Protein 6RGV (pdb70)

Secondary structure (DSSP, 8-state):
-HHHHHHHHHHHHHHHHHHHHHHHHHHHHHHHHHHHHHHHHHHHHHS-TT--HHHHHHHHHHHHHHHHHHHHHHHH--BTTB-TTTS-EEEEEE-SSSTT-EEEEEE---STTTTT-TT-----PPEEEEEE-EEEEEE--S-B---TTS-HHHHHHHH---SEEEEEGGG--EEETTTTEEEEEEEEE-GGGGGG-EEEEEEE-SSS-EE--TT---B---TT-EE-SB--EEEEEEPP--HHHHHHHHHTT--HHHHHT-EEEEEEEE-TTS-EEEEEEEEEETTEEEEEEEETTTTEEEE-EEEEE-TTS-EEEEE-EEETTTS-EEEEEETTEEEEHHHHTT-BTTT----PPPP-SPPSSHHHHHHHHHHHHHHHHHHHHHHHHHHHHHHHHHHHHHHHH-

Sequence (406 aa):
STANIKGLTQASRNANDGISIAQTTEGALNEINNNLQRVRELAVQSANSTNSQSDLDSIQAEITQRLNEIDRVSGQTQFNGVKVLAQDNTLTIQVGANDGETIDIDLKQINSQTLGLDSLNVQKAYDVKDTAVTTKVYANNGTTLDVSGLDDAAIKAATGGTNGTASVTGGAVKFDADNNKYFVTIGGFTGADAAKNGDYEVNVATDGTVTLAAGATKTTMPAGATTKTEVQELKDTPAVVSADAKNALIAGGVDATDANGAELVKMSYTDKNGKTIEGGYALKAGDKYYAADYDEATGAIKAKTTSYTAADGTTKTAANQLGGVDGKTEVVTIDGKTYNASKAAGHDFKAQPELAEAAAKTTENPLQKIDAALAQVDALRSDLGAVQNRFNSAITNLGNTVNNLS

Nearest PDB structures (foldseek):
  6rgv-assembly1_A  TM=1.002E+00  e=3.461E-75  Salmonella enterica subsp. enterica serovar Typhimurium str. SL1344
  6jy0-assembly1_A  TM=9.629E-01  e=4.160E-41  Salmonella enterica subsp. enterica serovar Typhimurium
  9iwq-assembly1_A  TM=9.343E-01  e=1.933E-37  Salmonella enterica subsp. enterica serovar Typhimurium str. LT2
  7sn4-assembly1_H  TM=4.228E-01  e=5.675E-21  Escherichia coli O157:H7
  7sn4-assembly1_X  TM=4.181E-01  e=1.142E-20  Escherichia coli O157:H7

Organism: Salmonella typhimurium (strain LT2 / SGSC1412 / ATCC 700720) (NCBI:txid99287)

Solvent-accessible surface area: 21174 Å² total; per-residue (Å²): 100,93,86,68,48,142,21,16,48,85,2,26,137,40,0,76,72,0,20,36,8,0,100,41,0,55,41,10,0,59,71,0,30,85,10,0,87,69,0,69,103,3,0,79,91,16,81,71,114,119,16,26,4,76,64,5,28,76,9,14,60,43,0,59,130,76,14,81,53,0,58,121,4,4,31,117,28,90,56,137,52,47,88,0,0,17,110,114,61,76,40,89,24,64,18,9,32,90,144,66,70,56,9,63,1,77,4,91,61,6,29,6,110,43,7,50,2,55,62,10,11,10,19,94,71,20,73,48,100,43,87,48,21,62,59,116,74,57,27,66,87,70,40,76,22,69,23,96,50,10,72,43,68,35,0,45,86,8,21,57,2,104,71,33,100,2,60,15,76,78,39,39,6,68,2,15,54,127,101,82,85,8,11,2,52,1,17,39,7,70,57,98,17,43,70,52,50,17,31,5,70,4,78,38,48,155,86,3,61,2,59,19,55,94,69,24,98,98,81,116,43,43,103,68,30,53,68,57,100,42,27,12,78,76,116,75,46,89,17,118,19,38,71,98,2,51,86,28,0,73,76,10,70,14,78,58,109,57,0,100,58,13,72,3,0,56,1,12,10,20,20,97,114,49,143,70,86,117,19,44,63,0,0,55,3,42,134,110,33,19,6,7,74,33,69,133,102,106,31,56,12,135,2,79,54,7,57,16,37,1,62,96,38,74,104,82,51,5,6,11,44,25,16,32,16,4,15,62,34,54,6,1,89,11,113,76,87,52,5,44,6,96,99,0,62,68,22,47,12,127,71,110,90,145,34,32,95,21,21,96,124,48,21,105,103,27,49,130,83,0,57,58,0,23,62,76,0,91,55,6,59,73,84,5,32,59,16,38,100,134,0,65,58,16,46,82,92,15,34,80,63,31,108,130,73,101

Structure (mmCIF, N/CA/C/O backbone):
data_6RGV
#
_entry.id   6RGV
#
_cell.length_a   97.468
_cell.length_b   38.280
_cell.length_c   124.690
_cell.angle_alpha   90.000
_cell.angle_beta   103.540
_cell.angle_gamma   90.000
#
_symmetry.space_group_name_H-M   'C 1 2 1'
#
loop_
_entity.id
_entity.type
_entity.pdbx_description
1 polymer Flagellin
2 water water
#
loop_
_atom_site.group_PDB
_atom_site.id
_atom_site.type_symbol
_atom_site.label_atom_id
_atom_site.label_alt_id
_atom_site.label_comp_id
_atom_site.label_asym_id
_atom_site.label_entity_id
_atom_site.label_seq_id
_atom_site.pdbx_PDB_ins_code
_atom_site.Cartn_x
_atom_site.Cartn_y
_atom_site.Cartn_z
_atom_site.occupancy
_atom_site.B_iso_or_equiv
_atom_site.auth_seq_id
_atom_site.auth_comp_id
_atom_site.auth_asym_id
_atom_site.auth_atom_id
_atom_site.pdbx_PDB_model_num
ATOM 1 N N . SER A 1 23 ? -86.456 38.380 4.513 1.00 47.53 54 SER A N 1
ATOM 2 C CA . SER A 1 23 ? -86.070 39.813 4.651 1.00 44.43 54 SER A CA 1
ATOM 3 C C . SER A 1 23 ? -85.536 40.120 6.053 1.00 46.55 54 SER A C 1
ATOM 4 O O . SER A 1 23 ? -84.623 40.937 6.218 1.00 44.35 54 SER A O 1
ATOM 7 N N . THR A 1 24 ? -86.118 39.473 7.057 1.00 43.36 55 THR A N 1
ATOM 8 C CA . THR A 1 24 ? -85.706 39.667 8.446 1.00 44.14 55 THR A CA 1
ATOM 9 C C . THR A 1 24 ? -84.331 39.043 8.642 1.00 43.30 55 THR A C 1
ATOM 10 O O . THR A 1 24 ? -83.460 39.635 9.274 1.00 42.52 55 THR A O 1
ATOM 14 N N . ALA A 1 25 ? -84.152 37.842 8.097 1.00 39.10 56 ALA A N 1
ATOM 15 C CA . ALA A 1 25 ? -82.882 37.127 8.191 1.00 36.42 56 ALA A CA 1
ATOM 16 C C . ALA A 1 25 ? -81.795 38.029 7.628 1.00 37.59 56 ALA A C 1
ATOM 17 O O . ALA A 1 25 ? -80.742 38.201 8.226 1.00 31.99 56 ALA A O 1
ATOM 19 N N . ASN A 1 26 ? -82.073 38.614 6.468 1.00 35.44 57 ASN A N 1
ATOM 20 C CA . ASN A 1 26 ? -81.126 39.500 5.820 1.00 35.51 57 ASN A CA 1
ATOM 21 C C . ASN A 1 26 ? -80.781 40.730 6.652 1.00 35.13 57 ASN A C 1
ATOM 22 O O . ASN A 1 26 ? -79.602 41.036 6.855 1.00 35.56 57 ASN A O 1
ATOM 27 N N . ILE A 1 27 ? -81.806 41.441 7.121 1.00 24.87 58 ILE A N 1
ATOM 28 C CA . ILE A 1 27 ? -81.585 42.652 7.890 1.00 26.71 58 ILE A CA 1
ATOM 29 C C . ILE A 1 27 ? -80.795 42.410 9.163 1.00 21.44 58 ILE A C 1
ATOM 30 O O . ILE A 1 27 ? -79.817 43.124 9.445 1.00 21.38 58 ILE A O 1
ATOM 35 N N . LYS A 1 28 ? -81.205 41.414 9.936 1.00 17.66 59 LYS A N 1
ATOM 36 C CA . LYS A 1 28 ? -80.492 41.117 11.177 1.00 20.72 59 LYS A CA 1
ATOM 37 C C . LYS A 1 28 ? -79.102 40.535 10.868 1.00 19.53 59 LYS A C 1
ATOM 38 O O . LYS A 1 28 ? -78.153 40.739 11.627 1.00 22.01 59 LYS A O 1
ATOM 44 N N . GLY A 1 29 ? -78.989 39.814 9.755 1.00 19.93 60 GLY A N 1
ATOM 45 C CA . GLY A 1 29 ? -77.727 39.189 9.392 1.00 20.23 60 GLY A CA 1
ATOM 46 C C . GLY A 1 29 ? -76.687 40.187 8.904 1.00 22.89 60 GLY A C 1
ATOM 47 O O . GLY A 1 29 ? -75.510 40.087 9.253 1.00 21.47 60 GLY A O 1
ATOM 48 N N . LEU A 1 30 ? -77.127 41.135 8.078 1.00 22.54 61 LEU A N 1
ATOM 49 C CA . LEU A 1 30 ? -76.262 42.173 7.526 1.00 25.40 61 LEU A CA 1
ATOM 50 C C . LEU A 1 30 ? -75.861 43.137 8.626 1.00 22.32 61 LEU A C 1
ATOM 51 O O . LEU A 1 30 ? -74.737 43.647 8.659 1.00 19.80 61 LEU A O 1
ATOM 56 N N . THR A 1 31 ? -76.790 43.403 9.527 1.00 18.57 62 THR A N 1
ATOM 57 C CA . THR A 1 31 ? -76.506 44.302 10.629 1.00 19.20 62 THR A CA 1
ATOM 58 C C . THR A 1 31 ? -75.434 43.687 11.535 1.00 23.03 62 THR A C 1
ATOM 59 O O . THR A 1 31 ? -74.510 44.378 11.974 1.00 23.48 62 THR A O 1
ATOM 63 N N . GLN A 1 32 ? -75.537 42.390 11.804 1.00 19.15 63 GLN A N 1
ATOM 64 C CA . GLN A 1 32 ? -74.537 41.740 12.650 1.00 17.00 63 GLN A CA 1
ATOM 65 C C . GLN A 1 32 ? -73.208 41.644 11.899 1.00 23.27 63 GLN A C 1
ATOM 66 O O . GLN A 1 32 ? -72.150 41.719 12.507 1.00 17.86 63 GLN A O 1
ATOM 72 N N . ALA A 1 33 ? -73.290 41.455 10.583 1.00 15.17 64 ALA A N 1
ATOM 73 C CA . ALA A 1 33 ? -72.122 41.341 9.726 1.00 16.43 64 ALA A CA 1
ATOM 74 C C . ALA A 1 33 ? -71.297 42.624 9.803 1.00 18.14 64 ALA A C 1
ATOM 75 O O . ALA A 1 33 ? -70.069 42.615 9.673 1.00 17.93 64 ALA A O 1
ATOM 77 N N . SER A 1 34 ? -71.996 43.729 10.003 1.00 20.08 65 SER A N 1
ATOM 78 C CA . SER A 1 34 ? -71.376 45.034 10.094 1.00 17.86 65 SER A CA 1
ATOM 79 C C . SER A 1 34 ? -70.657 45.185 11.441 1.00 18.79 65 SER A C 1
ATOM 80 O O . SER A 1 34 ? -69.576 45.801 11.507 1.00 15.56 65 SER A O 1
ATOM 83 N N . ARG A 1 35 ? -71.244 44.636 12.510 1.00 17.17 66 ARG A N 1
ATOM 84 C CA . ARG A 1 35 ? -70.590 44.676 13.823 1.00 19.87 66 ARG A CA 1
ATOM 85 C C . ARG A 1 35 ? -69.338 43.804 13.703 1.00 22.71 66 ARG A C 1
ATOM 86 O O . ARG A 1 35 ? -68.305 44.118 14.288 1.00 25.94 66 ARG A O 1
ATOM 94 N N . ASN A 1 36 ? -69.432 42.702 12.956 1.00 18.49 67 ASN A N 1
ATOM 95 C CA . ASN A 1 36 ? -68.270 41.825 12.764 1.00 16.02 67 ASN A CA 1
ATOM 96 C C . ASN A 1 36 ? -67.145 42.595 12.051 1.00 19.23 67 ASN A C 1
ATOM 97 O O . ASN A 1 36 ? -65.975 42.443 12.401 1.00 18.03 67 ASN A O 1
ATOM 102 N N . ALA A 1 37 ? -67.514 43.406 11.052 1.00 19.78 68 ALA A N 1
ATOM 103 C CA . ALA A 1 37 ? -66.531 44.164 10.273 1.00 22.11 68 ALA A CA 1
ATOM 104 C C . ALA A 1 37 ? -65.792 45.148 11.150 1.00 20.56 68 ALA A C 1
ATOM 105 O O . ALA A 1 37 ? -64.602 45.388 10.961 1.00 14.47 68 ALA A O 1
ATOM 107 N N . ASN A 1 38 ? -66.488 45.702 12.134 1.00 19.88 69 ASN A N 1
ATOM 108 C CA . ASN A 1 38 ? -65.844 46.634 13.038 1.00 27.24 69 ASN A CA 1
ATOM 109 C C . ASN A 1 38 ? -64.732 45.985 13.851 1.00 25.20 69 ASN A C 1
ATOM 110 O O . ASN A 1 38 ? -63.762 46.648 14.209 1.00 25.30 69 ASN A O 1
ATOM 115 N N . ASP A 1 39 ? -64.866 44.698 14.141 1.00 22.66 70 ASP A N 1
ATOM 116 C CA . ASP A 1 39 ? -63.832 44.011 14.883 1.00 24.36 70 ASP A CA 1
ATOM 117 C C . ASP A 1 39 ? -62.608 43.844 13.994 1.00 22.02 70 ASP A C 1
ATOM 118 O O . ASP A 1 39 ? -61.496 43.831 14.504 1.00 22.70 70 ASP A O 1
ATOM 123 N N . GLY A 1 40 ? -62.815 43.670 12.686 1.00 20.38 71 GLY A N 1
ATOM 124 C CA . GLY A 1 40 ? -61.689 43.535 11.774 1.00 15.28 71 GLY A CA 1
ATOM 125 C C . GLY A 1 40 ? -60.891 44.834 11.789 1.00 17.65 71 GLY A C 1
ATOM 126 O O . GLY A 1 40 ? -59.654 44.840 11.828 1.00 21.83 71 GLY A O 1
ATOM 127 N N . ILE A 1 41 ? -61.612 45.946 11.772 1.00 14.36 72 ILE A N 1
ATOM 128 C CA . ILE A 1 41 ? -60.985 47.253 11.826 1.00 14.94 72 ILE A CA 1
ATOM 129 C C . ILE A 1 41 ? -60.227 47.392 13.154 1.00 19.19 72 ILE A C 1
ATOM 130 O O . ILE A 1 41 ? -59.084 47.863 13.175 1.00 21.12 72 ILE A O 1
ATOM 135 N N . SER A 1 42 ? -60.843 46.989 14.264 1.00 19.12 73 SER A N 1
ATOM 136 C CA . SER A 1 42 ? -60.148 47.100 15.565 1.00 16.04 73 SER A CA 1
ATOM 137 C C . SER A 1 42 ? -58.842 46.287 15.566 1.00 23.11 73 SER A C 1
ATOM 138 O O . SER A 1 42 ? -57.791 46.769 16.002 1.00 22.36 73 SER A O 1
ATOM 141 N N . ILE A 1 43 ? -58.914 45.050 15.088 1.00 19.65 74 ILE A N 1
ATOM 142 C CA . ILE A 1 43 ? -57.739 44.185 14.993 1.00 23.91 74 ILE A CA 1
ATOM 143 C C . ILE A 1 43 ? -56.651 44.921 14.214 1.00 24.26 74 ILE A C 1
ATOM 144 O O . ILE A 1 43 ? -55.509 45.000 14.647 1.00 24.56 74 ILE A O 1
ATOM 149 N N . ALA A 1 44 ? -57.028 45.468 13.065 1.00 25.49 75 ALA A N 1
ATOM 150 C CA . ALA A 1 44 ? -56.090 46.181 12.217 1.00 24.53 75 ALA A CA 1
ATOM 151 C C . ALA A 1 44 ? -55.462 47.396 12.896 1.00 19.27 75 ALA A C 1
ATOM 152 O O . ALA A 1 44 ? -54.283 47.653 12.713 1.00 20.20 75 ALA A O 1
ATOM 154 N N . GLN A 1 45 ? -56.234 48.152 13.667 1.00 19.90 76 GLN A N 1
ATOM 155 C CA . GLN A 1 45 ? -55.685 49.336 14.324 1.00 22.38 76 GLN A CA 1
ATOM 156 C C . GLN A 1 45 ? -54.794 48.971 15.508 1.00 24.49 76 GLN A C 1
ATOM 157 O O . GLN A 1 45 ? -53.780 49.629 15.752 1.00 22.98 76 GLN A O 1
ATOM 163 N N . THR A 1 46 ? -55.172 47.933 16.248 1.00 21.91 77 THR A N 1
ATOM 164 C CA . THR A 1 46 ? -54.359 47.503 17.380 1.00 22.29 77 THR A CA 1
ATOM 165 C C . THR A 1 46 ? -52.984 47.041 16.883 1.00 23.71 77 THR A C 1
ATOM 166 O O . THR A 1 46 ? -51.959 47.359 17.492 1.00 21.56 77 THR A O 1
ATOM 170 N N . THR A 1 47 ? -52.972 46.305 15.775 1.00 14.61 78 THR A N 1
ATOM 171 C CA . THR A 1 47 ? -51.737 45.780 15.197 1.00 18.72 78 THR A CA 1
ATOM 172 C C . THR A 1 47 ? -50.885 46.923 14.623 1.00 20.93 78 THR A C 1
ATOM 173 O O . THR A 1 47 ? -49.673 46.956 14.825 1.00 20.73 78 THR A O 1
ATOM 177 N N . GLU A 1 48 ? -51.518 47.856 13.912 1.00 21.08 79 GLU A N 1
ATOM 178 C CA . GLU A 1 48 ? -50.801 49.005 13.358 1.00 23.53 79 GLU A CA 1
ATOM 179 C C . GLU A 1 48 ? -50.163 49.834 14.484 1.00 23.79 79 GLU A C 1
ATOM 180 O O . GLU A 1 48 ? -49.019 50.265 14.367 1.00 19.82 79 GLU A O 1
ATOM 186 N N . GLY A 1 49 ? -50.907 50.068 15.564 1.00 20.22 80 GLY A N 1
ATOM 187 C CA . GLY A 1 49 ? -50.370 50.839 16.673 1.00 21.18 80 GLY A CA 1
ATOM 188 C C . GLY A 1 49 ? -49.068 50.235 17.182 1.00 23.98 80 GLY A C 1
ATOM 189 O O . GLY A 1 49 ? -48.059 50.924 17.349 1.00 23.03 80 GLY A O 1
ATOM 190 N N . ALA A 1 50 ? -49.090 48.934 17.423 1.00 19.72 81 ALA A N 1
ATOM 191 C CA . ALA A 1 50 ? -47.924 48.215 17.903 1.00 19.12 81 ALA A CA 1
ATOM 192 C C . ALA A 1 50 ? -46.769 48.180 16.879 1.00 22.52 81 ALA A C 1
ATOM 193 O O . ALA A 1 50 ? -45.605 48.252 17.249 1.00 19.30 81 ALA A O 1
ATOM 195 N N . LEU A 1 51 ? -47.091 48.060 15.596 1.00 22.08 82 LEU A N 1
ATOM 196 C CA . LEU A 1 51 ? -46.067 48.016 14.562 1.00 17.97 82 LEU A CA 1
ATOM 197 C C . LEU A 1 51 ? -45.407 49.390 14.460 1.00 18.42 82 LEU A C 1
ATOM 198 O O . LEU A 1 51 ? -44.247 49.509 14.053 1.00 17.61 82 LEU A O 1
ATOM 203 N N . ASN A 1 52 ? -46.156 50.426 14.828 1.00 17.42 83 ASN A N 1
ATOM 204 C CA . ASN A 1 52 ? -45.628 51.777 14.801 1.00 21.60 83 ASN A CA 1
ATOM 205 C C . ASN A 1 52 ? -44.581 51.888 15.892 1.00 19.88 83 ASN A C 1
ATOM 206 O O . ASN A 1 52 ? -43.541 52.505 15.697 1.00 19.90 83 ASN A O 1
ATOM 211 N N . GLU A 1 53 ? -44.875 51.312 17.053 1.00 14.61 84 GLU A N 1
ATOM 212 C CA . GLU A 1 53 ? -43.924 51.355 18.157 1.00 17.14 84 GLU A CA 1
ATOM 213 C C . GLU A 1 53 ? -42.694 50.511 17.762 1.00 23.86 84 GLU A C 1
ATOM 214 O O . GLU A 1 53 ? -41.546 50.920 17.973 1.00 19.56 84 GLU A O 1
ATOM 220 N N . ILE A 1 54 ? -42.919 49.345 17.163 1.00 17.82 85 ILE A N 1
ATOM 221 C CA . ILE A 1 54 ? -41.769 48.540 16.751 1.00 18.17 85 ILE A CA 1
ATOM 222 C C . ILE A 1 54 ? -40.893 49.322 15.752 1.00 21.78 85 ILE A C 1
ATOM 223 O O . ILE A 1 54 ? -39.671 49.256 15.823 1.00 18.16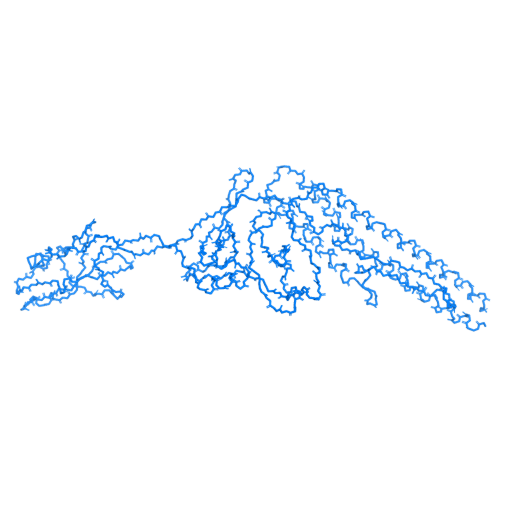 85 ILE A O 1
ATOM 228 N N . ASN A 1 55 ? -41.526 50.066 14.838 1.00 20.93 86 ASN A N 1
ATOM 229 C CA . ASN A 1 55 ? -40.807 50.845 13.836 1.00 26.44 86 ASN A CA 1
ATOM 230 C C . ASN A 1 55 ? -39.970 51.914 14.526 1.00 19.25 86 ASN A C 1
ATOM 231 O O . ASN A 1 55 ? -38.826 52.127 14.149 1.00 17.93 86 ASN A O 1
ATOM 236 N N . ASN A 1 56 ? -40.531 52.571 15.536 1.00 15.54 87 ASN A N 1
ATOM 237 C CA . ASN A 1 56 ? -39.772 53.587 16.265 1.00 26.37 87 ASN A 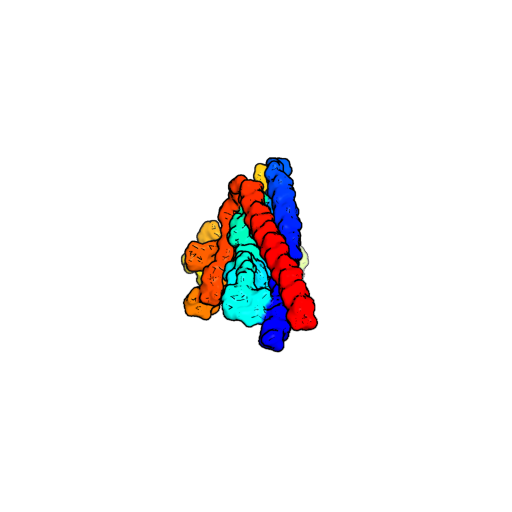CA 1
ATOM 238 C C . ASN A 1 56 ? -38.517 52.990 16.903 1.00 25.71 87 ASN A C 1
ATOM 239 O O . ASN A 1 56 ? -37.438 53.588 16.865 1.00 19.48 87 ASN A O 1
ATOM 244 N N . ASN A 1 57 ? -38.656 51.814 17.496 1.00 22.39 88 ASN A N 1
ATOM 245 C CA . ASN A 1 57 ? -37.511 51.140 18.101 1.00 16.40 88 ASN A CA 1
ATOM 246 C C . ASN A 1 57 ? -36.472 50.748 17.028 1.00 16.39 88 ASN A C 1
ATOM 247 O O . ASN A 1 57 ? -35.275 50.837 17.256 1.00 18.65 88 ASN A O 1
ATOM 252 N N . LEU A 1 58 ? -36.936 50.336 15.849 1.00 16.96 89 LEU A N 1
ATOM 253 C CA . LEU A 1 58 ? -36.032 49.955 14.749 1.00 15.61 89 LEU A CA 1
ATOM 254 C C . LEU A 1 58 ? -35.260 51.151 14.194 1.00 17.59 89 LEU A C 1
ATOM 255 O O . LEU A 1 58 ? -34.124 51.001 13.759 1.00 13.78 89 LEU A O 1
ATOM 260 N N . GLN A 1 59 ? -35.885 52.323 14.172 1.00 17.29 90 GLN A N 1
ATOM 261 C CA . GLN A 1 59 ? -35.215 53.532 13.673 1.00 21.71 90 GLN A CA 1
ATOM 262 C C . GLN A 1 59 ? -34.116 53.956 14.656 1.00 21.12 90 GLN A C 1
ATOM 263 O O . GLN A 1 59 ? -33.062 54.464 14.252 1.00 19.74 90 GLN A O 1
ATOM 269 N N . ARG A 1 60 ? -34.367 53.772 15.948 1.00 12.67 91 ARG A N 1
ATOM 270 C CA . ARG A 1 60 ? -33.349 54.103 16.937 1.00 9.27 91 ARG A CA 1
ATOM 271 C C . ARG A 1 60 ? -32.171 53.118 16.792 1.00 19.02 91 ARG A C 1
ATOM 272 O O . ARG A 1 60 ? -30.992 53.509 16.878 1.00 15.19 91 ARG A O 1
ATOM 280 N N . VAL A 1 61 ? -32.490 51.847 16.541 1.00 15.74 92 VAL A N 1
ATOM 281 C CA . VAL A 1 61 ? -31.455 50.834 16.365 1.00 17.54 92 VAL A CA 1
ATOM 282 C C . VAL A 1 61 ? -30.600 51.176 15.140 1.00 12.50 92 VAL A C 1
ATOM 283 O O . VAL A 1 61 ? -29.388 51.013 15.173 1.00 14.28 92 VAL A O 1
ATOM 287 N N . ARG A 1 62 ? -31.239 51.648 14.066 1.00 18.84 93 ARG A N 1
ATOM 288 C CA . ARG A 1 62 ? -30.517 51.992 12.833 1.00 17.41 93 ARG A CA 1
ATOM 289 C C . ARG A 1 62 ? -29.574 53.152 13.108 1.00 18.53 93 ARG A C 1
ATOM 290 O O . ARG A 1 62 ? -28.415 53.135 12.708 1.00 16.66 93 ARG A O 1
ATOM 298 N N . GLU A 1 63 ? -30.084 54.162 13.799 1.00 15.93 94 GLU A N 1
ATOM 299 C CA . GLU A 1 63 ? -29.286 55.323 14.139 1.00 18.15 94 GLU A CA 1
ATOM 300 C C . GLU A 1 63 ? -28.073 54.898 14.997 1.00 21.99 94 GLU A C 1
ATOM 301 O O . GLU A 1 63 ? -26.936 55.386 14.783 1.00 14.84 94 GLU A O 1
ATOM 307 N N . LEU A 1 64 ? -28.295 53.976 15.941 1.00 17.59 95 LEU A N 1
ATOM 308 C CA . LEU A 1 64 ? -27.213 53.470 16.793 1.00 17.22 95 LEU A CA 1
ATOM 309 C C . LEU A 1 64 ? -26.170 52.698 15.972 1.00 19.54 95 LEU A C 1
ATOM 310 O O . LEU A 1 64 ? -24.965 52.789 16.254 1.00 17.37 95 LEU A O 1
ATOM 315 N N . ALA A 1 65 ? -26.621 51.950 14.961 1.00 16.08 96 ALA A N 1
ATOM 316 C CA . ALA A 1 65 ? -25.676 51.218 14.096 1.00 18.77 96 ALA A CA 1
ATOM 317 C C . ALA A 1 65 ? -24.821 52.229 13.320 1.00 15.90 96 ALA A C 1
ATOM 318 O O . ALA A 1 65 ? -23.620 52.039 13.173 1.00 18.89 96 ALA A O 1
ATOM 320 N N . VAL A 1 66 ? -25.436 53.296 12.812 1.00 19.77 97 VAL A N 1
ATOM 321 C CA . VAL A 1 66 ? -24.670 54.313 12.069 1.00 19.34 97 VAL A CA 1
ATOM 322 C C . VAL A 1 66 ? -23.621 54.903 13.013 1.00 22.22 97 VAL A C 1
ATOM 323 O O . VAL A 1 66 ? -22.439 55.068 12.650 1.00 21.29 97 VAL A O 1
ATOM 327 N N . GLN A 1 67 ? -24.052 55.224 14.229 1.00 20.06 98 GLN A N 1
ATOM 328 C CA . GLN A 1 67 ? -23.138 55.769 15.234 1.00 16.46 98 GLN A CA 1
ATOM 329 C C . GLN A 1 67 ? -21.976 54.819 15.562 1.00 17.85 98 GLN A C 1
ATOM 330 O O . GLN A 1 67 ? -20.866 55.275 15.822 1.00 20.13 98 GLN A O 1
ATOM 336 N N . SER A 1 68 ? -22.218 53.504 15.556 1.00 17.03 99 SER A N 1
ATOM 337 C CA . SER A 1 68 ? -21.148 52.565 15.902 1.00 15.71 99 SER A CA 1
ATOM 338 C C . SER A 1 68 ? -20.110 52.401 14.805 1.00 18.62 99 SER A C 1
ATOM 339 O O . SER A 1 68 ? -19.005 51.971 15.082 1.00 18.60 99 SER A O 1
ATOM 342 N N . ALA A 1 69 ? -20.487 52.696 13.559 1.00 20.01 100 ALA A N 1
ATOM 343 C CA . ALA A 1 69 ? -19.591 52.545 12.415 1.00 27.52 100 ALA A CA 1
ATOM 344 C C . ALA A 1 69 ? -18.621 53.721 12.364 1.00 29.35 100 ALA A C 1
ATOM 345 O O . ALA A 1 69 ? -18.552 54.436 11.372 1.00 33.18 100 ALA A O 1
ATOM 347 N N . ASN A 1 70 ? -17.879 53.908 13.451 1.00 30.43 101 ASN A N 1
ATOM 348 C CA . ASN A 1 70 ? -16.931 55.011 13.597 1.00 23.51 101 ASN A CA 1
ATOM 349 C C . ASN A 1 70 ? -15.708 54.481 14.346 1.00 26.22 101 ASN A C 1
ATOM 350 O O . ASN A 1 70 ? -15.779 54.205 15.543 1.00 19.54 101 ASN A O 1
ATOM 355 N N . SER A 1 71 ? -14.578 54.344 13.661 1.00 25.01 102 SER A N 1
ATOM 356 C CA . SER A 1 71 ? -13.403 53.820 14.332 1.00 23.03 102 SER A CA 1
ATOM 357 C C . SER A 1 71 ? -12.889 54.671 15.492 1.00 22.21 102 SER A C 1
ATOM 358 O O . SER A 1 71 ? -11.990 54.246 16.216 1.00 22.62 102 SER A O 1
ATOM 361 N N . THR A 1 72 ? -13.442 55.863 15.697 1.00 22.32 103 THR A N 1
ATOM 362 C CA . THR A 1 72 ? -12.959 56.631 16.844 1.00 24.42 103 THR A CA 1
ATOM 363 C C . THR A 1 72 ? -13.604 56.108 18.125 1.00 25.38 103 THR A C 1
ATOM 364 O O . THR A 1 72 ? -13.191 56.482 19.225 1.00 22.73 103 THR A O 1
ATOM 368 N N . ASN A 1 73 ? -14.609 55.237 17.991 1.00 25.78 104 ASN A N 1
ATOM 369 C CA . ASN A 1 73 ? -15.275 54.672 19.172 1.00 25.92 104 ASN A CA 1
ATOM 370 C C . ASN A 1 73 ? -14.364 53.674 19.878 1.00 22.23 104 ASN A C 1
ATOM 371 O O . ASN A 1 73 ? -13.754 52.835 19.232 1.00 26.54 104 ASN A O 1
ATOM 376 N N . SER A 1 74 ? -14.304 53.733 21.204 1.00 26.37 105 SER A N 1
ATOM 377 C CA . SER A 1 74 ? -13.510 52.767 21.962 1.00 25.13 105 SER A CA 1
ATOM 378 C C . SER A 1 74 ? -14.449 51.584 22.255 1.00 24.23 105 SER A C 1
ATOM 379 O O . SER A 1 74 ? -15.670 51.705 22.051 1.00 25.30 105 SER A O 1
ATOM 382 N N . GLN A 1 75 ? -13.909 50.460 22.736 1.00 22.51 106 GLN A N 1
ATOM 383 C CA . GLN A 1 75 ? -14.780 49.325 23.082 1.00 18.19 106 GLN A CA 1
ATOM 384 C C . GLN A 1 75 ? -15.778 49.733 24.178 1.00 21.61 106 GLN A C 1
ATOM 385 O O . GLN A 1 75 ? -16.882 49.197 24.237 1.00 18.76 106 GLN A O 1
ATOM 391 N N . SER A 1 76 ? -15.387 50.652 25.061 1.00 16.74 107 SER A N 1
ATOM 392 C CA . SER A 1 76 ? -16.295 51.122 26.117 1.00 28.21 107 SER A CA 1
ATOM 393 C C . SER A 1 76 ? -17.508 51.820 25.476 1.00 29.92 107 SER A C 1
ATOM 394 O O . SER A 1 76 ? -18.654 51.667 25.931 1.00 22.74 107 SER A O 1
ATOM 397 N N . ASP A 1 77 ? -17.241 52.618 24.443 1.00 26.86 108 ASP A N 1
ATOM 398 C CA . ASP A 1 77 ? -18.295 53.296 23.692 1.00 26.45 108 ASP A CA 1
ATOM 399 C C . ASP A 1 77 ? -19.223 52.251 23.035 1.00 21.05 108 ASP A C 1
ATOM 400 O O . ASP A 1 77 ? -20.447 52.312 23.158 1.00 20.22 108 ASP A O 1
ATOM 405 N N . LEU A 1 78 ? -18.631 51.299 22.326 1.00 17.70 109 LEU A N 1
ATOM 406 C CA . LEU A 1 78 ? -19.411 50.271 21.649 1.00 18.08 109 LEU A CA 1
ATOM 407 C C . LEU A 1 78 ? -20.209 49.421 22.631 1.00 21.79 109 LEU A C 1
ATOM 408 O O . LEU A 1 78 ? -21.303 48.974 22.304 1.00 19.67 109 LEU A O 1
ATOM 413 N N . ASP A 1 79 ? -19.650 49.198 23.822 1.00 20.49 110 ASP A N 1
ATOM 414 C CA . ASP A 1 79 ? -20.316 48.415 24.843 1.00 18.30 110 ASP A CA 1
ATOM 415 C C . ASP A 1 79 ? -21.600 49.153 25.249 1.00 18.48 110 ASP A C 1
ATOM 416 O O . ASP A 1 79 ? -22.652 48.543 25.498 1.00 16.98 110 ASP A O 1
ATOM 421 N N . SER A 1 80 ? -21.510 50.477 25.303 1.00 11.65 111 SER A N 1
ATOM 422 C CA . SER A 1 80 ? -22.655 51.316 25.691 1.00 17.69 111 SER A CA 1
ATOM 423 C C . SER A 1 80 ? -23.723 51.335 24.581 1.00 13.41 111 SER A C 1
ATOM 424 O O . SER A 1 80 ? -24.929 51.264 24.852 1.00 17.19 111 SER A O 1
ATOM 427 N N . ILE A 1 81 ? -23.283 51.419 23.330 1.00 13.35 112 ILE A N 1
ATOM 428 C CA . ILE A 1 81 ? -24.209 51.394 22.185 1.00 9.09 112 ILE A CA 1
ATOM 429 C C . ILE A 1 81 ? -24.908 50.018 22.144 1.00 13.27 112 ILE A C 1
ATOM 430 O O . ILE A 1 81 ? -26.116 49.930 21.985 1.00 18.16 112 ILE A O 1
ATOM 435 N N . GLN A 1 82 ? -24.150 48.949 22.339 1.00 19.32 113 GLN A N 1
ATOM 436 C CA . GLN A 1 82 ? -24.745 47.611 22.313 1.00 15.07 113 GLN A CA 1
ATOM 437 C C . GLN A 1 82 ? -25.806 47.419 23.389 1.00 20.75 113 GLN A C 1
ATOM 438 O O . GLN A 1 82 ? -26.843 46.819 23.138 1.00 17.92 113 GLN A O 1
ATOM 444 N N . ALA A 1 83 ? -25.535 47.915 24.591 1.00 17.41 114 ALA A N 1
ATOM 445 C CA . ALA A 1 83 ? -26.482 47.803 25.683 1.00 22.85 114 ALA A CA 1
ATOM 446 C C . ALA A 1 83 ? -27.811 48.427 25.261 1.00 21.63 114 ALA A C 1
ATOM 447 O O . ALA A 1 83 ? -28.870 47.854 25.504 1.00 19.24 114 ALA A O 1
ATOM 449 N N . GLU A 1 84 ? -27.760 49.604 24.640 1.00 17.59 115 GLU A N 1
ATOM 450 C CA . GLU A 1 84 ? -28.980 50.254 24.195 1.00 19.34 115 GLU A CA 1
ATOM 451 C C . GLU A 1 84 ? -29.664 49.497 23.041 1.00 24.27 115 GLU A C 1
ATOM 452 O O . GLU A 1 84 ? -30.904 49.448 22.963 1.00 19.36 115 GLU A O 1
ATOM 458 N N . ILE A 1 85 ? -28.874 48.903 22.148 1.00 21.02 116 ILE A N 1
ATOM 459 C CA . ILE A 1 85 ? -29.461 48.146 21.044 1.00 17.75 116 ILE A CA 1
ATOM 460 C C . ILE A 1 85 ? -30.220 46.982 21.669 1.00 20.38 116 ILE A C 1
ATOM 461 O O . ILE A 1 85 ? -31.361 46.707 21.299 1.00 20.53 116 ILE A O 1
ATOM 466 N N . THR A 1 86 ? -29.611 46.331 22.655 1.00 17.45 117 THR A N 1
ATOM 467 C CA . THR A 1 86 ? -30.267 45.200 23.301 1.00 22.27 117 THR A CA 1
ATOM 468 C C . THR A 1 86 ? -31.580 45.593 24.004 1.00 20.40 117 THR A C 1
ATOM 469 O O . THR A 1 86 ? -32.540 44.808 24.028 1.00 20.40 117 THR A O 1
ATOM 473 N N . GLN A 1 87 ? -31.627 46.801 24.564 1.00 16.96 118 GLN A N 1
ATOM 474 C CA . GLN A 1 87 ? -32.846 47.284 25.245 1.00 18.29 118 GLN A CA 1
ATOM 475 C C . GLN A 1 87 ? -33.957 47.483 24.213 1.00 24.43 118 GLN A C 1
ATOM 476 O O . GLN A 1 87 ? -35.131 47.128 24.463 1.00 22.75 118 GLN A O 1
ATOM 482 N N . ARG A 1 88 ? -33.607 48.063 23.061 1.00 16.40 119 ARG A N 1
ATOM 483 C CA . ARG A 1 88 ? -34.614 48.282 22.017 1.00 14.29 119 ARG A CA 1
ATOM 484 C C . ARG A 1 88 ? -35.161 46.955 21.483 1.00 19.62 119 ARG A C 1
ATOM 485 O O . ARG A 1 88 ? -36.371 46.805 21.329 1.00 19.09 119 ARG A O 1
ATOM 493 N N . LEU A 1 89 ? -34.273 46.000 21.215 1.00 13.68 120 LEU A N 1
ATOM 494 C CA . LEU A 1 89 ? -34.666 44.694 20.710 1.00 16.33 120 LEU A CA 1
ATOM 495 C C . LEU A 1 89 ? -35.581 43.963 21.700 1.00 20.67 120 LEU A C 1
ATOM 496 O O . LEU A 1 89 ? -36.528 43.280 21.291 1.00 22.25 120 LEU A O 1
ATOM 501 N N . ASN A 1 90 ? -35.287 44.099 22.994 1.00 18.19 121 ASN A N 1
ATOM 502 C CA . ASN A 1 90 ? -36.079 43.473 24.048 1.00 19.11 121 ASN A CA 1
ATOM 503 C C . ASN A 1 90 ? -37.465 44.125 24.155 1.00 19.45 121 ASN A C 1
ATOM 504 O O . ASN A 1 90 ? -38.470 43.465 24.454 1.00 22.13 121 ASN A O 1
ATOM 509 N N . GLU A 1 91 ? -37.509 45.428 23.919 1.00 18.60 122 GLU A N 1
ATOM 510 C CA . GLU A 1 91 ? -38.746 46.173 23.946 1.00 16.28 122 GLU A CA 1
ATOM 511 C C . GLU A 1 91 ? -39.590 45.674 22.759 1.00 18.41 122 GLU A C 1
ATOM 512 O O . GLU A 1 91 ? -40.803 45.507 22.867 1.00 20.00 122 GLU A O 1
ATOM 518 N N . ILE A 1 92 ? -38.943 45.404 21.633 1.00 16.52 123 ILE A N 1
ATOM 519 C CA . ILE A 1 92 ? -39.670 44.905 20.469 1.00 18.66 123 ILE A CA 1
ATOM 520 C C . ILE A 1 92 ? -40.261 43.541 20.792 1.00 20.24 123 ILE A C 1
ATOM 521 O O . ILE A 1 92 ? -41.414 43.262 20.468 1.00 22.42 123 ILE A O 1
ATOM 526 N N . ASP A 1 93 ? -39.486 42.698 21.460 1.00 23.84 124 ASP A N 1
ATOM 527 C CA . ASP A 1 93 ? -39.993 41.391 21.825 1.00 24.73 124 ASP A CA 1
ATOM 528 C C . ASP A 1 93 ? -41.125 41.487 22.862 1.00 23.66 124 ASP A C 1
ATOM 529 O O . ASP A 1 93 ? -42.003 40.632 22.911 1.00 27.20 124 ASP A O 1
ATOM 534 N N . ARG A 1 94 ? -41.126 42.544 23.662 1.00 25.08 125 ARG A N 1
ATOM 535 C CA . ARG A 1 94 ? -42.184 42.726 24.661 1.00 27.94 125 ARG A CA 1
ATOM 536 C C . ARG A 1 94 ? -43.481 43.056 23.943 1.00 27.11 125 ARG A C 1
ATOM 537 O O . ARG A 1 94 ? -44.500 42.401 24.158 1.00 28.06 125 ARG A O 1
ATOM 545 N N . VAL A 1 95 ? -43.434 44.067 23.079 1.00 26.97 126 VAL A N 1
ATOM 546 C CA . VAL A 1 95 ? -44.608 44.487 22.317 1.00 28.08 126 VAL A CA 1
ATOM 547 C C . VAL A 1 95 ? -45.159 43.322 21.498 1.00 25.17 126 VAL A C 1
ATOM 548 O O . VAL A 1 95 ? -46.360 43.080 21.453 1.00 20.94 126 VAL A O 1
ATOM 552 N N . SER A 1 96 ? -44.265 42.592 20.856 1.00 23.58 127 SER A N 1
ATOM 553 C CA . SER A 1 96 ? -44.669 41.473 20.025 1.00 20.78 127 SER A CA 1
ATOM 554 C C . SER A 1 96 ? -45.363 40.383 20.817 1.00 24.15 127 SER A C 1
ATOM 555 O O . SER A 1 96 ? -46.345 39.799 20.362 1.00 21.17 127 SER A O 1
ATOM 558 N N . GLY A 1 97 ? -44.870 40.126 22.017 1.00 26.64 128 GLY A N 1
ATOM 559 C CA . GLY A 1 97 ? -45.453 39.062 22.810 1.00 32.35 128 GLY A CA 1
ATOM 560 C C . GLY A 1 97 ? -46.723 39.375 23.571 1.00 31.59 128 GLY A C 1
ATOM 561 O O . GLY A 1 97 ? -47.549 38.489 23.785 1.00 34.34 128 GLY A O 1
ATOM 562 N N . GLN A 1 98 ? -46.911 40.632 23.941 1.00 25.41 129 GLN A N 1
ATOM 563 C CA . GLN A 1 98 ? -48.061 41.001 24.749 1.00 26.33 129 GLN A CA 1
ATOM 564 C C . GLN A 1 98 ? -49.181 41.844 24.123 1.00 27.38 129 GLN A C 1
ATOM 565 O O . GLN A 1 98 ? -50.264 41.931 24.690 1.00 22.56 129 GLN A O 1
ATOM 571 N N . THR A 1 99 ? -48.951 42.464 22.971 1.00 23.94 130 THR A N 1
ATOM 572 C CA . THR A 1 99 ? -50.026 43.243 22.344 1.00 18.76 130 THR A CA 1
ATOM 573 C C . THR A 1 99 ? -51.225 42.332 22.047 1.00 21.58 130 THR A C 1
ATOM 574 O O . THR A 1 99 ? -51.071 41.253 21.469 1.00 21.26 130 THR A O 1
ATOM 578 N N . GLN A 1 100 ? -52.419 42.779 22.421 1.00 19.87 131 GLN A N 1
ATOM 579 C CA . GLN A 1 100 ? -53.614 41.967 22.208 1.00 23.01 131 GLN A CA 1
ATOM 580 C C . GLN A 1 100 ? -54.905 42.732 21.936 1.00 24.49 131 GLN A C 1
ATOM 581 O O . GLN A 1 100 ? -55.047 43.905 22.300 1.00 22.22 131 GLN A O 1
ATOM 587 N N . PHE A 1 101 ? -55.834 42.050 21.275 1.00 23.73 132 PHE A N 1
ATOM 588 C CA . PHE A 1 101 ? -57.169 42.576 21.022 1.00 20.98 132 PHE A CA 1
ATOM 589 C C . PHE A 1 101 ? -58.061 41.360 21.304 1.00 22.98 132 PHE A C 1
ATOM 590 O O . PHE A 1 101 ? -57.939 40.335 20.636 1.00 17.07 132 PHE A O 1
ATOM 598 N N . ASN A 1 102 ? -58.941 41.496 22.296 1.00 20.15 133 ASN A N 1
ATOM 599 C CA . ASN A 1 102 ? -59.829 40.427 22.750 1.00 20.27 133 ASN A CA 1
ATOM 600 C C . ASN A 1 102 ? -59.054 39.110 22.956 1.00 25.43 133 ASN A C 1
ATOM 601 O O . ASN A 1 102 ? -59.561 38.016 22.687 1.00 21.72 133 ASN A O 1
ATOM 606 N N . GLY A 1 103 ? -57.812 39.234 23.431 1.00 21.76 134 GLY A N 1
ATOM 607 C CA . GLY A 1 103 ? -56.991 38.060 23.694 1.00 18.90 134 GLY A CA 1
ATOM 608 C C . GLY A 1 103 ? -56.110 37.581 22.561 1.00 21.31 134 GLY A C 1
ATOM 609 O O . GLY A 1 103 ? -55.192 36.780 22.780 1.00 18.45 134 GLY A O 1
ATOM 610 N N . VAL A 1 104 ? -56.355 38.058 21.347 1.00 15.09 135 VAL A N 1
ATOM 611 C CA . VAL A 1 104 ? -55.514 37.611 20.242 1.00 19.30 135 VAL A CA 1
ATOM 612 C C . VAL A 1 104 ? -54.164 38.362 20.254 1.00 19.11 135 VAL A C 1
ATOM 613 O O . VAL A 1 104 ? -54.139 39.589 20.233 1.00 20.27 135 VAL A O 1
ATOM 617 N N . LYS A 1 105 ? -53.059 37.614 20.303 1.00 19.94 136 LYS A N 1
ATOM 618 C CA . LYS A 1 105 ? -51.695 38.180 20.322 1.00 19.73 136 LYS A CA 1
ATOM 619 C C . LYS A 1 105 ? -51.383 38.422 18.861 1.00 19.52 136 LYS A C 1
ATOM 620 O O . LYS A 1 105 ? -50.792 37.567 18.199 1.00 19.93 136 LYS A O 1
ATOM 626 N N . VAL A 1 106 ? -51.791 39.589 18.368 1.00 17.35 137 VAL A N 1
ATOM 627 C CA . VAL A 1 106 ? -51.667 39.937 16.954 1.00 16.80 137 VAL A CA 1
ATOM 628 C C . VAL A 1 106 ? -50.281 39.889 16.317 1.00 16.27 137 VAL A C 1
ATOM 629 O O . VAL A 1 106 ? -50.159 39.693 15.116 1.00 18.51 137 VAL A O 1
ATOM 633 N N . LEU A 1 107 ? -49.235 40.070 17.100 1.00 14.59 138 LEU A N 1
ATOM 634 C CA . LEU A 1 107 ? -47.903 40.047 16.490 1.00 21.41 138 LEU A CA 1
ATOM 635 C C . LEU A 1 107 ? -47.102 38.844 16.918 1.00 26.31 138 LEU A C 1
ATOM 636 O O . LEU A 1 107 ? -45.942 38.699 16.536 1.00 27.56 138 LEU A O 1
ATOM 641 N N . ALA A 1 108 ? -47.742 37.960 17.679 1.00 29.07 139 ALA A N 1
ATOM 642 C CA . ALA A 1 108 ? -47.073 36.776 18.205 1.00 27.79 139 ALA A CA 1
ATOM 643 C C . ALA A 1 108 ? -47.057 35.539 17.315 1.00 27.40 139 ALA A C 1
ATOM 644 O O . ALA A 1 108 ? -46.257 34.642 17.546 1.00 30.69 139 ALA A O 1
ATOM 646 N N . GLN A 1 109 ? -47.909 35.468 16.296 1.00 21.65 140 GLN A N 1
ATOM 647 C CA . GLN A 1 109 ? -47.894 34.278 15.445 1.00 24.64 140 GLN A CA 1
ATOM 648 C C . GLN A 1 109 ? -48.389 34.567 14.036 1.00 18.84 140 GLN A C 1
ATOM 649 O O . GLN A 1 109 ? -48.993 35.607 13.783 1.00 21.78 140 GLN A O 1
ATOM 655 N N . ASP A 1 110 ? -48.110 33.650 13.113 1.00 24.79 141 ASP A N 1
ATOM 656 C CA . ASP A 1 110 ? -48.633 33.779 11.756 1.00 26.61 141 ASP A CA 1
ATOM 657 C C . ASP A 1 110 ? -50.044 33.241 12.010 1.00 32.03 141 ASP A C 1
ATOM 658 O O . ASP A 1 110 ? -50.203 32.156 12.553 1.00 29.06 141 ASP A O 1
ATOM 663 N N . ASN A 1 111 ? -51.062 34.000 11.651 1.00 33.12 142 ASN A N 1
ATOM 664 C CA . ASN A 1 111 ? -52.421 33.555 11.908 1.00 30.99 142 ASN A CA 1
ATOM 665 C C . ASN A 1 111 ? -53.347 34.257 10.942 1.00 28.44 142 ASN A C 1
ATOM 666 O O . ASN A 1 111 ? -53.366 35.498 10.876 1.00 26.48 142 ASN A O 1
ATOM 671 N N . THR A 1 112 ? -54.087 33.461 10.168 1.00 25.43 143 THR A N 1
ATOM 672 C CA . THR A 1 112 ? -55.041 34.006 9.210 1.00 23.05 143 THR A CA 1
ATOM 673 C C . THR A 1 112 ? -56.404 34.054 9.882 1.00 26.35 143 THR A C 1
ATOM 674 O O . THR A 1 112 ? -57.039 33.024 10.060 1.00 32.70 143 THR A O 1
ATOM 678 N N . LEU A 1 113 ? -56.835 35.251 10.269 1.00 27.69 144 LEU A N 1
ATOM 679 C CA . LEU A 1 113 ? -58.125 35.450 10.923 1.00 25.73 144 LEU A CA 1
ATOM 680 C C . LEU A 1 113 ? -59.196 35.662 9.866 1.00 28.57 144 LEU A C 1
ATOM 681 O O . LEU A 1 113 ? -59.048 36.509 8.993 1.00 29.47 144 LEU A O 1
ATOM 686 N N . THR A 1 114 ? -60.279 34.898 9.939 1.00 28.60 145 THR A N 1
ATOM 687 C CA . THR A 1 114 ? -61.346 35.062 8.977 1.00 25.55 145 THR A CA 1
ATOM 688 C C . THR A 1 114 ? -62.526 35.711 9.691 1.00 27.75 145 THR A C 1
ATOM 689 O O . THR A 1 114 ? -62.891 35.305 10.789 1.00 26.39 145 THR A O 1
ATOM 693 N N . ILE A 1 115 ? -63.111 36.725 9.065 1.00 25.84 146 ILE A N 1
ATOM 694 C CA . ILE A 1 115 ? -64.251 37.425 9.655 1.00 25.48 146 ILE A CA 1
ATOM 695 C C . ILE A 1 115 ? -65.407 37.482 8.668 1.00 25.65 146 ILE A C 1
ATOM 696 O O . ILE A 1 115 ? -65.233 37.950 7.535 1.00 19.15 146 ILE A O 1
ATOM 701 N N . GLN A 1 116 ? -66.577 36.987 9.083 1.00 23.27 147 GLN A N 1
ATOM 702 C CA . GLN A 1 116 ? -67.735 37.012 8.212 1.00 20.85 147 GLN A CA 1
ATOM 703 C C . GLN A 1 116 ? -68.265 38.431 8.141 1.00 19.14 147 GLN A C 1
ATOM 704 O O . GLN A 1 116 ? -68.594 39.039 9.160 1.00 20.26 147 GLN A O 1
ATOM 710 N N . VAL A 1 117 ? -68.350 38.955 6.920 1.00 15.08 148 VAL A N 1
ATOM 711 C CA . VAL A 1 117 ? -68.824 40.306 6.691 1.00 15.48 148 VAL A CA 1
ATOM 712 C C . VAL A 1 117 ? -70.067 40.315 5.802 1.00 16.72 148 VAL A C 1
ATOM 713 O O . VAL A 1 117 ? -70.467 41.357 5.303 1.00 12.33 148 VAL A O 1
ATOM 717 N N . GLY A 1 118 ? -70.646 39.128 5.595 1.00 18.26 149 GLY A N 1
ATOM 718 C CA . GLY A 1 118 ? -71.869 38.982 4.821 1.00 19.78 149 GLY A CA 1
ATOM 719 C C . GLY A 1 118 ? -72.898 38.226 5.679 1.00 18.76 149 GLY A C 1
ATOM 720 O O . GLY A 1 118 ? -72.574 37.749 6.778 1.00 16.99 149 GLY A O 1
ATOM 721 N N . ALA A 1 119 ? -74.134 38.109 5.214 1.00 15.86 150 ALA A N 1
ATOM 722 C CA . ALA A 1 119 ? -75.145 37.382 5.997 1.00 17.87 150 ALA A CA 1
ATOM 723 C C . ALA A 1 119 ? -75.066 35.868 5.807 1.00 17.85 150 ALA A C 1
ATOM 724 O O . ALA A 1 119 ? -75.715 35.119 6.545 1.00 19.50 150 ALA A O 1
ATOM 726 N N . ASN A 1 120 ? -74.268 35.417 4.834 1.00 20.90 151 ASN A N 1
ATOM 727 C CA . ASN A 1 120 ? -74.145 33.988 4.518 1.00 18.52 151 ASN A CA 1
ATOM 728 C C . ASN A 1 120 ? -72.762 33.344 4.774 1.00 24.68 151 ASN A C 1
ATOM 729 O O . ASN A 1 120 ? -71.739 34.048 4.878 1.00 16.27 151 ASN A O 1
ATOM 734 N N . ASP A 1 121 ? -72.737 32.008 4.870 1.00 19.79 152 ASP A N 1
ATOM 735 C CA . ASP A 1 121 ? -71.497 31.278 5.131 1.00 21.75 152 ASP A CA 1
ATOM 736 C C . ASP A 1 121 ? -70.473 31.641 4.040 1.00 21.88 152 ASP A C 1
ATOM 737 O O . ASP A 1 121 ? -70.831 31.777 2.869 1.00 22.77 152 ASP A O 1
ATOM 742 N N . GLY A 1 122 ? -69.212 31.801 4.417 1.00 24.57 153 GLY A N 1
ATOM 743 C CA . GLY A 1 122 ? -68.192 32.084 3.415 1.00 23.78 153 GLY A CA 1
ATOM 744 C C . GLY A 1 122 ? -68.026 33.505 2.909 1.00 23.11 153 GLY A C 1
ATOM 745 O O . GLY A 1 122 ? -67.090 33.776 2.149 1.00 25.92 153 GLY A O 1
ATOM 746 N N . GLU A 1 123 ? -68.924 34.412 3.285 1.00 20.57 154 GLU A N 1
ATOM 747 C CA . GLU A 1 123 ? -68.799 35.815 2.864 1.00 19.63 154 GLU A CA 1
ATOM 748 C C . GLU A 1 123 ? -67.860 36.481 3.891 1.00 24.63 154 GLU A C 1
ATOM 749 O O . GLU A 1 123 ? -68.286 37.151 4.847 1.00 19.92 154 GLU A O 1
ATOM 755 N N . THR A 1 124 ? -66.560 36.287 3.662 1.00 20.18 155 THR A N 1
ATOM 756 C CA . THR A 1 124 ? -65.539 36.741 4.587 1.00 23.04 155 THR A CA 1
ATOM 757 C C . THR A 1 124 ? -64.360 37.524 3.978 1.00 21.64 155 THR A C 1
ATOM 758 O O . THR A 1 124 ? -64.192 37.597 2.754 1.00 18.71 155 THR A O 1
ATOM 762 N N . ILE A 1 125 ? -63.574 38.117 4.868 1.00 20.23 156 ILE A N 1
ATOM 763 C CA . ILE A 1 125 ? -62.337 38.851 4.532 1.00 18.94 156 ILE A CA 1
ATOM 764 C C . ILE A 1 125 ? -61.318 38.291 5.523 1.00 24.11 156 ILE A C 1
ATOM 765 O O . ILE A 1 125 ? -61.608 38.199 6.720 1.00 24.55 156 ILE A O 1
ATOM 770 N N . ASP A 1 126 ? -60.153 37.874 5.036 1.00 23.16 157 ASP A N 1
ATOM 771 C CA . ASP A 1 126 ? -59.116 37.354 5.916 1.00 20.88 157 ASP A CA 1
ATOM 772 C C . ASP A 1 126 ? -58.118 38.420 6.318 1.00 20.24 157 ASP A C 1
ATOM 773 O O . ASP A 1 126 ? -57.799 39.303 5.533 1.00 22.21 157 ASP A O 1
ATOM 778 N N . ILE A 1 127 ? -57.620 38.322 7.544 1.00 20.23 158 ILE A N 1
ATOM 779 C CA . ILE A 1 127 ? -56.579 39.227 8.008 1.00 21.48 158 ILE A CA 1
ATOM 780 C C . ILE A 1 127 ? -55.359 38.314 8.220 1.00 25.68 158 ILE A C 1
ATOM 781 O O . ILE A 1 127 ? -55.394 37.393 9.033 1.00 22.05 158 ILE A O 1
ATOM 786 N N . ASP A 1 128 ? -54.287 38.554 7.481 1.00 22.73 159 ASP A N 1
ATOM 787 C CA . ASP A 1 128 ? -53.109 37.705 7.628 1.00 24.67 159 ASP A CA 1
ATOM 788 C C . ASP A 1 128 ? -52.120 38.270 8.622 1.00 24.59 159 ASP A C 1
ATOM 789 O O . ASP A 1 128 ? -51.310 39.129 8.273 1.00 26.88 159 ASP A O 1
ATOM 794 N N . LEU A 1 129 ? -52.207 37.812 9.866 1.00 22.21 160 LEU A N 1
ATOM 795 C CA . LEU A 1 129 ? -51.293 38.274 10.897 1.00 21.13 160 LEU A CA 1
ATOM 796 C C . LEU A 1 129 ? -49.977 37.508 10.778 1.00 28.37 160 LEU A C 1
ATOM 797 O O . LEU A 1 129 ? -49.959 36.327 10.396 1.00 24.72 160 LEU A O 1
ATOM 802 N N . LYS A 1 130 ? -48.885 38.181 11.127 1.00 23.46 161 LYS A N 1
ATOM 803 C CA . LYS A 1 130 ? -47.559 37.586 11.056 1.00 20.57 161 LYS A CA 1
ATOM 804 C C . LYS A 1 130 ? -46.763 37.761 12.343 1.00 21.30 161 LYS A C 1
ATOM 805 O O . LYS A 1 130 ? -46.863 38.789 13.011 1.00 23.27 161 LYS A O 1
ATOM 811 N N . GLN A 1 131 ? -45.985 36.743 12.692 1.00 25.68 162 GLN A N 1
ATOM 812 C CA . GLN A 1 131 ? -45.131 36.805 13.875 1.00 25.82 162 GLN A CA 1
ATOM 813 C C . GLN A 1 131 ? -43.996 37.782 13.587 1.00 22.53 162 GLN A C 1
ATOM 814 O O . GLN A 1 131 ? -43.150 37.536 12.728 1.00 21.62 162 GLN A O 1
ATOM 820 N N . ILE A 1 132 ? -44.000 38.895 14.301 1.00 20.17 163 ILE A N 1
ATOM 821 C CA . ILE A 1 132 ? -42.993 39.928 14.134 1.00 26.55 163 ILE A CA 1
ATOM 822 C C . ILE A 1 132 ? -42.258 40.097 15.451 1.00 23.74 163 ILE A C 1
ATOM 823 O O . ILE A 1 132 ? -42.838 40.581 16.415 1.00 22.88 163 ILE A O 1
ATOM 828 N N . ASN A 1 133 ? -40.996 39.676 15.505 1.00 17.69 164 ASN A N 1
ATOM 829 C CA . ASN A 1 133 ? -40.207 39.842 16.725 1.00 18.60 164 ASN A CA 1
ATOM 830 C C . ASN A 1 133 ? -38.737 39.952 16.302 1.00 14.34 164 ASN A C 1
ATOM 831 O O . ASN A 1 133 ? -38.442 39.884 15.112 1.00 13.55 164 ASN A O 1
ATOM 836 N N . SER A 1 134 ? -37.820 40.114 17.244 1.00 17.35 165 SER A N 1
ATOM 837 C CA . SER A 1 134 ? -36.412 40.280 16.829 1.00 17.20 165 SER A CA 1
ATOM 838 C C . SER A 1 134 ? -35.841 39.097 16.053 1.00 21.57 165 SER A C 1
ATOM 839 O O . SER A 1 134 ? -34.948 39.271 15.197 1.00 20.97 165 SER A O 1
ATOM 842 N N . GLN A 1 135 ? -36.370 37.898 16.310 1.00 20.48 166 GLN A N 1
ATOM 843 C CA . GLN A 1 135 ? -35.913 36.704 15.603 1.00 20.00 166 GLN A CA 1
ATOM 844 C C . GLN A 1 135 ? -36.416 36.656 14.161 1.00 19.02 166 GLN A C 1
ATOM 845 O O . GLN A 1 135 ? -35.633 36.440 13.238 1.00 19.09 166 GLN A O 1
ATOM 851 N N . THR A 1 136 ? -37.713 36.864 13.950 1.00 22.19 167 THR A N 1
ATOM 852 C CA . THR A 1 136 ? -38.246 36.823 12.582 1.00 19.98 167 THR A CA 1
ATOM 853 C C . THR A 1 136 ? -37.785 38.037 11.776 1.00 19.90 167 THR A C 1
ATOM 854 O O . THR A 1 136 ? -37.850 38.044 10.544 1.00 18.32 167 THR A O 1
ATOM 858 N N . LEU A 1 137 ? -37.319 39.072 12.468 1.00 18.49 168 LEU A N 1
ATOM 859 C CA . LEU A 1 137 ? -36.824 40.260 11.774 1.00 12.18 168 LEU A CA 1
ATOM 860 C C . LEU A 1 137 ? -35.353 40.096 11.429 1.00 15.70 168 LEU A C 1
ATOM 861 O O . LEU A 1 137 ? -34.766 40.963 10.748 1.00 12.86 168 LEU A O 1
ATOM 866 N N . GLY A 1 138 ? -34.779 38.984 11.900 1.00 17.31 169 GLY A N 1
ATOM 867 C CA . GLY A 1 138 ? -33.379 38.657 11.647 1.00 24.37 169 GLY A CA 1
ATOM 868 C C . GLY A 1 138 ? -32.372 39.497 12.423 1.00 20.47 169 GLY A C 1
ATOM 869 O O . GLY A 1 138 ? -31.273 39.726 11.958 1.00 19.30 169 GLY A O 1
ATOM 870 N N . LEU A 1 139 ? -32.722 39.929 13.624 1.00 21.59 170 LEU A N 1
ATOM 871 C CA . LEU A 1 139 ? -31.818 40.779 14.368 1.00 15.23 170 LEU A CA 1
ATOM 872 C C . LEU A 1 139 ? -31.462 40.299 15.763 1.00 22.47 170 LEU A C 1
ATOM 873 O O . LEU A 1 139 ? -30.802 41.040 16.495 1.00 20.93 170 LEU A O 1
ATOM 878 N N . ASP A 1 140 ? -31.857 39.094 16.161 1.00 15.22 171 ASP A N 1
ATOM 879 C CA . ASP A 1 140 ? -31.509 38.722 17.526 1.00 25.21 171 ASP A CA 1
ATOM 880 C C . ASP A 1 140 ? -30.008 38.526 17.757 1.00 22.78 171 ASP A C 1
ATOM 881 O O . ASP A 1 140 ? -29.557 38.468 18.901 1.00 24.41 171 ASP A O 1
ATOM 886 N N . SER A 1 141 ? -29.227 38.431 16.690 1.00 23.98 172 SER A N 1
ATOM 887 C CA . SER A 1 141 ? -27.780 38.316 16.877 1.00 26.00 172 SER A CA 1
ATOM 888 C C . SER A 1 141 ? -27.097 39.645 16.520 1.00 25.71 172 SER A C 1
ATOM 889 O O . SER A 1 141 ? -25.869 39.723 16.461 1.00 24.57 172 SER A O 1
ATOM 892 N N . LEU A 1 142 ? -27.880 40.696 16.289 1.00 22.82 173 LEU A N 1
ATOM 893 C CA . LEU A 1 142 ? -27.283 41.998 15.953 1.00 21.82 173 LEU A CA 1
ATOM 894 C C . LEU A 1 142 ? -26.276 42.450 17.042 1.00 18.91 173 LEU A C 1
ATOM 895 O O . LEU A 1 142 ? -26.659 42.636 18.185 1.00 14.56 173 LEU A O 1
ATOM 900 N N . ASN A 1 143 ? -24.996 42.639 16.693 1.00 16.92 174 ASN A N 1
ATOM 901 C CA . ASN A 1 143 ? -24.006 43.052 17.697 1.00 20.03 174 ASN A CA 1
ATOM 902 C C . ASN A 1 143 ? -22.891 43.954 17.141 1.00 20.07 174 ASN A C 1
ATOM 903 O O . ASN A 1 143 ? -22.279 43.617 16.137 1.00 22.15 174 ASN A O 1
ATOM 908 N N . VAL A 1 144 ? -22.629 45.087 17.798 1.00 19.55 175 VAL A N 1
ATOM 909 C CA . VAL A 1 144 ? -21.603 46.024 17.328 1.00 19.87 175 VAL A CA 1
ATOM 910 C C . VAL A 1 144 ? -20.339 46.090 18.183 1.00 21.04 175 VAL A C 1
ATOM 911 O O . VAL A 1 144 ? -19.487 46.972 17.988 1.00 17.89 175 VAL A O 1
ATOM 915 N N . GLN A 1 145 ? -20.214 45.168 19.130 1.00 17.25 176 GLN A N 1
ATOM 916 C CA . GLN A 1 145 ? -19.061 45.155 20.014 1.00 19.33 176 GLN A CA 1
ATOM 917 C C . GLN A 1 145 ? -17.853 44.537 19.333 1.00 19.79 176 GLN A C 1
ATOM 918 O O . GLN A 1 145 ? -17.961 43.961 18.252 1.00 18.65 176 GLN A O 1
ATOM 924 N N . LYS A 1 146 ? -16.703 44.671 19.980 1.00 22.01 177 LYS A N 1
ATOM 925 C CA . LYS A 1 146 ? -15.455 44.085 19.493 1.00 21.20 177 LYS A CA 1
ATOM 926 C C . LYS A 1 146 ? -14.809 43.366 20.680 1.00 23.39 177 LYS A C 1
ATOM 927 O O . LYS A 1 146 ? -15.050 43.730 21.835 1.00 19.68 177 LYS A O 1
ATOM 933 N N . ALA A 1 147 ? -13.992 42.358 20.390 1.00 23.46 178 ALA A N 1
ATOM 934 C CA . ALA A 1 147 ? -13.315 41.573 21.419 1.00 21.61 178 ALA A CA 1
ATOM 935 C C . ALA A 1 147 ? -12.263 42.318 22.242 1.00 19.36 178 ALA A C 1
ATOM 936 O O . ALA A 1 147 ? -11.490 43.144 21.736 1.00 19.70 178 ALA A O 1
ATOM 938 N N . TYR A 1 148 ? -12.253 42.043 23.533 1.00 18.91 179 TYR A N 1
ATOM 939 C CA . TYR A 1 148 ? -11.251 42.636 24.404 1.00 21.71 179 TYR A CA 1
ATOM 940 C C . TYR A 1 148 ? -10.107 41.629 24.454 1.00 22.75 179 TYR A C 1
ATOM 941 O O . TYR A 1 148 ? -10.313 40.462 24.134 1.00 20.04 179 TYR A O 1
ATOM 950 N N . ASP A 1 149 ? -8.900 42.077 24.799 1.00 24.85 180 ASP A N 1
ATOM 951 C CA . ASP A 1 149 ? -7.777 41.159 24.936 1.00 25.14 180 ASP A CA 1
ATOM 952 C C . ASP A 1 149 ? -7.916 40.738 26.401 1.00 24.53 180 ASP A C 1
ATOM 953 O O . ASP A 1 149 ? -7.821 41.564 27.308 1.00 19.89 180 ASP A O 1
ATOM 958 N N . VAL A 1 150 ? -8.160 39.456 26.620 1.00 22.91 181 VAL A N 1
ATOM 959 C CA . VAL A 1 150 ? -8.390 38.935 27.961 1.00 25.71 181 VAL A CA 1
ATOM 960 C C . VAL A 1 150 ? -7.155 38.364 28.677 1.00 28.13 181 VAL A C 1
ATOM 961 O O . VAL A 1 150 ? -6.429 37.525 28.133 1.00 20.40 181 VAL A O 1
ATOM 965 N N . LYS A 1 151 ? -6.921 38.842 29.897 1.00 23.76 182 LYS A N 1
ATOM 966 C CA . LYS A 1 151 ? -5.798 38.376 30.697 1.00 24.26 182 LYS A CA 1
ATOM 967 C C . LYS A 1 151 ? -6.261 38.147 32.120 1.00 25.37 182 LYS A C 1
ATOM 968 O O . LYS A 1 151 ? -7.361 38.564 32.513 1.00 27.57 182 LYS A O 1
ATOM 974 N N . ASP A 1 152 ? -5.423 37.492 32.908 1.00 21.67 183 ASP A N 1
ATOM 975 C CA . ASP A 1 152 ? -5.817 37.200 34.272 1.00 21.33 183 ASP A CA 1
ATOM 976 C C . ASP A 1 152 ? -4.623 37.259 35.221 1.00 23.24 183 ASP A C 1
ATOM 977 O O . ASP A 1 152 ? -3.469 37.126 34.801 1.00 28.86 183 ASP A O 1
ATOM 982 N N . THR A 1 153 ? -4.914 37.480 36.499 1.00 28.56 184 THR A N 1
ATOM 983 C CA . THR A 1 153 ? -3.878 37.533 37.528 1.00 32.78 184 THR A CA 1
ATOM 984 C C . THR A 1 153 ? -4.293 36.583 38.641 1.00 29.81 184 THR A C 1
ATOM 985 O O . THR A 1 153 ? -5.406 36.664 39.148 1.00 35.43 184 THR A O 1
ATOM 989 N N . ALA A 1 154 ? -3.397 35.678 39.015 1.00 32.34 185 ALA A N 1
ATOM 990 C CA . ALA A 1 154 ? -3.678 34.709 40.070 1.00 33.30 185 ALA A CA 1
ATOM 991 C C . ALA A 1 154 ? -3.878 35.403 41.416 1.00 34.28 185 ALA A C 1
ATOM 992 O O . ALA A 1 154 ? -3.077 36.248 41.809 1.00 30.80 185 ALA A O 1
ATOM 994 N N . VAL A 1 155 ? -4.955 35.053 42.108 1.00 28.91 186 VAL A N 1
ATOM 995 C CA . VAL A 1 155 ? -5.253 35.625 43.413 1.00 34.60 186 VAL A CA 1
ATOM 996 C C . VAL A 1 155 ? -4.468 34.844 44.475 1.00 41.49 186 VAL A C 1
ATOM 997 O O . VAL A 1 155 ? -4.514 33.613 44.510 1.00 40.41 186 VAL A O 1
ATOM 1001 N N . THR A 1 156 ? -3.724 35.564 45.312 1.00 46.77 187 THR A N 1
ATOM 1002 C CA . THR A 1 156 ? -2.943 34.949 46.382 1.00 47.53 187 THR A CA 1
ATOM 1003 C C . THR A 1 156 ? -3.291 35.570 47.722 1.00 53.10 187 THR A C 1
ATOM 1004 O O . THR A 1 156 ? -4.121 36.483 47.819 1.00 49.29 187 THR A O 1
ATOM 1008 N N . THR A 1 157 ? -2.633 35.054 48.753 1.00 59.09 188 THR A N 1
ATOM 1009 C CA . THR A 1 157 ? -2.805 35.523 50.119 1.00 61.79 188 THR A CA 1
ATOM 1010 C C . THR A 1 157 ? -1.447 35.439 50.794 1.00 63.35 188 THR A C 1
ATOM 1011 O O . THR A 1 157 ? -0.548 34.736 50.317 1.00 58.49 188 THR A O 1
ATOM 1015 N N . LYS A 1 158 ? -1.296 36.164 51.897 1.00 66.90 189 LYS A N 1
ATOM 1016 C CA . LYS A 1 158 ? -0.046 36.156 52.641 1.00 68.57 189 LYS A CA 1
ATOM 1017 C C . LYS A 1 158 ? -0.162 35.286 53.884 1.00 69.13 189 LYS A C 1
ATOM 1018 O O . LYS A 1 158 ? -0.948 35.574 54.790 1.00 67.94 189 LYS A O 1
ATOM 1024 N N . VAL A 1 159 ? 0.629 34.216 53.909 1.00 71.78 190 VAL A N 1
ATOM 1025 C CA . VAL A 1 159 ? 0.639 33.268 55.020 1.00 72.84 190 VAL A CA 1
ATOM 1026 C C . VAL A 1 159 ? 2.060 32.978 55.502 1.00 73.26 190 VAL A C 1
ATOM 1027 O O . VAL A 1 159 ? 2.969 32.764 54.695 1.00 72.17 190 VAL A O 1
ATOM 1031 N N . TYR A 1 160 ? 2.247 32.965 56.820 1.00 73.31 191 TYR A N 1
ATOM 1032 C CA . TYR A 1 160 ? 3.556 32.677 57.392 1.00 71.64 191 TYR A CA 1
ATOM 1033 C C . TYR A 1 160 ? 3.937 31.216 57.166 1.00 70.82 191 TYR A C 1
ATOM 1034 O O . TYR A 1 160 ? 3.132 30.307 57.387 1.00 68.37 191 TYR A O 1
ATOM 1043 N N . ALA A 1 161 ? 5.167 31.002 56.711 1.00 71.45 192 ALA A N 1
ATOM 1044 C CA . ALA A 1 161 ? 5.688 29.661 56.462 1.00 74.45 192 ALA A CA 1
ATOM 1045 C C . ALA A 1 161 ? 7.098 29.616 57.029 1.00 74.14 192 ALA A C 1
ATOM 1046 O O . ALA A 1 161 ? 7.499 30.517 57.760 1.00 76.89 192 ALA A O 1
ATOM 1048 N N . ASN A 1 162 ? 7.861 28.587 56.688 1.00 73.99 193 ASN A N 1
ATOM 1049 C CA . ASN A 1 162 ? 9.211 28.487 57.213 1.00 75.38 193 ASN A CA 1
ATOM 1050 C C . ASN A 1 162 ? 10.337 28.813 56.241 1.00 76.12 193 ASN A C 1
ATOM 1051 O O . ASN A 1 162 ? 10.357 29.853 55.575 1.00 73.13 193 ASN A O 1
ATOM 1056 N N . ASN A 1 163 ? 11.272 27.873 56.201 1.00 77.35 194 ASN A N 1
ATOM 1057 C CA . ASN A 1 163 ? 12.481 27.899 55.401 1.00 78.51 194 ASN A CA 1
ATOM 1058 C C . ASN A 1 163 ? 13.324 26.895 56.183 1.00 80.77 194 ASN A C 1
ATOM 1059 O O . ASN A 1 163 ? 13.077 26.676 57.371 1.00 80.70 194 ASN A O 1
ATOM 1064 N N . GLY A 1 164 ? 14.294 26.266 55.531 1.00 82.81 195 GLY A N 1
ATOM 1065 C CA . GLY A 1 164 ? 15.114 25.294 56.230 1.00 83.40 195 GLY A CA 1
ATOM 1066 C C . GLY A 1 164 ? 15.920 25.894 57.368 1.00 84.26 195 GLY A C 1
ATOM 1067 O O . GLY A 1 164 ? 16.661 25.176 58.045 1.00 86.10 195 GLY A O 1
ATOM 1068 N N . THR A 1 165 ? 15.782 27.206 57.571 1.00 82.81 196 THR A N 1
ATOM 1069 C CA . THR A 1 165 ? 16.497 27.921 58.630 1.00 78.92 196 THR A CA 1
ATOM 1070 C C . THR A 1 165 ? 15.863 27.644 59.988 1.00 75.75 196 THR A C 1
ATOM 1071 O O . THR A 1 165 ? 14.920 28.325 60.404 1.00 75.37 196 THR A O 1
ATOM 1075 N N . THR A 1 166 ? 16.390 26.635 60.670 1.00 70.59 197 THR A N 1
ATOM 1076 C CA . THR A 1 166 ? 15.889 26.247 61.977 1.00 68.92 197 THR A CA 1
ATOM 1077 C C . THR A 1 166 ? 16.209 27.308 63.024 1.00 66.83 197 THR A C 1
ATOM 1078 O O . THR A 1 166 ? 17.077 28.162 62.821 1.00 62.73 197 THR A O 1
ATOM 1082 N N . LEU A 1 167 ? 15.494 27.254 64.142 1.00 65.02 198 LEU A N 1
ATOM 1083 C CA . LEU A 1 167 ? 15.717 28.196 65.227 1.00 63.36 198 LEU A CA 1
ATOM 1084 C C . LEU A 1 167 ? 16.830 27.656 66.128 1.00 62.95 198 LEU A C 1
ATOM 1085 O O . LEU A 1 167 ? 16.668 26.631 66.796 1.00 60.32 198 LEU A O 1
ATOM 1090 N N . ASP A 1 168 ? 17.963 28.355 66.116 1.00 63.56 199 ASP A N 1
ATOM 1091 C CA . ASP A 1 168 ? 19.139 27.989 66.897 1.00 61.54 199 ASP A CA 1
ATOM 1092 C C . ASP A 1 168 ? 19.147 28.724 68.234 1.00 61.08 199 ASP A C 1
ATOM 1093 O O . ASP A 1 168 ? 19.547 29.890 68.316 1.00 58.72 199 ASP A O 1
ATOM 1098 N N . VAL A 1 169 ? 18.710 28.036 69.282 1.00 55.61 200 VAL A N 1
ATOM 1099 C CA . VAL A 1 169 ? 18.658 28.636 70.603 1.00 56.74 200 VAL A CA 1
ATOM 1100 C C . VAL A 1 169 ? 19.733 28.034 71.510 1.00 56.05 200 VAL A C 1
ATOM 1101 O O . VAL A 1 169 ? 19.709 28.221 72.727 1.00 56.14 200 VAL A O 1
ATOM 1105 N N . SER A 1 170 ? 20.688 27.325 70.910 1.00 55.19 201 SER A N 1
ATOM 1106 C CA . SER A 1 170 ? 21.759 26.694 71.678 1.00 53.44 201 SER A CA 1
ATOM 1107 C C . SER A 1 170 ? 22.680 27.715 72.356 1.00 51.53 201 SER A C 1
ATOM 1108 O O . SER A 1 170 ? 23.371 27.385 73.319 1.00 55.48 201 SER A O 1
ATOM 1111 N N . GLY A 1 171 ? 22.695 28.944 71.848 1.00 46.98 202 GLY A N 1
ATOM 1112 C CA . GLY A 1 171 ? 23.538 29.977 72.427 1.00 43.77 202 GLY A CA 1
ATOM 1113 C C . GLY A 1 171 ? 22.942 30.596 73.678 1.00 41.13 202 GLY A C 1
ATOM 1114 O O . GLY A 1 171 ? 23.669 31.109 74.533 1.00 40.48 202 GLY A O 1
ATOM 1115 N N . LEU A 1 172 ? 21.618 30.547 73.796 1.00 36.34 203 LEU A N 1
ATOM 1116 C CA . LEU A 1 172 ? 20.940 31.105 74.951 1.00 36.57 203 LEU A CA 1
ATOM 1117 C C . LEU A 1 172 ? 21.075 30.137 76.132 1.00 37.70 203 LEU A C 1
ATOM 1118 O O . LEU A 1 172 ? 20.098 29.529 76.586 1.00 36.70 203 LEU A O 1
ATOM 1123 N N . ASP A 1 173 ? 22.304 30.003 76.618 1.00 37.09 204 ASP A N 1
ATOM 1124 C CA . ASP A 1 173 ? 22.620 29.111 77.733 1.00 37.72 204 ASP A CA 1
ATOM 1125 C C . ASP A 1 173 ? 22.551 29.806 79.099 1.00 34.20 204 ASP A C 1
ATOM 1126 O O . ASP A 1 173 ? 22.077 30.939 79.229 1.00 24.50 204 ASP A O 1
ATOM 1131 N N . ASP A 1 174 ? 23.035 29.107 80.117 1.00 33.85 205 ASP A N 1
ATOM 1132 C CA . ASP A 1 174 ? 23.020 29.638 81.468 1.00 37.64 205 ASP A CA 1
ATOM 1133 C C . ASP A 1 174 ? 23.720 31.003 81.542 1.00 35.86 205 ASP A C 1
ATOM 1134 O O . ASP A 1 174 ? 23.170 31.961 82.095 1.00 34.86 205 ASP A O 1
ATOM 1139 N N . ALA A 1 175 ? 24.915 31.106 80.963 1.00 26.44 206 ALA A N 1
ATOM 1140 C CA . ALA A 1 175 ? 25.650 32.370 81.013 1.00 32.02 206 ALA A CA 1
ATOM 1141 C C . ALA A 1 175 ? 24.942 33.478 80.254 1.00 31.66 206 ALA A C 1
ATOM 1142 O O . ALA A 1 175 ? 24.904 34.628 80.699 1.00 29.49 206 ALA A O 1
ATOM 1144 N N . ALA A 1 176 ? 24.376 33.136 79.101 1.00 32.11 207 ALA A N 1
ATOM 1145 C CA . ALA A 1 176 ? 23.689 34.121 78.292 1.00 27.00 207 ALA A CA 1
ATOM 1146 C C . ALA A 1 176 ? 22.420 34.614 78.979 1.00 31.30 207 ALA A C 1
ATOM 1147 O O . ALA A 1 176 ? 22.129 35.809 78.960 1.00 30.73 207 ALA A O 1
ATOM 1149 N N . ILE A 1 177 ? 21.664 33.698 79.583 1.00 27.15 208 ILE A N 1
ATOM 1150 C CA . ILE A 1 177 ? 20.436 34.076 80.277 1.00 29.92 208 ILE A CA 1
ATOM 1151 C C . ILE A 1 177 ? 20.783 34.912 81.513 1.00 34.57 208 ILE A C 1
ATOM 1152 O O . ILE A 1 177 ? 20.086 35.880 81.842 1.00 32.02 208 ILE A O 1
ATOM 1157 N N . LYS A 1 178 ? 21.867 34.544 82.192 1.00 36.92 209 LYS A N 1
ATOM 1158 C CA . LYS A 1 178 ? 22.288 35.291 83.375 1.00 36.05 209 LYS A CA 1
ATOM 1159 C C . LYS A 1 178 ? 22.712 36.694 82.934 1.00 35.56 209 LYS A C 1
ATOM 1160 O O . LYS A 1 178 ? 22.293 37.687 83.525 1.00 37.39 209 LYS A O 1
ATOM 1166 N N . ALA A 1 179 ? 23.514 36.769 81.873 1.00 34.73 210 ALA A N 1
ATOM 1167 C CA . ALA A 1 179 ? 23.995 38.050 81.364 1.00 34.47 210 ALA A CA 1
ATOM 1168 C C . ALA A 1 179 ? 22.875 39.018 81.022 1.00 38.38 210 ALA A C 1
ATOM 1169 O O . ALA A 1 179 ? 22.987 40.215 81.286 1.00 38.63 210 ALA A O 1
ATOM 1171 N N . ALA A 1 180 ? 21.794 38.496 80.445 1.00 35.83 211 ALA A N 1
ATOM 1172 C CA . ALA A 1 180 ? 20.658 39.308 80.039 1.00 30.07 211 ALA A CA 1
ATOM 1173 C C . ALA A 1 180 ? 19.681 39.667 81.138 1.00 31.71 211 ALA A C 1
ATOM 1174 O O . ALA A 1 180 ? 19.059 40.730 81.097 1.00 32.60 211 ALA A O 1
ATOM 1176 N N . THR A 1 181 ? 19.538 38.780 82.118 1.00 35.56 212 THR A N 1
ATOM 1177 C CA . THR A 1 181 ? 18.603 38.989 83.215 1.00 33.45 212 THR A CA 1
ATOM 1178 C C . THR A 1 181 ? 19.224 39.448 84.519 1.00 31.56 212 THR A C 1
ATOM 1179 O O . THR A 1 181 ? 18.529 39.999 85.368 1.00 30.17 212 THR A O 1
ATOM 1183 N N . GLY A 1 182 ? 20.511 39.178 84.702 1.00 32.50 213 GLY A N 1
ATOM 1184 C CA . GLY A 1 182 ? 21.169 39.562 85.945 1.00 31.02 213 GLY A CA 1
ATOM 1185 C C . GLY A 1 182 ? 21.039 38.573 87.106 1.00 34.55 213 GLY A C 1
ATOM 1186 O O . GLY A 1 182 ? 21.411 38.887 88.243 1.00 29.27 213 GLY A O 1
ATOM 1187 N N . GLY A 1 183 ? 20.504 37.382 86.849 1.00 36.21 214 GLY A N 1
ATOM 1188 C CA . GLY A 1 183 ? 20.378 36.406 87.925 1.00 36.42 214 GLY A CA 1
ATOM 1189 C C . GLY A 1 183 ? 21.682 35.640 88.109 1.00 31.29 214 GLY A C 1
ATOM 1190 O O . GLY A 1 183 ? 22.481 35.580 87.186 1.00 26.41 214 GLY A O 1
ATOM 1191 N N . THR A 1 184 ? 21.902 35.054 89.286 1.00 31.45 215 THR A N 1
ATOM 1192 C CA . THR A 1 184 ? 23.132 34.302 89.529 1.00 26.12 215 THR A CA 1
ATOM 1193 C C . THR A 1 184 ? 22.895 32.908 90.150 1.00 29.36 215 THR A C 1
ATOM 1194 O O . THR A 1 184 ? 23.716 31.997 89.977 1.00 24.14 215 THR A O 1
ATOM 1198 N N . ASN A 1 185 ? 21.783 32.763 90.878 1.00 28.91 216 ASN A N 1
ATOM 1199 C CA . ASN A 1 185 ? 21.430 31.522 91.568 1.00 27.19 216 ASN A CA 1
ATOM 1200 C C . ASN A 1 185 ? 20.761 30.468 90.689 1.00 35.32 216 ASN A C 1
ATOM 1201 O O . ASN A 1 185 ? 19.757 30.738 90.022 1.00 32.89 216 ASN A O 1
ATOM 1206 N N . GLY A 1 186 ? 21.320 29.260 90.722 1.00 33.68 217 GLY A N 1
ATOM 1207 C CA . GLY A 1 186 ? 20.777 28.164 89.952 1.00 33.16 217 GLY A CA 1
ATOM 1208 C C . GLY A 1 186 ? 21.317 28.121 88.550 1.00 33.61 217 GLY A C 1
ATOM 1209 O O . GLY A 1 186 ? 22.148 28.953 88.160 1.00 34.11 217 GLY A O 1
ATOM 1210 N N . THR A 1 187 ? 20.860 27.122 87.798 1.00 37.04 218 THR A N 1
ATOM 1211 C CA . THR A 1 187 ? 21.266 26.951 86.409 1.00 38.88 218 THR A CA 1
ATOM 1212 C C . THR A 1 187 ? 20.003 27.194 85.588 1.00 37.29 218 THR A C 1
ATOM 1213 O O . THR A 1 187 ? 19.056 26.389 85.620 1.00 31.91 218 THR A O 1
ATOM 1217 N N . ALA A 1 188 ? 19.978 28.312 84.870 1.00 33.45 219 ALA A N 1
ATOM 1218 C CA . ALA A 1 188 ? 18.814 28.644 84.061 1.00 33.62 219 ALA A CA 1
ATOM 1219 C C . ALA A 1 188 ? 18.928 28.056 82.667 1.00 35.86 219 ALA A C 1
ATOM 1220 O O . ALA A 1 188 ? 20.035 27.879 82.149 1.00 28.58 219 ALA A O 1
ATOM 1222 N N . SER A 1 189 ? 17.770 27.773 82.070 1.00 32.78 220 SER A N 1
ATOM 1223 C CA . SER A 1 189 ? 17.703 27.218 80.717 1.00 36.55 220 SER A CA 1
ATOM 1224 C C . SER A 1 189 ? 16.375 27.506 80.024 1.00 32.39 220 SER A C 1
ATOM 1225 O O . SER A 1 189 ? 15.371 27.862 80.661 1.00 27.38 220 SER A O 1
ATOM 1228 N N . VAL A 1 190 ? 16.391 27.347 78.704 1.00 32.40 221 VAL A N 1
ATOM 1229 C CA . VAL A 1 190 ? 15.197 27.527 77.878 1.00 28.21 221 VAL A CA 1
ATOM 1230 C C . VAL A 1 190 ? 14.385 26.232 78.042 1.00 29.07 221 VAL A C 1
ATOM 1231 O O . VAL A 1 190 ? 14.790 25.176 77.551 1.00 23.25 221 VAL A O 1
ATOM 1235 N N . THR A 1 191 ? 13.249 26.310 78.725 1.00 26.02 222 THR A N 1
ATOM 1236 C CA . THR A 1 191 ? 12.428 25.125 78.956 1.00 33.00 222 THR A CA 1
ATOM 1237 C C . THR A 1 191 ? 12.098 24.379 77.667 1.00 34.46 222 THR A C 1
ATOM 1238 O O . THR A 1 191 ? 11.429 24.907 76.767 1.00 38.07 222 THR A O 1
ATOM 1242 N N . GLY A 1 192 ? 12.585 23.144 77.588 1.00 34.42 223 GLY A N 1
ATOM 1243 C CA . GLY A 1 192 ? 12.357 22.323 76.419 1.00 36.04 223 GLY A CA 1
ATOM 1244 C C . GLY A 1 192 ? 13.098 22.822 75.194 1.00 40.29 223 GLY A C 1
ATOM 1245 O O . GLY A 1 192 ? 12.961 22.247 74.116 1.00 41.17 223 GLY A O 1
ATOM 1246 N N . GLY A 1 193 ? 13.893 23.880 75.350 1.00 33.95 224 GLY A N 1
ATOM 1247 C CA . GLY A 1 193 ? 14.602 24.433 74.206 1.00 36.82 224 GLY A CA 1
ATOM 1248 C C . GLY A 1 193 ? 13.589 24.882 73.162 1.00 36.30 224 GLY A C 1
ATOM 1249 O O . GLY A 1 193 ? 13.903 25.052 71.979 1.00 35.18 224 GLY A O 1
ATOM 1250 N N . ALA A 1 194 ? 12.360 25.091 73.617 1.00 38.11 225 ALA A N 1
ATOM 1251 C CA . ALA A 1 194 ? 11.265 25.486 72.743 1.00 39.61 225 ALA A CA 1
ATOM 1252 C C . ALA A 1 194 ? 11.111 26.994 72.561 1.00 44.66 225 ALA A C 1
ATOM 1253 O O . ALA A 1 194 ? 11.481 27.792 73.439 1.00 44.68 225 ALA A O 1
ATOM 1255 N N . VAL A 1 195 ? 10.562 27.364 71.403 1.00 41.29 226 VAL A N 1
ATOM 1256 C CA . VA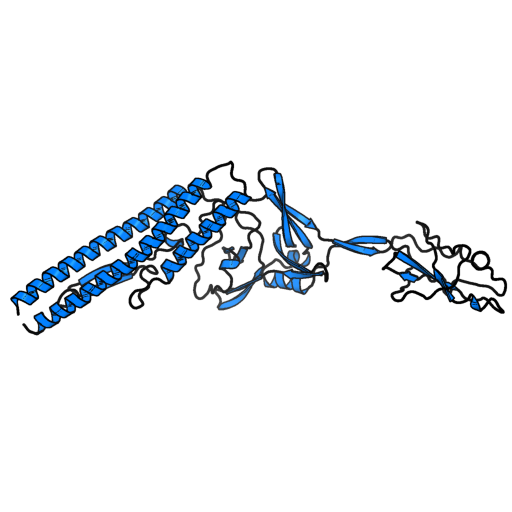L A 1 195 ? 10.306 28.756 71.039 1.00 42.72 226 VAL A CA 1
ATOM 1257 C C . VAL A 1 195 ? 8.844 28.898 70.565 1.00 44.78 226 VAL A C 1
ATOM 1258 O O . VAL A 1 195 ? 8.296 28.008 69.915 1.00 41.31 226 VAL A O 1
ATOM 1262 N N . LYS A 1 196 ? 8.202 30.003 70.915 1.00 45.55 227 LYS A N 1
ATOM 1263 C CA . LYS A 1 196 ? 6.831 30.222 70.486 1.00 49.86 227 LYS A CA 1
ATOM 1264 C C . LYS A 1 196 ? 6.759 31.428 69.566 1.00 52.23 227 LYS A C 1
ATOM 1265 O O . LYS A 1 196 ? 7.563 32.354 69.683 1.00 51.26 227 LYS A O 1
ATOM 1271 N N . PHE A 1 197 ? 5.803 31.401 68.639 1.00 55.09 228 PHE A N 1
ATOM 1272 C CA . PHE A 1 197 ? 5.645 32.469 67.655 1.00 56.49 228 PHE A CA 1
ATOM 1273 C C . PHE A 1 197 ? 4.265 33.128 67.639 1.00 57.11 228 PHE A C 1
ATOM 1274 O O . PHE A 1 197 ? 3.234 32.466 67.777 1.00 52.42 228 PHE A O 1
ATOM 1282 N N . ASP A 1 198 ? 4.269 34.447 67.469 1.00 62.62 229 ASP A N 1
ATOM 1283 C CA . ASP A 1 198 ? 3.048 35.240 67.392 1.00 68.59 229 ASP A CA 1
ATOM 1284 C C . ASP A 1 198 ? 2.968 35.786 65.968 1.00 71.19 229 ASP A C 1
ATOM 1285 O O . ASP A 1 198 ? 3.827 36.565 65.548 1.00 71.48 229 ASP A O 1
ATOM 1290 N N . ALA A 1 199 ? 1.948 35.363 65.225 1.00 73.99 230 ALA A N 1
ATOM 1291 C CA . ALA A 1 199 ? 1.758 35.800 63.840 1.00 73.57 230 ALA A CA 1
ATOM 1292 C C . ALA A 1 199 ? 1.385 37.277 63.743 1.00 73.11 230 ALA A C 1
ATOM 1293 O O . ALA A 1 199 ? 1.817 37.981 62.829 1.00 73.05 230 ALA A O 1
ATOM 1295 N N . ASP A 1 200 ? 0.578 37.736 64.692 1.00 70.79 231 ASP A N 1
ATOM 1296 C CA . ASP A 1 200 ? 0.129 39.122 64.729 1.00 73.20 231 ASP A CA 1
ATOM 1297 C C . ASP A 1 200 ? 1.240 40.156 64.554 1.00 72.98 231 ASP A C 1
ATOM 1298 O O . ASP A 1 200 ? 1.074 41.135 63.821 1.00 71.94 231 ASP A O 1
ATOM 1303 N N . ASN A 1 201 ? 2.371 39.938 65.223 1.00 71.04 232 ASN A N 1
ATOM 1304 C CA . ASN A 1 201 ? 3.468 40.892 65.155 1.00 66.31 232 ASN A CA 1
ATOM 1305 C C . ASN A 1 201 ? 4.847 40.327 64.836 1.00 62.99 232 ASN A C 1
ATOM 1306 O O . ASN A 1 201 ? 5.861 40.968 65.108 1.00 64.10 232 ASN A O 1
ATOM 1311 N N . ASN A 1 202 ? 4.888 39.135 64.256 1.00 58.21 233 ASN A N 1
ATOM 1312 C CA . ASN A 1 202 ? 6.159 38.528 63.889 1.00 58.75 233 ASN A CA 1
ATOM 1313 C C . ASN A 1 202 ? 7.159 38.597 65.066 1.00 61.10 233 ASN A C 1
ATOM 1314 O O . ASN A 1 202 ? 8.290 39.079 64.912 1.00 56.85 233 ASN A O 1
ATOM 1319 N N . LYS A 1 203 ? 6.715 38.113 66.232 1.00 61.33 234 LYS A N 1
ATOM 1320 C CA . LYS A 1 203 ? 7.515 38.076 67.470 1.00 61.23 234 LYS A CA 1
ATOM 1321 C C . LYS A 1 203 ? 7.844 36.629 67.884 1.00 59.57 234 LYS A C 1
ATOM 1322 O O . LYS A 1 203 ? 7.246 35.677 67.375 1.00 60.18 234 LYS A O 1
ATOM 1328 N N . TYR A 1 204 ? 8.777 36.479 68.828 1.00 52.66 235 TYR A N 1
ATOM 1329 C CA . TYR A 1 204 ? 9.192 35.168 69.338 1.00 48.05 235 TYR A CA 1
ATOM 1330 C C . TYR A 1 204 ? 9.255 35.170 70.869 1.00 48.53 235 TYR A C 1
ATOM 1331 O O . TYR A 1 204 ? 9.540 36.201 71.483 1.00 48.76 235 TYR A O 1
ATOM 1340 N N . PHE A 1 205 ? 9.006 34.012 71.481 1.00 47.57 236 PHE A N 1
ATOM 1341 C CA . PHE A 1 205 ? 8.984 33.897 72.940 1.00 45.24 236 PHE A CA 1
ATOM 1342 C C . PHE A 1 205 ? 9.501 32.561 73.470 1.00 45.80 236 PHE A C 1
ATOM 1343 O O . PHE A 1 205 ? 9.353 31.525 72.820 1.00 41.48 236 PHE A O 1
ATOM 1351 N N . VAL A 1 206 ? 10.088 32.592 74.666 1.00 38.35 237 VAL A N 1
ATOM 1352 C CA . VAL A 1 206 ? 10.596 31.382 75.312 1.00 36.34 237 VAL A CA 1
ATOM 1353 C C . VAL A 1 206 ? 10.225 31.424 76.794 1.00 38.76 237 VAL A C 1
ATOM 1354 O O . VAL A 1 206 ? 9.870 32.487 77.331 1.00 37.98 237 VAL A O 1
ATOM 1358 N N . THR A 1 207 ? 10.290 30.258 77.432 1.00 34.45 238 THR A N 1
ATOM 1359 C CA . THR A 1 207 ? 10.015 30.126 78.856 1.00 40.97 238 THR A CA 1
ATOM 1360 C C . THR A 1 207 ? 11.365 29.778 79.467 1.00 36.57 238 THR A C 1
ATOM 1361 O O . THR A 1 207 ? 12.078 28.899 78.967 1.00 36.02 238 THR A O 1
ATOM 1365 N N . ILE A 1 208 ? 11.726 30.499 80.520 1.00 35.47 239 ILE A N 1
ATOM 1366 C CA . ILE A 1 208 ? 12.996 30.277 81.199 1.00 33.80 239 ILE A CA 1
ATOM 1367 C C . ILE A 1 208 ? 12.748 29.660 82.564 1.00 37.46 239 ILE A C 1
ATOM 1368 O O . ILE A 1 208 ? 11.876 30.117 83.307 1.00 37.20 239 ILE A O 1
ATOM 1373 N N . GLY A 1 209 ? 13.522 28.628 82.889 1.00 36.25 240 GLY A N 1
ATOM 1374 C CA . GLY A 1 209 ? 13.396 27.974 84.182 1.00 37.64 240 GLY A CA 1
ATOM 1375 C C . GLY A 1 209 ? 14.749 27.593 84.773 1.00 39.47 240 GLY A C 1
ATOM 1376 O O . GLY A 1 209 ? 15.771 27.617 84.084 1.00 34.07 240 GLY A O 1
ATOM 1377 N N . GLY A 1 210 ? 14.768 27.240 86.053 1.00 40.55 241 GLY A N 1
ATOM 1378 C CA . GLY A 1 210 ? 16.025 26.851 86.675 1.00 35.27 241 GLY A CA 1
ATOM 1379 C C . GLY A 1 210 ? 16.523 27.778 87.767 1.00 34.44 241 GLY A C 1
ATOM 1380 O O . GLY A 1 210 ? 17.215 27.331 88.688 1.00 34.49 241 GLY A O 1
ATOM 1381 N N . PHE A 1 211 ? 16.187 29.065 87.685 1.00 30.92 242 PHE A N 1
ATOM 1382 C CA . PHE A 1 211 ? 16.648 29.996 88.705 1.00 27.17 242 PHE A CA 1
ATOM 1383 C C . PHE A 1 211 ? 16.107 29.582 90.063 1.00 31.32 242 PHE A C 1
ATOM 1384 O O . PHE A 1 211 ? 14.959 29.120 90.186 1.00 30.28 242 PHE A O 1
ATOM 1392 N N . THR A 1 212 ? 16.941 29.767 91.082 1.00 29.54 243 THR A N 1
ATOM 1393 C CA . THR A 1 212 ? 16.591 29.418 92.442 1.00 30.54 243 THR A CA 1
ATOM 1394 C C . THR A 1 212 ? 16.741 30.635 93.343 1.00 30.57 243 THR A C 1
ATOM 1395 O O . THR A 1 212 ? 17.117 31.709 92.885 1.00 33.18 243 THR A O 1
ATOM 1399 N N . GLY A 1 213 ? 16.440 30.451 94.623 1.00 34.35 244 GLY A N 1
ATOM 1400 C CA . GLY A 1 213 ? 16.556 31.523 95.588 1.00 35.69 244 GLY A CA 1
ATOM 1401 C C . GLY A 1 213 ? 15.751 32.743 95.209 1.00 39.67 244 GLY A C 1
ATOM 1402 O O . GLY A 1 213 ? 14.602 32.637 94.773 1.00 37.25 244 GLY A O 1
ATOM 1403 N N . ALA A 1 214 ? 16.367 33.908 95.367 1.00 37.73 245 ALA A N 1
ATOM 1404 C CA . ALA A 1 214 ? 15.710 35.161 95.047 1.00 32.73 245 ALA A CA 1
ATOM 1405 C C . ALA A 1 214 ? 15.603 35.371 93.541 1.00 33.25 245 ALA A C 1
ATOM 1406 O O . ALA A 1 214 ? 14.908 36.277 93.083 1.00 34.37 245 ALA A O 1
ATOM 1408 N N . ASP A 1 215 ? 16.292 34.538 92.771 1.00 32.81 246 ASP A N 1
ATOM 1409 C CA . ASP A 1 215 ? 16.245 34.658 91.320 1.00 34.17 246 ASP A CA 1
ATOM 1410 C C . ASP A 1 215 ? 15.118 33.814 90.700 1.00 36.11 246 ASP A C 1
ATOM 1411 O O . ASP A 1 215 ? 14.852 33.906 89.493 1.00 34.85 246 ASP A O 1
ATOM 1416 N N . ALA A 1 216 ? 14.455 33.001 91.525 1.00 36.22 247 ALA A N 1
ATOM 1417 C CA . ALA A 1 216 ? 13.359 32.163 91.055 1.00 40.71 247 ALA A CA 1
ATOM 1418 C C . ALA A 1 216 ? 12.326 33.026 90.330 1.00 44.88 247 ALA A C 1
ATOM 1419 O O . ALA A 1 216 ? 11.715 32.594 89.352 1.00 44.75 247 ALA A O 1
ATOM 1421 N N . ALA A 1 217 ? 12.148 34.254 90.807 1.00 41.58 248 ALA A N 1
ATOM 1422 C CA . ALA A 1 217 ? 11.179 35.170 90.211 1.00 46.66 248 ALA A CA 1
ATOM 1423 C C . ALA A 1 217 ? 11.473 35.500 88.745 1.00 45.15 248 ALA A C 1
ATOM 1424 O O . ALA A 1 217 ? 10.648 36.118 88.068 1.00 45.26 248 ALA A O 1
ATOM 1426 N N . LYS A 1 218 ? 12.641 35.099 88.255 1.00 42.54 249 LYS A N 1
ATOM 1427 C CA . LYS A 1 218 ? 12.994 35.366 86.866 1.00 36.43 249 LYS A CA 1
ATOM 1428 C C . LYS A 1 218 ? 12.562 34.186 86.010 1.00 40.90 249 LYS A C 1
ATOM 1429 O O . LYS A 1 218 ? 12.807 34.162 84.803 1.00 41.59 249 LYS A O 1
ATOM 1435 N N . ASN A 1 219 ? 11.936 33.194 86.642 1.00 41.77 250 ASN A N 1
ATOM 1436 C CA . ASN A 1 219 ? 11.439 32.037 85.900 1.00 43.80 250 ASN A CA 1
ATOM 1437 C C . ASN A 1 219 ? 10.105 32.447 85.280 1.00 43.04 250 ASN A C 1
ATOM 1438 O O . ASN A 1 219 ? 9.171 32.820 85.995 1.00 42.80 250 ASN A O 1
ATOM 1443 N N . GLY A 1 220 ? 10.028 32.384 83.955 1.00 37.01 251 GLY A N 1
ATOM 1444 C CA . GLY A 1 220 ? 8.813 32.773 83.259 1.00 43.55 251 GLY A CA 1
ATOM 1445 C C . GLY A 1 220 ? 9.034 32.931 81.764 1.00 45.40 251 GLY A C 1
ATOM 1446 O O . GLY A 1 220 ? 9.949 32.322 81.204 1.00 42.23 251 GLY A O 1
ATOM 1447 N N . ASP A 1 221 ? 8.216 33.758 81.113 1.00 46.20 252 ASP A N 1
ATOM 1448 C CA . ASP A 1 221 ? 8.330 33.952 79.663 1.00 46.67 252 ASP A CA 1
ATOM 1449 C C . ASP A 1 221 ? 8.948 35.290 79.244 1.00 42.68 252 ASP A C 1
ATOM 1450 O O . ASP A 1 221 ? 8.606 36.338 79.798 1.00 43.13 252 ASP A O 1
ATOM 1455 N N . TYR A 1 222 ? 9.849 35.233 78.259 1.00 37.71 253 TYR A N 1
ATOM 1456 C CA . TYR A 1 222 ? 10.556 36.407 77.732 1.00 37.37 253 TYR A CA 1
ATOM 1457 C C . TYR A 1 222 ? 10.525 36.461 76.200 1.00 42.53 253 TYR A C 1
ATOM 1458 O O . TYR A 1 222 ? 10.515 35.419 75.531 1.00 37.27 253 TYR A O 1
ATOM 1467 N N . GLU A 1 223 ? 10.552 37.674 75.650 1.00 41.81 254 GLU A N 1
ATOM 1468 C CA . GLU A 1 223 ? 10.581 37.844 74.200 1.00 42.61 254 GLU A CA 1
ATOM 1469 C C . GLU A 1 223 ? 12.030 37.699 73.772 1.00 41.82 254 GLU A C 1
ATOM 1470 O O . GLU A 1 223 ? 12.934 38.143 74.482 1.00 49.31 254 GLU A O 1
ATOM 1476 N N . VAL A 1 224 ? 12.254 37.089 72.615 1.00 38.76 255 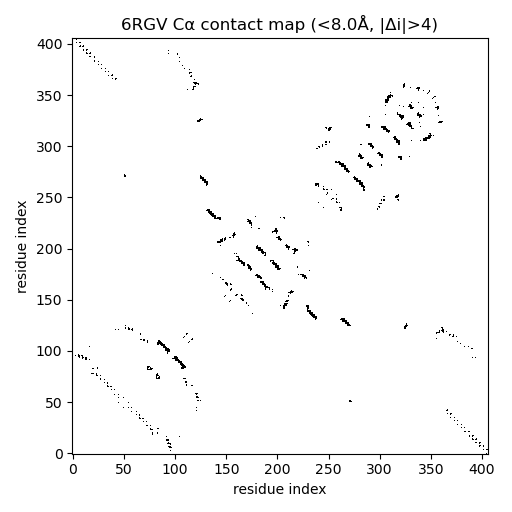VAL A N 1
ATOM 1477 C CA . VAL A 1 224 ? 13.602 36.894 72.104 1.00 40.19 255 VAL A CA 1
ATOM 1478 C C . VAL A 1 224 ? 13.733 37.431 70.684 1.00 45.13 255 VAL A C 1
ATOM 1479 O O . VAL A 1 224 ? 12.738 37.563 69.968 1.00 44.88 255 VAL A O 1
ATOM 1483 N N . ASN A 1 225 ? 14.963 37.747 70.291 1.00 49.46 256 ASN A N 1
ATOM 1484 C CA . ASN A 1 225 ? 15.243 38.269 68.956 1.00 53.36 256 ASN A CA 1
ATOM 1485 C C . ASN A 1 225 ? 15.863 37.180 68.096 1.00 57.42 256 ASN A C 1
ATOM 1486 O O . ASN A 1 225 ? 16.811 36.515 68.517 1.00 56.84 256 ASN A O 1
ATOM 1491 N N . VAL A 1 226 ? 15.329 37.007 66.890 1.00 59.86 257 VAL A N 1
ATOM 1492 C CA . VAL A 1 226 ? 15.842 36.001 65.968 1.00 63.14 257 VAL A CA 1
ATOM 1493 C C . VAL A 1 226 ? 16.535 36.698 64.805 1.00 65.46 257 VAL A C 1
ATOM 1494 O O . VAL A 1 226 ? 15.922 37.497 64.099 1.00 66.02 257 VAL A O 1
ATOM 1498 N N . ALA A 1 227 ? 17.820 36.411 64.625 1.00 66.25 258 ALA A N 1
ATOM 1499 C CA . ALA A 1 227 ? 18.589 37.010 63.541 1.00 69.50 258 ALA A CA 1
ATOM 1500 C C . ALA A 1 227 ? 18.016 36.484 62.234 1.00 74.70 258 ALA A C 1
ATOM 1501 O O . ALA A 1 227 ? 17.165 35.587 62.251 1.00 75.54 258 ALA A O 1
ATOM 1503 N N . THR A 1 228 ? 18.464 37.038 61.105 1.00 76.56 259 THR A N 1
ATOM 1504 C CA . THR A 1 228 ? 17.991 36.562 59.807 1.00 76.38 259 THR A CA 1
ATOM 1505 C C . THR A 1 228 ? 18.695 35.236 59.570 1.00 76.71 259 THR A C 1
ATOM 1506 O O . THR A 1 228 ? 19.071 34.881 58.449 1.00 77.81 259 THR A O 1
ATOM 1510 N N . ASP A 1 229 ? 18.880 34.529 60.679 1.00 75.88 260 ASP A N 1
ATOM 1511 C CA . ASP A 1 229 ? 19.486 33.215 60.726 1.00 74.30 260 ASP A CA 1
ATOM 1512 C C . ASP A 1 229 ? 18.888 32.579 61.985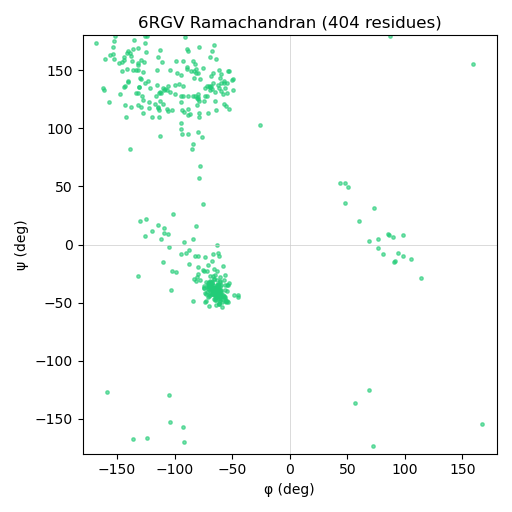 1.00 74.46 260 ASP A C 1
ATOM 1513 O O . ASP A 1 229 ? 18.217 33.260 62.764 1.00 76.85 260 ASP A O 1
ATOM 1518 N N . GLY A 1 230 ? 19.105 31.284 62.178 1.00 74.31 261 GLY A N 1
ATOM 1519 C CA . GLY A 1 230 ? 18.543 30.608 63.340 1.00 73.93 261 GLY A CA 1
ATOM 1520 C C . GLY A 1 230 ? 18.686 31.336 64.669 1.00 70.69 261 GLY A C 1
ATOM 1521 O O . GLY A 1 230 ? 17.741 31.404 65.460 1.00 69.11 261 GLY A O 1
ATOM 1522 N N . THR A 1 231 ? 19.879 31.880 64.895 1.00 67.67 262 THR A N 1
ATOM 1523 C CA . THR A 1 231 ? 20.254 32.610 66.109 1.00 61.04 262 THR A CA 1
ATOM 1524 C C . THR A 1 231 ? 19.169 33.311 66.946 1.00 55.00 262 THR A C 1
ATOM 1525 O O . THR A 1 231 ? 18.697 34.393 66.590 1.00 51.82 262 THR A O 1
ATOM 1529 N N . VAL A 1 232 ? 18.794 32.688 68.064 1.00 48.20 263 VAL A N 1
ATOM 1530 C CA . VAL A 1 232 ? 17.809 33.261 68.987 1.00 48.82 263 VAL A CA 1
ATOM 1531 C C . VAL A 1 232 ? 18.595 33.888 70.141 1.00 48.72 263 VAL A C 1
ATOM 1532 O O . VAL A 1 232 ? 19.556 33.292 70.634 1.00 48.72 263 VAL A O 1
ATOM 1536 N N . THR A 1 233 ? 18.193 35.079 70.577 1.00 46.79 264 THR A N 1
ATOM 1537 C CA . THR A 1 233 ? 18.901 35.756 71.666 1.00 48.11 264 THR A CA 1
ATOM 1538 C C . THR A 1 233 ? 17.991 36.551 72.608 1.00 49.18 264 THR A C 1
ATOM 1539 O O . THR A 1 233 ? 16.868 36.918 72.250 1.00 48.91 264 THR A O 1
ATOM 1543 N N . LEU A 1 234 ? 18.484 36.803 73.820 1.00 46.89 265 LEU A N 1
ATOM 1544 C CA . LEU A 1 234 ? 17.747 37.589 74.806 1.00 43.11 265 LEU A CA 1
ATOM 1545 C C . LEU A 1 234 ? 18.499 38.911 74.915 1.00 44.93 265 LEU A C 1
ATOM 1546 O O . LEU A 1 234 ? 19.725 38.916 75.028 1.00 43.84 265 LEU A O 1
ATOM 1551 N N . ALA A 1 235 ? 17.776 40.025 74.877 1.00 43.49 266 ALA A N 1
ATOM 1552 C CA . ALA A 1 235 ? 18.419 41.334 74.975 1.00 44.82 266 ALA A CA 1
ATOM 1553 C C . ALA A 1 235 ? 18.680 41.739 76.426 1.00 42.77 266 ALA A C 1
ATOM 1554 O O . ALA A 1 235 ? 17.925 41.371 77.337 1.00 47.12 266 ALA A O 1
ATOM 1556 N N . ALA A 1 236 ? 19.751 42.503 76.631 1.00 43.32 267 ALA A N 1
ATOM 1557 C CA . ALA A 1 236 ? 20.126 42.975 77.961 1.00 37.57 267 ALA A CA 1
ATOM 1558 C C . ALA A 1 236 ? 18.931 43.670 78.589 1.00 38.89 267 ALA A C 1
ATOM 1559 O O . ALA A 1 236 ? 18.109 44.251 77.882 1.00 35.91 267 ALA A O 1
ATOM 1561 N N . GLY A 1 237 ? 18.831 43.603 79.913 1.00 35.60 268 GLY A N 1
ATOM 1562 C CA . GLY A 1 237 ? 17.723 44.240 80.605 1.00 40.60 268 GLY A CA 1
ATOM 1563 C C . GLY A 1 237 ? 16.412 43.472 80.508 1.00 43.46 268 GLY A C 1
ATOM 1564 O O . GLY A 1 237 ? 15.372 43.938 80.981 1.00 42.19 268 GLY A O 1
ATOM 1565 N N . ALA A 1 238 ? 16.468 42.289 79.898 1.00 46.22 269 ALA A N 1
ATOM 1566 C CA . ALA A 1 238 ? 15.296 41.432 79.715 1.00 42.29 269 ALA A CA 1
ATOM 1567 C C . ALA A 1 238 ? 14.477 41.226 80.993 1.00 44.62 269 ALA A C 1
ATOM 1568 O O . ALA A 1 238 ? 15.033 41.094 82.085 1.00 47.77 269 ALA A O 1
ATOM 1570 N N . THR A 1 239 ? 13.157 41.187 80.847 1.00 43.63 270 THR A N 1
ATOM 1571 C CA . THR A 1 239 ? 12.253 40.986 81.979 1.00 44.22 270 THR A CA 1
ATOM 1572 C C . THR A 1 239 ? 11.049 40.143 81.552 1.00 48.04 270 THR A C 1
ATOM 1573 O O . THR A 1 239 ? 10.466 40.376 80.493 1.00 46.37 270 THR A O 1
ATOM 1577 N N . LYS A 1 240 ? 10.670 39.172 82.377 1.00 48.98 271 LYS A N 1
ATOM 1578 C CA . LYS A 1 240 ? 9.548 38.307 82.034 1.00 51.00 271 LYS A CA 1
ATOM 1579 C C . LYS A 1 240 ? 8.240 39.058 81.772 1.00 54.83 271 LYS A C 1
ATOM 1580 O O . LYS A 1 240 ? 7.891 40.015 82.468 1.00 51.26 271 LYS A O 1
ATOM 1586 N N . THR A 1 241 ? 7.528 38.615 80.742 1.00 58.08 272 THR A N 1
ATOM 1587 C CA . THR A 1 241 ? 6.251 39.205 80.369 1.00 63.21 272 THR A CA 1
ATOM 1588 C C . THR A 1 241 ? 5.204 38.100 80.352 1.00 66.01 272 THR A C 1
ATOM 1589 O O . THR A 1 241 ? 5.435 36.998 80.862 1.00 62.82 272 THR A O 1
ATOM 1593 N N . THR A 1 242 ? 4.050 38.405 79.770 1.00 66.54 273 THR A N 1
ATOM 1594 C CA . THR A 1 242 ? 2.971 37.437 79.674 1.00 69.66 273 THR A CA 1
ATOM 1595 C C . THR A 1 242 ? 3.027 36.854 78.274 1.00 70.13 273 THR A C 1
ATOM 1596 O O . THR A 1 242 ? 3.111 37.596 77.297 1.00 72.60 273 THR A O 1
ATOM 1600 N N . MET A 1 243 ? 3.011 35.529 78.175 1.00 70.64 274 MET A N 1
ATOM 1601 C CA . MET A 1 243 ? 3.052 34.887 76.869 1.00 71.71 274 MET A CA 1
ATOM 1602 C C . MET A 1 243 ? 1.786 35.273 76.110 1.00 71.74 274 MET A C 1
ATOM 1603 O O . MET A 1 243 ? 0.675 34.937 76.524 1.00 70.56 274 MET A O 1
ATOM 1608 N N . PRO A 1 244 ? 1.938 36.003 74.996 1.00 71.71 275 PRO A N 1
ATOM 1609 C CA . PRO A 1 244 ? 0.794 36.432 74.186 1.00 72.86 275 PRO A CA 1
ATOM 1610 C C . PRO A 1 244 ? -0.101 35.274 73.759 1.00 73.52 275 PRO A C 1
ATOM 1611 O O . PRO A 1 244 ? 0.384 34.257 73.256 1.00 74.35 275 PRO A O 1
ATOM 1615 N N . ALA A 1 245 ? -1.405 35.428 73.974 1.00 72.06 276 ALA A N 1
ATOM 1616 C CA . ALA A 1 245 ? -2.361 34.402 73.584 1.00 68.79 276 ALA A CA 1
ATOM 1617 C C . ALA A 1 245 ? -2.235 34.261 72.072 1.00 66.41 276 ALA A C 1
ATOM 1618 O O . ALA A 1 245 ? -1.899 35.225 71.379 1.00 65.57 276 ALA A O 1
ATOM 1620 N N . GLY A 1 246 ? -2.503 33.065 71.561 1.00 63.63 277 GLY A N 1
ATOM 1621 C CA . GLY A 1 246 ? -2.370 32.833 70.134 1.00 60.97 277 GLY A CA 1
ATOM 1622 C C . GLY A 1 246 ? -0.980 32.273 69.891 1.00 59.70 277 GLY A C 1
ATOM 1623 O O . GLY A 1 246 ? -0.640 31.857 68.784 1.00 54.00 277 GLY A O 1
ATOM 1624 N N . ALA A 1 247 ? -0.174 32.272 70.952 1.00 60.58 278 ALA A N 1
ATOM 1625 C CA . ALA A 1 247 ? 1.188 31.760 70.901 1.00 60.61 278 ALA A CA 1
ATOM 1626 C C . ALA A 1 247 ? 1.184 30.350 70.321 1.00 59.01 278 ALA A C 1
ATOM 1627 O O . ALA A 1 247 ? 0.220 29.607 70.488 1.00 61.43 278 ALA A O 1
ATOM 1629 N N . THR A 1 248 ? 2.260 29.985 69.639 1.00 56.34 279 THR A N 1
ATOM 1630 C CA . THR A 1 248 ? 2.353 28.660 69.047 1.00 54.81 279 THR A CA 1
ATOM 1631 C C . THR A 1 248 ? 3.798 28.311 68.729 1.00 53.23 279 THR A C 1
ATOM 1632 O O . THR A 1 248 ? 4.526 29.114 68.143 1.00 52.13 279 THR A O 1
ATOM 1636 N N . THR A 1 249 ? 4.202 27.106 69.120 1.00 52.95 280 THR A N 1
ATOM 1637 C CA . THR A 1 249 ? 5.567 26.626 68.907 1.00 55.70 280 THR A CA 1
ATOM 1638 C C . THR A 1 249 ? 5.964 26.455 67.443 1.00 56.32 280 THR A C 1
ATOM 1639 O O . THR A 1 249 ? 5.318 25.727 66.691 1.00 58.87 280 THR A O 1
ATOM 1643 N N . LYS A 1 250 ? 7.041 27.127 67.058 1.00 53.07 281 LYS A N 1
ATOM 1644 C CA . LYS A 1 250 ? 7.578 27.047 65.705 1.00 54.71 281 LYS A CA 1
ATOM 1645 C C . LYS A 1 250 ? 9.044 26.645 65.842 1.00 55.38 281 LYS A C 1
ATOM 1646 O O . LYS A 1 250 ? 9.743 27.137 66.732 1.00 56.62 281 LYS A O 1
ATOM 1652 N N . THR A 1 251 ? 9.513 25.751 64.977 1.00 51.25 282 THR A N 1
ATOM 1653 C CA . THR A 1 251 ? 10.891 25.284 65.075 1.00 51.10 282 THR A CA 1
ATOM 1654 C C . THR A 1 251 ? 11.847 25.844 64.037 1.00 49.40 282 THR A C 1
ATOM 1655 O O . THR A 1 251 ? 13.039 25.539 64.055 1.00 50.62 282 THR A O 1
ATOM 1659 N N . GLU A 1 252 ? 11.329 26.656 63.128 1.00 47.21 283 GLU A N 1
ATOM 1660 C CA . GLU A 1 252 ? 12.171 27.251 62.104 1.00 50.67 283 GLU A CA 1
ATOM 1661 C C . GLU A 1 252 ? 11.706 28.691 61.960 1.00 51.12 283 GLU A C 1
ATOM 1662 O O . GLU A 1 252 ? 10.624 29.042 62.436 1.00 46.46 283 GLU A O 1
ATOM 1668 N N . VAL A 1 253 ? 12.515 29.526 61.317 1.00 54.34 284 VAL A N 1
ATOM 1669 C CA . VAL A 1 253 ? 12.152 30.929 61.142 1.00 59.04 284 VAL A CA 1
ATOM 1670 C C . VAL A 1 253 ? 10.865 31.076 60.342 1.00 63.16 284 VAL A C 1
ATOM 1671 O O . VAL A 1 253 ? 10.683 30.415 59.317 1.00 62.44 284 VAL A O 1
ATOM 1675 N N . GLN A 1 254 ? 9.975 31.944 60.821 1.00 66.80 285 GLN A N 1
ATOM 1676 C CA . GLN A 1 254 ? 8.708 32.198 60.147 1.00 68.07 285 GLN A CA 1
ATOM 1677 C C . GLN A 1 254 ? 8.927 33.270 59.095 1.00 72.14 285 GLN A C 1
ATOM 1678 O O . GLN A 1 254 ? 9.783 34.137 59.257 1.00 71.38 285 GLN A O 1
ATOM 1684 N N . GLU A 1 255 ? 8.154 33.200 58.017 1.00 77.62 286 GLU A N 1
ATOM 1685 C CA . GLU A 1 255 ? 8.270 34.152 56.920 1.00 81.99 286 GLU A CA 1
ATOM 1686 C C . GLU A 1 255 ? 7.020 34.117 56.043 1.00 83.48 286 GLU A C 1
ATOM 1687 O O . GLU A 1 255 ? 6.529 33.044 55.692 1.00 85.45 286 GLU A O 1
ATOM 1693 N N . LEU A 1 256 ? 6.513 35.298 55.696 1.00 83.08 287 LEU A N 1
ATOM 1694 C CA . LEU A 1 256 ? 5.315 35.422 54.868 1.00 81.38 287 LEU A CA 1
ATOM 1695 C C . LEU A 1 256 ? 5.563 35.227 53.380 1.00 81.42 287 LEU A C 1
ATOM 1696 O O . LEU A 1 256 ? 6.426 35.882 52.794 1.00 80.78 287 LEU A O 1
ATOM 1701 N N . LYS A 1 257 ? 4.794 34.324 52.776 1.00 82.02 288 LYS A N 1
ATOM 1702 C CA . LYS A 1 257 ? 4.892 34.059 51.344 1.00 80.98 288 LYS A CA 1
ATOM 1703 C C . LYS A 1 257 ? 3.499 33.856 50.750 1.00 78.54 288 LYS A C 1
ATOM 1704 O O . LYS A 1 257 ? 2.624 33.246 51.370 1.00 78.31 288 LYS A O 1
ATOM 1710 N N . ASP A 1 258 ? 3.307 34.383 49.545 1.00 75.84 289 ASP A N 1
ATOM 1711 C CA . ASP A 1 258 ? 2.033 34.299 48.838 1.00 69.52 289 ASP A CA 1
ATOM 1712 C C . ASP A 1 258 ? 1.548 32.879 48.608 1.00 63.66 289 ASP A C 1
ATOM 1713 O O . ASP A 1 258 ? 2.277 32.034 48.096 1.00 60.36 289 ASP A O 1
ATOM 1718 N N . THR A 1 259 ? 0.301 32.629 48.981 1.00 60.89 290 THR A N 1
ATOM 1719 C CA . THR A 1 259 ? -0.293 31.315 48.810 1.00 61.55 290 THR A CA 1
ATOM 1720 C C . THR A 1 259 ? -1.555 31.401 47.952 1.00 61.97 290 THR A C 1
ATOM 1721 O O . THR A 1 259 ? -2.494 32.131 48.276 1.00 64.08 290 THR A O 1
ATOM 1725 N N . PRO A 1 260 ? -1.588 30.656 46.838 1.00 60.78 291 PRO A N 1
ATOM 1726 C CA . PRO A 1 260 ? -2.760 30.676 45.960 1.00 58.23 291 PRO A CA 1
ATOM 1727 C C . PRO A 1 260 ? -4.033 30.470 46.770 1.00 54.56 291 PRO A C 1
ATOM 1728 O O . PRO A 1 260 ? -4.094 29.579 47.615 1.00 51.92 291 PRO A O 1
ATOM 1732 N N . ALA A 1 261 ? -5.037 31.303 46.521 1.00 49.41 292 ALA A N 1
ATOM 1733 C CA . ALA A 1 261 ? -6.299 31.180 47.230 1.00 45.99 292 ALA A CA 1
ATOM 1734 C C . ALA A 1 261 ? -6.788 29.758 47.034 1.00 48.04 292 ALA A C 1
ATOM 1735 O O . ALA A 1 261 ? -6.681 29.193 45.938 1.00 43.41 292 ALA A O 1
ATOM 1737 N N . VAL A 1 262 ? -7.319 29.185 48.105 1.00 44.94 293 VAL A N 1
ATOM 1738 C CA . VAL A 1 262 ? -7.817 27.820 48.095 1.00 44.14 293 VAL A CA 1
ATOM 1739 C C . VAL A 1 262 ? -9.204 27.705 47.481 1.00 42.58 293 VAL A C 1
ATOM 1740 O O . VAL A 1 262 ? -10.142 28.380 47.905 1.00 42.30 293 VAL A O 1
ATOM 1744 N N . VAL A 1 263 ? -9.326 26.841 46.480 1.00 40.16 294 VAL A N 1
ATOM 1745 C CA . VAL A 1 263 ? -10.606 26.626 45.819 1.00 39.58 294 VAL A CA 1
ATOM 1746 C C . VAL A 1 263 ? -11.317 25.449 46.480 1.00 36.23 294 VAL A C 1
ATOM 1747 O O . VAL A 1 263 ? -10.843 24.316 46.439 1.00 32.90 294 VAL A O 1
ATOM 1751 N N . SER A 1 264 ? -12.457 25.736 47.094 1.00 34.93 295 SER A N 1
ATOM 1752 C CA . SER A 1 264 ? -13.242 24.734 47.802 1.00 39.83 295 SER A CA 1
ATOM 1753 C C . SER A 1 264 ? -13.822 23.612 46.955 1.00 42.11 295 SER A C 1
ATOM 1754 O O . SER A 1 264 ? -13.983 23.737 45.737 1.00 40.51 295 SER A O 1
ATOM 1757 N N . ALA A 1 265 ? -14.154 22.518 47.631 1.00 40.11 296 ALA A N 1
ATOM 1758 C CA . ALA A 1 265 ? -14.742 21.352 46.990 1.00 42.29 296 ALA A CA 1
ATOM 1759 C C . ALA A 1 265 ? -16.077 21.715 46.359 1.00 41.21 296 ALA A C 1
ATOM 1760 O O . ALA A 1 265 ? -16.366 21.321 45.229 1.00 39.71 296 ALA A O 1
ATOM 1762 N N . ASP A 1 266 ? -16.901 22.461 47.089 1.00 42.06 297 ASP A N 1
ATOM 1763 C CA . ASP A 1 266 ? -18.203 22.835 46.551 1.00 47.41 297 ASP A CA 1
ATOM 1764 C C . ASP A 1 266 ? -18.116 23.750 45.321 1.00 43.43 297 ASP A C 1
ATOM 1765 O O . ASP A 1 266 ? -19.028 23.766 44.503 1.00 45.53 297 ASP A O 1
ATOM 1770 N N . ALA A 1 267 ? -17.034 24.515 45.193 1.00 39.79 298 ALA A N 1
ATOM 1771 C CA . ALA A 1 267 ? -16.872 25.375 44.025 1.00 38.70 298 ALA A CA 1
ATOM 1772 C C . ALA A 1 267 ? -16.542 24.445 42.862 1.00 36.31 298 ALA A C 1
ATOM 1773 O O . ALA A 1 267 ? -17.141 24.541 41.788 1.00 30.13 298 ALA A O 1
ATOM 1775 N N . LYS A 1 268 ? -15.588 23.541 43.085 1.00 35.45 299 LYS A N 1
ATOM 1776 C CA . LYS A 1 268 ? -15.198 22.582 42.053 1.00 36.92 299 LYS A CA 1
ATOM 1777 C C . LYS A 1 268 ? -16.415 21.735 41.657 1.00 38.63 299 LYS A C 1
ATOM 1778 O O . LYS A 1 268 ? -16.677 21.527 40.475 1.00 39.76 299 LYS A O 1
ATOM 1784 N N . ASN A 1 269 ? -17.166 21.261 42.649 1.00 36.13 300 ASN A N 1
ATOM 1785 C CA . ASN A 1 269 ? -18.348 20.451 42.372 1.00 34.92 300 ASN A CA 1
ATOM 1786 C C . ASN A 1 269 ? -19.439 21.247 41.647 1.00 36.51 300 ASN A C 1
ATOM 1787 O O . ASN A 1 269 ? -20.217 20.676 40.881 1.00 31.41 300 ASN A O 1
ATOM 1792 N N . ALA A 1 270 ? -19.508 22.554 41.890 1.00 33.75 301 ALA A N 1
ATOM 1793 C CA . ALA A 1 270 ? -20.518 23.372 41.218 1.00 33.18 301 ALA A CA 1
ATOM 1794 C C . ALA A 1 270 ? -20.184 23.467 39.729 1.00 27.75 301 ALA A C 1
ATOM 1795 O O . ALA A 1 270 ? -21.076 23.436 38.880 1.00 30.43 301 ALA A O 1
ATOM 1797 N N . LEU A 1 271 ? -18.896 23.586 39.427 1.00 28.92 302 LEU A N 1
ATOM 1798 C CA . LEU A 1 271 ? -18.438 23.665 38.043 1.00 28.22 302 LEU A CA 1
ATOM 1799 C C . LEU A 1 271 ? -18.757 22.356 37.324 1.00 27.74 302 LEU A C 1
ATOM 1800 O O . LEU A 1 271 ? -19.273 22.358 36.205 1.00 28.73 302 LEU A O 1
ATOM 1805 N N . ILE A 1 272 ? -18.430 21.235 37.958 1.00 25.72 303 ILE A N 1
ATOM 1806 C CA . ILE A 1 272 ? -18.684 19.923 37.359 1.00 24.06 303 ILE A CA 1
ATOM 1807 C C . ILE A 1 272 ? -20.172 19.724 37.127 1.00 27.49 303 ILE A C 1
ATOM 1808 O O . ILE A 1 272 ? -20.589 19.346 36.028 1.00 32.26 303 ILE A O 1
ATOM 1813 N N . ALA A 1 273 ? -20.982 19.975 38.151 1.00 24.89 304 ALA A N 1
ATOM 1814 C CA . ALA A 1 273 ? -22.424 19.837 37.984 1.00 27.64 304 ALA A CA 1
ATOM 1815 C C . ALA A 1 273 ? -22.837 20.693 36.789 1.00 24.65 304 ALA A C 1
ATOM 1816 O O . ALA A 1 273 ? -23.733 20.314 36.035 1.00 27.20 304 ALA A O 1
ATOM 1818 N N . GLY A 1 274 ? -22.152 21.832 36.629 1.00 26.79 305 GLY A N 1
ATOM 1819 C CA . GLY A 1 274 ? -22.443 22.775 35.556 1.00 29.64 305 GLY A CA 1
ATOM 1820 C C . GLY A 1 274 ? -21.851 22.454 34.193 1.00 31.75 305 GLY A C 1
ATOM 1821 O O . GLY A 1 274 ? -21.774 23.328 33.321 1.00 29.25 305 GLY A O 1
ATOM 1822 N N . GLY A 1 275 ? -21.416 21.205 34.016 1.00 30.15 306 GLY A N 1
ATOM 1823 C CA . GLY A 1 275 ? -20.872 20.766 32.741 1.00 24.85 306 GLY A CA 1
ATOM 1824 C C . GLY A 1 275 ? -19.392 21.007 32.474 1.00 23.03 306 GLY A C 1
ATOM 1825 O O . GLY A 1 275 ? -18.935 20.772 31.362 1.00 19.09 306 GLY A O 1
ATOM 1826 N N . VAL A 1 276 ? -18.628 21.459 33.464 1.00 19.42 307 VAL A N 1
ATOM 1827 C CA . VAL A 1 276 ? -17.206 21.696 33.216 1.00 17.15 307 VAL A CA 1
ATOM 1828 C C . VAL A 1 276 ? -16.500 20.344 33.291 1.00 19.07 307 VAL A C 1
ATOM 1829 O O . VAL A 1 276 ? -16.931 19.459 34.026 1.00 22.42 307 VAL A O 1
ATOM 1833 N N . ASP A 1 277 ? -15.439 20.164 32.510 1.00 18.38 308 ASP A N 1
ATOM 1834 C CA . ASP A 1 277 ? -14.709 18.891 32.527 1.00 21.22 308 ASP A CA 1
ATOM 1835 C C . ASP A 1 277 ? -14.180 18.619 33.949 1.00 20.18 308 ASP A C 1
ATOM 1836 O O . ASP A 1 277 ? -13.688 19.522 34.602 1.00 21.39 308 ASP A O 1
ATOM 1841 N N . ALA A 1 278 ? -14.273 17.369 34.403 1.00 25.59 309 ALA A N 1
ATOM 1842 C CA . ALA A 1 278 ? -13.815 16.979 35.745 1.00 25.16 309 ALA A CA 1
ATOM 1843 C C . ALA A 1 278 ? -12.332 17.254 36.003 1.00 22.98 309 ALA A C 1
ATOM 1844 O O . ALA A 1 278 ? -11.967 17.840 37.012 1.00 27.48 309 ALA A O 1
ATOM 1846 N N . THR A 1 279 ? -11.470 16.826 35.095 1.00 25.72 310 THR A N 1
ATOM 1847 C CA . THR A 1 279 ? -10.042 17.066 35.278 1.00 24.88 310 THR A CA 1
ATOM 1848 C C . THR A 1 279 ? -9.769 18.570 35.387 1.00 29.99 310 THR A C 1
ATOM 1849 O O . THR A 1 279 ? -9.159 19.028 36.363 1.00 28.70 310 THR A O 1
ATOM 1853 N N . ASP A 1 280 ? -10.239 19.343 34.405 1.00 25.26 311 ASP A N 1
ATOM 1854 C CA . ASP A 1 280 ? -10.031 20.798 34.423 1.00 21.12 311 ASP A CA 1
ATOM 1855 C C . ASP A 1 280 ? -10.573 21.469 35.695 1.00 15.50 311 ASP A C 1
ATOM 1856 O O . ASP A 1 280 ? -9.876 22.266 36.339 1.00 23.71 311 ASP A O 1
ATOM 1861 N N . ALA A 1 281 ? -11.805 21.144 36.064 1.00 15.64 312 ALA A N 1
ATOM 1862 C CA . ALA A 1 281 ? -12.421 21.718 37.264 1.00 18.10 312 ALA A CA 1
ATOM 1863 C C . ALA A 1 281 ? -11.645 21.380 38.536 1.00 22.48 312 ALA A C 1
ATOM 1864 O O . ALA A 1 281 ? -11.557 22.192 39.462 1.00 23.21 312 ALA A O 1
ATOM 1866 N N . ASN A 1 282 ? -11.081 20.176 38.582 1.00 28.70 313 ASN A N 1
ATOM 1867 C CA . ASN A 1 282 ? -10.335 19.742 39.755 1.00 27.36 313 ASN A CA 1
ATOM 1868 C C . ASN A 1 282 ? -9.081 20.595 39.930 1.00 30.49 313 ASN A C 1
ATOM 1869 O O . ASN A 1 282 ? -8.622 20.814 41.058 1.00 28.98 313 ASN A O 1
ATOM 1874 N N . GLY A 1 283 ? -8.544 21.098 38.819 1.00 29.76 314 GLY A N 1
ATOM 1875 C CA . GLY A 1 283 ? -7.350 21.924 38.874 1.00 25.40 314 GLY A CA 1
ATOM 1876 C C . GLY A 1 283 ? -7.663 23.409 38.743 1.00 29.38 314 GLY A C 1
ATOM 1877 O O . GLY A 1 283 ? -6.824 24.188 38.306 1.00 23.59 314 GLY A O 1
ATOM 1878 N N . ALA A 1 284 ? -8.872 23.797 39.139 1.00 28.07 315 ALA A N 1
ATOM 1879 C CA . ALA A 1 284 ? -9.321 25.186 39.057 1.00 28.60 315 ALA A CA 1
ATOM 1880 C C . ALA A 1 284 ? -8.456 26.159 39.857 1.00 36.38 315 ALA A C 1
ATOM 1881 O O . ALA A 1 284 ? -7.921 25.819 40.911 1.00 34.38 315 ALA A O 1
ATOM 1883 N N . GLU A 1 285 ? -8.330 27.379 39.349 1.00 31.08 316 GLU A N 1
ATOM 1884 C CA . GLU A 1 285 ? -7.522 28.406 39.996 1.00 34.03 316 GLU A CA 1
ATOM 1885 C C . GLU A 1 285 ? -8.275 29.743 40.060 1.00 36.82 316 GLU A C 1
ATOM 1886 O O . GLU A 1 285 ? -8.827 30.206 39.045 1.00 27.28 316 GLU A O 1
ATOM 1892 N N . LEU A 1 286 ? -8.313 30.359 41.243 1.00 30.12 317 LEU A N 1
ATOM 1893 C CA . LEU A 1 286 ? -8.990 31.650 41.369 1.00 33.56 317 LEU A CA 1
ATOM 1894 C C . LEU A 1 286 ? -8.116 32.728 40.716 1.00 32.12 317 LEU A C 1
ATOM 1895 O O . LEU A 1 286 ? -6.902 32.772 40.914 1.00 30.94 317 LEU A O 1
ATOM 1900 N N . VAL A 1 287 ? -8.738 33.587 39.918 1.00 32.18 318 VAL A N 1
ATOM 1901 C CA . VAL A 1 287 ? -8.005 34.645 39.244 1.00 32.23 318 VAL A CA 1
ATOM 1902 C C . VAL A 1 287 ? -8.812 35.934 39.204 1.00 29.68 318 VAL A C 1
ATOM 1903 O O . VAL A 1 287 ? -10.016 35.945 39.452 1.00 29.02 318 VAL A O 1
ATOM 1907 N N . LYS A 1 288 ? -8.119 37.021 38.898 1.00 29.38 319 LYS A N 1
ATOM 1908 C CA . LYS A 1 288 ? -8.747 38.328 38.767 1.00 30.89 319 LYS A CA 1
ATOM 1909 C C . LYS A 1 288 ? -8.621 38.683 37.282 1.00 25.47 319 LYS A C 1
ATOM 1910 O O . LYS A 1 288 ? -7.513 38.733 36.739 1.00 31.41 319 LYS A O 1
ATOM 1916 N N . MET A 1 289 ? -9.755 38.945 36.639 1.00 28.41 320 MET A N 1
ATOM 1917 C CA . MET A 1 289 ? -9.772 39.265 35.217 1.00 28.43 320 MET A CA 1
ATOM 1918 C C . MET A 1 289 ? -9.297 40.682 34.895 1.00 28.31 320 MET A C 1
ATOM 1919 O O . MET A 1 289 ? -9.423 41.604 35.701 1.00 28.27 320 MET A O 1
ATOM 1924 N N . SER A 1 290 ? -8.753 40.829 33.700 1.00 24.65 321 SER A N 1
ATOM 1925 C CA . SER A 1 290 ? -8.249 42.097 33.189 1.00 26.45 321 SER A CA 1
ATOM 1926 C C . SER A 1 290 ? -8.650 42.128 31.698 1.00 29.56 321 SER A C 1
ATOM 1927 O O . SER A 1 290 ? -8.581 41.092 31.013 1.00 25.69 321 SER A O 1
ATOM 1930 N N . TYR A 1 291 ? -9.073 43.296 31.205 1.00 24.25 322 TYR A N 1
ATOM 1931 C CA . TYR A 1 291 ? -9.509 43.444 29.804 1.00 23.34 322 TYR A CA 1
ATOM 1932 C C . TYR A 1 291 ? -8.841 44.652 29.172 1.00 25.31 322 TYR A C 1
ATOM 1933 O O . TYR A 1 291 ? -9.025 45.783 29.645 1.00 24.42 322 TYR A O 1
ATOM 1942 N N . THR A 1 292 ? -8.077 44.415 28.106 1.00 17.17 323 THR A N 1
ATOM 1943 C CA . THR A 1 292 ? -7.350 45.484 27.427 1.00 18.92 323 THR A CA 1
ATOM 1944 C C . THR A 1 292 ? -8.020 45.819 26.084 1.00 23.47 323 THR A C 1
ATOM 1945 O O . THR A 1 292 ? -8.342 44.911 25.312 1.00 19.23 323 THR A O 1
ATOM 1949 N N . ASP A 1 293 ? -8.226 47.107 25.792 1.00 21.74 324 ASP A N 1
ATOM 1950 C CA . ASP A 1 293 ? -8.862 47.462 24.519 1.00 18.02 324 ASP A CA 1
ATOM 1951 C C . ASP A 1 293 ? -7.906 47.695 23.355 1.00 21.35 324 ASP A C 1
ATOM 1952 O O . ASP A 1 293 ? -6.685 47.640 23.517 1.00 24.02 324 ASP A O 1
ATOM 1957 N N . LYS A 1 294 ? -8.464 47.985 22.181 1.00 24.60 325 LYS A N 1
ATOM 1958 C CA . LYS A 1 294 ? -7.661 48.160 20.977 1.00 27.17 325 LYS A CA 1
ATOM 1959 C C . LYS A 1 294 ? -6.595 49.251 21.050 1.00 29.91 325 LYS A C 1
ATOM 1960 O O . LYS A 1 294 ? -5.647 49.247 20.258 1.00 27.18 325 LYS A O 1
ATOM 1966 N N . ASN A 1 295 ? -6.740 50.172 22.001 1.00 30.60 326 ASN A N 1
ATOM 1967 C CA . ASN A 1 295 ? -5.766 51.250 22.164 1.00 29.14 326 ASN A CA 1
ATOM 1968 C C . ASN A 1 295 ? -4.694 50.909 23.204 1.00 31.35 326 ASN A C 1
ATOM 1969 O O . ASN A 1 295 ? -3.712 51.643 23.356 1.00 30.78 326 ASN A O 1
ATOM 1974 N N . GLY A 1 296 ? -4.872 49.797 23.915 1.00 22.89 327 GLY A N 1
ATOM 1975 C CA . GLY A 1 296 ? -3.884 49.429 24.920 1.00 24.08 327 GLY A CA 1
ATOM 1976 C C . GLY A 1 296 ? -4.324 49.676 26.358 1.00 20.43 327 GLY A C 1
ATOM 1977 O O . GLY A 1 296 ? -3.687 49.217 27.306 1.00 23.04 327 GLY A O 1
ATOM 1978 N N . LYS A 1 297 ? -5.420 50.411 26.525 1.00 24.90 328 LYS A N 1
ATOM 1979 C CA . LYS A 1 297 ? -5.963 50.694 27.850 1.00 20.54 328 LYS A CA 1
ATOM 1980 C C . LYS A 1 297 ? -6.537 49.412 28.467 1.00 25.38 328 LYS A C 1
ATOM 1981 O O . LYS A 1 297 ? -7.264 48.661 27.809 1.00 22.03 328 LYS A O 1
ATOM 1987 N N . THR A 1 298 ? -6.217 49.198 29.745 1.00 27.00 329 THR A N 1
ATOM 1988 C CA . THR A 1 298 ? -6.591 48.006 30.509 1.00 24.28 329 THR A CA 1
ATOM 1989 C C . THR A 1 298 ? -7.416 48.320 31.749 1.00 27.98 329 THR A C 1
ATOM 1990 O O . THR A 1 298 ? -7.063 49.221 32.507 1.00 23.08 329 THR A O 1
ATOM 1994 N N . ILE A 1 299 ? -8.495 47.569 31.970 1.00 26.61 330 ILE A N 1
ATOM 1995 C CA . ILE A 1 299 ? -9.315 47.755 33.172 1.00 30.61 330 ILE A CA 1
ATOM 1996 C C . ILE A 1 299 ? -9.470 46.397 33.849 1.00 33.80 330 ILE A C 1
ATOM 1997 O O . ILE A 1 299 ? -9.474 45.366 33.176 1.00 28.57 330 ILE A O 1
ATOM 2002 N N . GLU A 1 300 ? -9.576 46.399 35.177 1.00 34.33 331 GLU A N 1
ATOM 2003 C CA . GLU A 1 300 ? -9.751 45.158 35.933 1.00 36.74 331 GLU A CA 1
ATOM 2004 C C . GLU A 1 300 ? -11.198 44.688 35.835 1.00 34.67 331 GLU A C 1
ATOM 2005 O O . GLU A 1 300 ? -12.126 45.501 35.828 1.00 37.70 331 GLU A O 1
ATOM 2011 N N . GLY A 1 301 ? -11.384 43.374 35.752 1.00 33.80 332 GLY A N 1
ATOM 2012 C CA . GLY A 1 301 ? -12.721 42.813 35.671 1.00 28.67 332 GLY A CA 1
ATOM 2013 C C . GLY A 1 301 ? -13.090 42.218 37.018 1.00 32.62 332 GLY A C 1
ATOM 2014 O O . GLY A 1 301 ? -12.584 42.667 38.045 1.00 33.25 332 GLY A O 1
ATOM 2015 N N . GLY A 1 302 ? -13.960 41.212 37.027 1.00 32.39 333 GLY A N 1
ATOM 2016 C CA . GLY A 1 302 ? -14.349 40.583 38.281 1.00 30.11 333 GLY A CA 1
ATOM 2017 C C . GLY A 1 302 ? -13.476 39.374 38.596 1.00 30.63 333 GLY A C 1
ATOM 2018 O O . GLY A 1 302 ? -12.353 39.271 38.114 1.00 30.08 333 GLY A O 1
ATOM 2019 N N . TYR A 1 303 ? -13.991 38.463 39.414 1.00 32.11 334 TYR A N 1
ATOM 2020 C CA . TYR A 1 303 ? -13.258 37.251 39.768 1.00 35.18 334 TYR A CA 1
ATOM 2021 C C . TYR A 1 303 ? -13.739 36.080 38.922 1.00 32.02 334 TYR A C 1
ATOM 2022 O O . TYR A 1 303 ? -14.853 36.088 38.410 1.00 27.91 334 TYR A O 1
ATOM 2031 N N . ALA A 1 304 ? -12.904 35.057 38.801 1.00 30.96 335 ALA A N 1
ATOM 2032 C CA . ALA A 1 304 ? -13.277 33.893 38.028 1.00 29.35 335 ALA A CA 1
ATOM 2033 C C . ALA A 1 304 ? -12.440 32.677 38.387 1.00 31.25 335 ALA A C 1
ATOM 2034 O O . ALA A 1 304 ? -11.346 32.792 38.949 1.00 31.64 335 ALA A O 1
ATOM 2036 N N . LEU A 1 305 ? -12.977 31.510 38.052 1.00 28.03 336 LEU A N 1
ATOM 2037 C CA . LEU A 1 305 ? -12.295 30.247 38.273 1.00 24.22 336 LEU A CA 1
ATOM 2038 C C . LEU A 1 305 ? -11.806 29.783 36.909 1.00 26.21 336 LEU A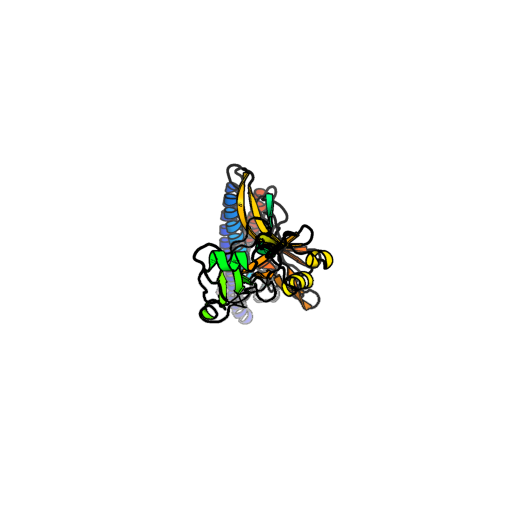 C 1
ATOM 2039 O O . LEU A 1 305 ? -12.598 29.512 35.998 1.00 27.00 336 LEU A O 1
ATOM 2044 N N . LYS A 1 306 ? -10.493 29.732 36.770 1.00 22.54 337 LYS A N 1
ATOM 2045 C CA . LYS A 1 306 ? -9.847 29.323 35.536 1.00 23.48 337 LYS A CA 1
ATOM 2046 C C . LYS A 1 306 ? -9.658 27.812 35.528 1.00 27.33 337 LYS A C 1
ATOM 2047 O O . LYS A 1 306 ? -8.872 27.267 36.302 1.00 29.63 337 LYS A O 1
ATOM 2053 N N . ALA A 1 307 ? -10.400 27.138 34.653 1.00 27.94 338 ALA A N 1
ATOM 2054 C CA . ALA A 1 307 ? -10.353 25.684 34.537 1.00 22.73 338 ALA A CA 1
ATOM 2055 C C . ALA A 1 307 ? -9.969 25.350 33.105 1.00 27.11 338 ALA A C 1
ATOM 2056 O O . ALA A 1 307 ? -10.700 25.685 32.175 1.00 27.90 338 ALA A O 1
ATOM 2058 N N . GLY A 1 308 ? -8.827 24.694 32.930 1.00 30.17 339 GLY A N 1
ATOM 2059 C CA . GLY A 1 308 ? -8.374 24.382 31.591 1.00 34.94 339 GLY A CA 1
ATOM 2060 C C . GLY A 1 308 ? -8.004 25.730 31.009 1.00 39.66 339 GLY A C 1
ATOM 2061 O O . GLY A 1 308 ? -7.206 26.457 31.598 1.00 43.95 339 GLY A O 1
ATOM 2062 N N . ASP A 1 309 ? -8.576 26.083 29.867 1.00 37.71 340 ASP A N 1
ATOM 2063 C CA . ASP A 1 309 ? -8.279 27.383 29.293 1.00 38.78 340 ASP A CA 1
ATOM 2064 C C . ASP A 1 309 ? -9.520 28.265 29.292 1.00 31.55 340 ASP A C 1
ATOM 2065 O O . ASP A 1 309 ? -9.579 29.271 28.597 1.00 35.78 340 ASP A O 1
ATOM 2070 N N . LYS A 1 310 ? -10.512 27.891 30.087 1.00 28.63 341 LYS A N 1
ATOM 2071 C CA . LYS A 1 310 ? -11.733 28.671 30.149 1.00 20.11 341 LYS A CA 1
ATOM 2072 C C . LYS A 1 310 ? -11.883 29.375 31.508 1.00 24.24 341 LYS A C 1
ATOM 2073 O O . LYS A 1 310 ? -11.305 28.954 32.516 1.00 22.24 341 LYS A O 1
ATOM 2079 N N . TYR A 1 311 ? -12.656 30.447 31.517 1.00 22.46 342 TYR A N 1
ATOM 2080 C CA . TYR A 1 311 ? -12.880 31.248 32.708 1.00 25.99 342 TYR A CA 1
ATOM 2081 C C . TYR A 1 311 ? -14.350 31.179 33.090 1.00 22.52 342 TYR A C 1
ATOM 2082 O O . TYR A 1 311 ? -15.204 31.436 32.254 1.00 24.04 342 TYR A O 1
ATOM 2091 N N . TYR A 1 312 ? -14.654 30.834 34.337 1.00 22.93 343 TYR A N 1
ATOM 2092 C CA . TYR A 1 312 ? -16.052 30.772 34.769 1.00 24.42 343 TYR A CA 1
ATOM 2093 C C . TYR A 1 312 ? -16.283 31.804 35.877 1.00 28.58 343 TYR A C 1
ATOM 2094 O O . TYR A 1 312 ? -15.618 31.777 36.920 1.00 32.35 343 TYR A O 1
ATOM 2103 N N . ALA A 1 313 ? -17.212 32.732 35.638 1.00 29.48 344 ALA A N 1
ATOM 2104 C CA . ALA A 1 313 ? -17.499 33.788 36.604 1.00 27.93 344 ALA A CA 1
ATOM 2105 C C . ALA A 1 313 ? -17.735 33.239 38.011 1.00 28.07 344 ALA A C 1
ATOM 2106 O O . ALA A 1 313 ? -18.373 32.193 38.196 1.00 28.56 344 ALA A O 1
ATOM 2108 N N . ALA A 1 314 ? -17.229 33.970 38.999 1.00 30.66 345 ALA A N 1
ATOM 2109 C CA . ALA A 1 314 ? -17.366 33.575 40.387 1.00 31.53 345 ALA A CA 1
ATOM 2110 C C . ALA A 1 314 ? -17.337 34.780 41.321 1.00 35.94 345 ALA A C 1
ATOM 2111 O O . ALA A 1 314 ? -16.856 35.854 40.956 1.00 39.94 345 ALA A O 1
ATOM 2113 N N . ASP A 1 315 ? -17.861 34.585 42.527 1.00 35.14 346 ASP A N 1
ATOM 2114 C CA . ASP A 1 315 ? -17.871 35.608 43.562 1.00 36.76 346 ASP A CA 1
ATOM 2115 C C . ASP A 1 315 ? -16.769 35.212 44.545 1.00 34.10 346 ASP A C 1
ATOM 2116 O O . ASP A 1 315 ? -16.479 34.028 44.706 1.00 39.41 346 ASP A O 1
ATOM 2121 N N . TYR A 1 316 ? -16.149 36.188 45.201 1.00 37.15 347 TYR A N 1
ATOM 2122 C CA . TYR A 1 316 ? -15.083 35.892 46.152 1.00 40.07 347 TYR A CA 1
ATOM 2123 C C . TYR A 1 316 ? -15.086 36.812 47.369 1.00 47.89 347 TYR A C 1
ATOM 2124 O O . TYR A 1 316 ? -14.951 38.028 47.233 1.00 45.50 347 TYR A O 1
ATOM 2133 N N . ASP A 1 317 ? -15.235 36.225 48.555 1.00 53.16 348 ASP A N 1
ATOM 2134 C CA . ASP A 1 317 ? -15.234 36.998 49.795 1.00 55.05 348 ASP A CA 1
ATOM 2135 C C . ASP A 1 317 ? -13.801 37.127 50.292 1.00 56.15 348 ASP A C 1
ATOM 2136 O O . ASP A 1 317 ? -13.290 36.238 50.969 1.00 54.75 348 ASP A O 1
ATOM 2141 N N . GLU A 1 318 ? -13.152 38.232 49.936 1.00 59.72 349 GLU A N 1
ATOM 2142 C CA . GLU A 1 318 ? -11.773 38.486 50.343 1.00 64.03 349 GLU A CA 1
ATOM 2143 C C . GLU A 1 318 ? -11.559 38.169 51.822 1.00 66.87 349 GLU A C 1
ATOM 2144 O O . GLU A 1 318 ? -10.582 37.517 52.193 1.00 68.27 349 GLU A O 1
ATOM 2150 N N . ALA A 1 319 ? -12.489 38.606 52.661 1.00 66.72 350 ALA A N 1
ATOM 2151 C CA . ALA A 1 319 ? -12.382 38.379 54.097 1.00 67.43 350 ALA A CA 1
ATOM 2152 C C . ALA A 1 319 ? -12.382 36.906 54.519 1.00 68.40 350 ALA A C 1
ATOM 2153 O O . ALA A 1 319 ? -11.671 36.527 55.452 1.00 70.07 350 ALA A O 1
ATOM 2155 N N . THR A 1 320 ? -13.166 36.077 53.834 1.00 66.36 351 THR A N 1
ATOM 2156 C CA . THR A 1 320 ? -13.275 34.659 54.179 1.00 62.17 351 THR A CA 1
ATOM 2157 C C . THR A 1 320 ? -12.521 33.688 53.280 1.00 63.61 351 THR A C 1
ATOM 2158 O O . THR A 1 320 ? -11.951 32.707 53.756 1.00 64.46 351 THR A O 1
ATOM 2162 N N . GLY A 1 321 ? -12.529 33.953 51.980 1.00 63.68 352 GLY A N 1
ATOM 2163 C CA . GLY A 1 321 ? -11.867 33.059 51.052 1.00 60.81 352 GLY A CA 1
ATOM 2164 C C . GLY A 1 321 ? -12.934 32.157 50.466 1.00 59.49 352 GLY A C 1
ATOM 2165 O O . GLY A 1 321 ? -12.642 31.181 49.765 1.00 57.65 352 GLY A O 1
ATOM 2166 N N . ALA A 1 322 ? -14.186 32.485 50.776 1.00 57.04 353 ALA A N 1
ATOM 2167 C CA . ALA A 1 322 ? -15.322 31.727 50.274 1.00 54.21 353 ALA A CA 1
ATOM 2168 C C . ALA A 1 322 ? -15.479 32.076 48.800 1.00 51.60 353 ALA A C 1
ATOM 2169 O O . ALA A 1 322 ? -15.528 33.249 48.433 1.00 51.59 353 ALA A O 1
ATOM 2171 N N . ILE A 1 323 ? -15.533 31.054 47.957 1.00 50.17 354 ILE A N 1
ATOM 2172 C CA . ILE A 1 323 ? -15.684 31.256 46.529 1.00 42.22 354 ILE A CA 1
ATOM 2173 C C . ILE A 1 323 ? -17.016 30.667 46.097 1.00 46.05 354 ILE A C 1
ATOM 2174 O O . ILE A 1 323 ? -17.400 29.582 46.538 1.00 50.44 354 ILE A O 1
ATOM 2179 N N . LYS A 1 324 ? -17.732 31.391 45.246 1.00 43.56 355 LYS A N 1
ATOM 2180 C CA . LYS A 1 324 ? -19.018 30.922 44.764 1.00 41.91 355 LYS A CA 1
ATOM 2181 C C . LYS A 1 324 ? -19.064 30.953 43.240 1.00 43.24 355 LYS A C 1
ATOM 2182 O O . LYS A 1 324 ? -19.036 32.024 42.636 1.00 40.49 355 LYS A O 1
ATOM 2188 N N . ALA A 1 325 ? -19.129 29.775 42.623 1.00 41.52 356 ALA A N 1
ATOM 2189 C CA . ALA A 1 325 ? -19.193 29.681 41.170 1.00 36.73 356 ALA A CA 1
ATOM 2190 C C . ALA A 1 325 ? -20.561 30.146 40.690 1.00 38.85 356 ALA A C 1
ATOM 2191 O O . ALA A 1 325 ? -21.595 29.679 41.184 1.00 34.88 356 ALA A O 1
ATOM 2193 N N . LYS A 1 326 ? -20.584 31.073 39.738 1.00 36.69 357 LYS A N 1
ATOM 2194 C CA . LYS A 1 326 ? -21.868 31.531 39.223 1.00 36.37 357 LYS A CA 1
ATOM 2195 C C . LYS A 1 326 ? -22.385 30.502 38.221 1.00 31.56 357 LYS A C 1
ATOM 2196 O O . LYS A 1 326 ? -21.646 30.087 37.322 1.00 25.98 357 LYS A O 1
ATOM 2202 N N . THR A 1 327 ? -23.642 30.081 38.392 1.00 28.06 358 THR A N 1
ATOM 2203 C CA . THR A 1 327 ? -24.254 29.102 37.499 1.00 33.16 358 THR A CA 1
ATOM 2204 C C . THR A 1 327 ? -25.687 29.464 37.128 1.00 33.86 358 THR A C 1
ATOM 2205 O O . THR A 1 327 ? -26.372 30.204 37.835 1.00 33.47 358 THR A O 1
ATOM 2209 N N . THR A 1 328 ? -26.139 28.905 36.014 1.00 32.75 359 THR A N 1
ATOM 2210 C CA . THR A 1 328 ? -27.474 29.168 35.508 1.00 31.16 359 THR A CA 1
ATOM 2211 C C . THR A 1 328 ? -28.342 27.927 35.569 1.00 28.84 359 THR A C 1
ATOM 2212 O O . THR A 1 328 ? -27.942 26.856 35.118 1.00 27.43 359 THR A O 1
ATOM 2216 N N . SER A 1 329 ? -29.539 28.086 36.123 1.00 29.31 360 SER A N 1
ATOM 2217 C CA . SER A 1 329 ? -30.483 26.993 36.251 1.00 27.16 360 SER A CA 1
ATOM 2218 C C . SER A 1 329 ? -31.519 27.024 35.124 1.00 28.82 360 SER A C 1
ATOM 2219 O O . SER A 1 329 ? -31.901 28.094 34.645 1.00 32.64 360 SER A O 1
ATOM 2222 N N . TYR A 1 330 ? -31.979 25.850 34.713 1.00 24.07 361 TYR A N 1
ATOM 2223 C CA . TYR A 1 330 ? -32.954 25.759 33.636 1.00 27.71 361 TYR A CA 1
ATOM 2224 C C . TYR A 1 330 ? -33.532 24.342 33.538 1.00 29.51 361 TYR A C 1
ATOM 2225 O O . TYR A 1 330 ? -33.069 23.432 34.223 1.00 28.55 361 TYR A O 1
ATOM 2234 N N . THR A 1 331 ? -34.535 24.158 32.680 1.00 29.14 362 THR A N 1
ATOM 2235 C CA . THR A 1 331 ? -35.131 22.839 32.483 1.00 29.31 362 THR A CA 1
ATOM 2236 C C . THR A 1 331 ? -34.683 22.303 31.116 1.00 29.30 362 THR A C 1
ATOM 2237 O O . THR A 1 331 ? -35.002 22.879 30.076 1.00 27.32 362 THR A O 1
ATOM 2241 N N . ALA A 1 332 ? -33.948 21.197 31.133 1.00 32.15 363 ALA A N 1
ATOM 2242 C CA . ALA A 1 332 ? -33.421 20.584 29.917 1.00 34.40 363 ALA A CA 1
ATOM 2243 C C . ALA A 1 332 ? -34.503 20.010 29.022 1.00 37.19 363 ALA A C 1
ATOM 2244 O O . ALA A 1 332 ? -35.658 19.859 29.435 1.00 40.86 363 ALA A O 1
ATOM 2246 N N . ALA A 1 333 ? -34.124 19.689 27.789 1.00 33.96 364 ALA A N 1
ATOM 2247 C CA . ALA A 1 333 ? -35.065 19.121 26.836 1.00 40.51 364 ALA A CA 1
ATOM 2248 C C . ALA A 1 333 ? -35.585 17.765 27.321 1.00 38.53 364 ALA A C 1
ATOM 2249 O O . ALA A 1 333 ? -36.653 17.327 26.906 1.00 41.20 364 ALA A O 1
ATOM 2251 N N . ASP A 1 334 ? -34.841 17.102 28.201 1.00 40.74 365 ASP A N 1
ATOM 2252 C CA . ASP A 1 334 ? -35.299 15.809 28.710 1.00 42.63 365 ASP A CA 1
ATOM 2253 C C . ASP A 1 334 ? -36.263 16.000 29.889 1.00 43.88 365 ASP A C 1
ATOM 2254 O O . ASP A 1 334 ? -36.686 15.031 30.532 1.00 45.72 365 ASP A O 1
ATOM 2259 N N . GLY A 1 335 ? -36.597 17.256 30.172 1.00 43.49 366 GLY A N 1
ATOM 2260 C CA . GLY A 1 335 ? -37.530 17.553 31.246 1.00 38.72 366 GLY A CA 1
ATOM 2261 C C . GLY A 1 335 ? -36.974 17.780 32.641 1.00 38.13 366 GLY A C 1
ATOM 2262 O O . GLY A 1 335 ? -37.673 18.307 33.498 1.00 39.01 366 GLY A O 1
ATOM 2263 N N . THR A 1 336 ? -35.725 17.411 32.889 1.00 38.36 367 THR A N 1
ATOM 2264 C CA . THR A 1 336 ? -35.166 17.592 34.225 1.00 38.78 367 THR A CA 1
ATOM 2265 C C . THR A 1 336 ? -34.511 18.948 34.460 1.00 41.80 367 THR A C 1
ATOM 2266 O O . THR A 1 336 ? -34.251 19.697 33.517 1.00 40.96 367 THR A O 1
ATOM 2270 N N . THR A 1 337 ? -34.246 19.253 35.728 1.00 37.11 368 THR A N 1
ATOM 2271 C CA . THR A 1 337 ? -33.609 20.511 36.099 1.00 37.97 368 THR A CA 1
ATOM 2272 C C . THR A 1 337 ? -32.094 20.339 36.190 1.00 37.41 368 THR A C 1
ATOM 2273 O O . THR A 1 337 ? -31.605 19.435 36.871 1.00 35.40 368 THR A O 1
ATOM 2277 N N . LYS A 1 338 ? -31.362 21.213 35.501 1.00 32.37 369 LYS A N 1
ATOM 2278 C CA . LYS A 1 338 ? -29.899 21.180 35.493 1.00 32.19 369 LYS A CA 1
ATOM 2279 C C . LYS A 1 338 ? -29.366 22.598 35.676 1.00 34.91 369 LYS A C 1
ATOM 2280 O O . LYS A 1 338 ? -30.147 23.557 35.757 1.00 33.97 369 LYS A O 1
ATOM 2286 N N . THR A 1 339 ? -28.042 22.716 35.773 1.00 29.57 370 THR A N 1
ATOM 2287 C CA . THR A 1 339 ? -27.383 24.014 35.890 1.00 28.03 370 THR A CA 1
ATOM 2288 C C . THR A 1 339 ? -26.232 24.053 34.888 1.00 27.22 370 THR A C 1
ATOM 2289 O O . THR A 1 339 ? -25.727 23.006 34.468 1.00 27.48 370 THR A O 1
ATOM 2293 N N . ALA A 1 340 ? -25.838 25.261 34.490 1.00 24.72 371 ALA A N 1
ATOM 2294 C CA . ALA A 1 340 ? -24.726 25.448 33.567 1.00 28.58 371 ALA A CA 1
ATOM 2295 C C . ALA A 1 340 ? -23.783 26.503 34.147 1.00 25.60 371 ALA A C 1
ATOM 2296 O O . ALA A 1 340 ? -24.234 27.533 34.643 1.00 30.12 371 ALA A O 1
ATOM 2298 N N . ALA A 1 341 ? -22.478 26.239 34.099 1.00 23.68 372 ALA A N 1
ATOM 2299 C CA . ALA A 1 341 ? -21.501 27.180 34.627 1.00 18.28 372 ALA A CA 1
ATOM 2300 C C . ALA A 1 341 ? -21.462 28.393 33.713 1.00 21.72 372 ALA A C 1
ATOM 2301 O O . ALA A 1 341 ? -21.481 28.259 32.488 1.00 22.47 372 ALA A O 1
ATOM 2303 N N . ASN A 1 342 ? -21.426 29.574 34.322 1.00 23.72 373 ASN A N 1
ATOM 2304 C CA . ASN A 1 342 ? -21.401 30.830 33.595 1.00 21.94 373 ASN A CA 1
ATOM 2305 C C . ASN A 1 342 ? -19.988 31.140 33.094 1.00 23.57 373 ASN A C 1
ATOM 2306 O O . ASN A 1 342 ? -19.172 31.678 33.826 1.00 25.11 373 ASN A O 1
ATOM 2311 N N . GLN A 1 343 ? -19.703 30.810 31.839 1.00 24.74 374 GLN A N 1
ATOM 2312 C CA . GLN A 1 343 ? -18.386 31.081 31.267 1.00 22.07 374 GLN A CA 1
ATOM 2313 C C . GLN A 1 343 ? -18.272 32.545 30.795 1.00 25.12 374 GLN A C 1
ATOM 2314 O O . GLN A 1 343 ? -19.264 33.173 30.445 1.00 24.98 374 GLN A O 1
ATOM 2320 N N . LEU A 1 344 ? -17.064 33.090 30.813 1.00 20.56 375 LEU A N 1
ATOM 2321 C CA . LEU A 1 344 ? -16.851 34.445 30.323 1.00 20.52 375 LEU A CA 1
ATOM 2322 C C . LEU A 1 344 ? -16.493 34.317 28.851 1.00 20.59 375 LEU A C 1
ATOM 2323 O O . LEU A 1 344 ? -15.449 33.749 28.505 1.00 23.05 375 LEU A O 1
ATOM 2328 N N . GLY A 1 345 ? -17.370 34.826 27.986 1.00 22.00 376 GLY A N 1
ATOM 2329 C CA . GLY A 1 345 ? -17.129 34.749 26.557 1.00 22.15 376 GLY A CA 1
ATOM 2330 C C . GLY A 1 345 ? -17.913 35.794 25.778 1.00 25.64 376 GLY A C 1
ATOM 2331 O O . GLY A 1 345 ? -17.842 36.994 26.094 1.00 23.35 376 GLY A O 1
ATOM 2332 N N . GLY A 1 346 ? -18.667 35.337 24.775 1.00 22.98 377 GLY A N 1
ATOM 2333 C CA . GLY A 1 346 ? -19.451 36.242 23.955 1.00 20.70 377 GLY A CA 1
ATOM 2334 C C . GLY A 1 346 ? -18.541 37.045 23.039 1.00 23.11 377 GLY A C 1
ATOM 2335 O O . GLY A 1 346 ? -17.334 36.804 22.985 1.00 21.28 377 GLY A O 1
ATOM 2336 N N . VAL A 1 347 ? -19.110 38.006 22.321 1.00 20.51 378 VAL A N 1
ATOM 2337 C CA . VAL A 1 347 ? -18.326 38.806 21.406 1.00 21.15 378 VAL A CA 1
ATOM 2338 C C . VAL A 1 347 ? -17.235 39.598 22.122 1.00 26.61 378 VAL A C 1
ATOM 2339 O O . VAL A 1 347 ? -16.078 39.596 21.687 1.00 22.64 378 VAL A O 1
ATOM 2343 N N . ASP A 1 348 ? -17.577 40.263 23.226 1.00 21.72 379 ASP A N 1
ATOM 2344 C CA . ASP A 1 348 ? -16.558 41.062 23.908 1.00 23.98 379 ASP A CA 1
ATOM 2345 C C . ASP A 1 348 ? -15.529 40.289 24.722 1.00 25.56 379 ASP A C 1
ATOM 2346 O O . ASP A 1 348 ? -14.441 40.802 24.972 1.00 20.96 379 ASP A O 1
ATOM 2351 N N . GLY A 1 349 ? -15.858 39.066 25.132 1.00 23.96 380 GLY A N 1
ATOM 2352 C CA . GLY A 1 349 ? -14.917 38.275 25.913 1.00 22.34 380 GLY A CA 1
ATOM 2353 C C . GLY A 1 349 ? -15.165 38.310 27.415 1.00 28.62 380 GLY A C 1
ATOM 2354 O O . GLY A 1 349 ? -14.549 37.548 28.164 1.00 24.01 380 GLY A O 1
ATOM 2355 N N . LYS A 1 350 ? -16.063 39.191 27.858 1.00 24.82 381 LYS A N 1
ATOM 2356 C CA . LYS A 1 350 ? -16.400 39.314 29.271 1.00 23.17 381 LYS A CA 1
ATOM 2357 C C . LYS A 1 350 ? -17.903 39.150 29.516 1.00 24.03 381 LYS A C 1
ATOM 2358 O O . LYS A 1 350 ? -18.423 39.584 30.547 1.00 24.66 381 LYS A O 1
ATOM 2364 N N . THR A 1 351 ? -18.596 38.504 28.580 1.00 20.76 382 THR A N 1
ATOM 2365 C CA . THR A 1 351 ? -20.036 38.291 28.728 1.00 22.84 382 THR A CA 1
ATOM 2366 C C . THR A 1 351 ? -20.317 36.911 29.304 1.00 25.31 382 THR A C 1
ATOM 2367 O O . THR A 1 351 ? -19.691 35.921 28.915 1.00 21.72 382 THR A O 1
ATOM 2371 N N . GLU A 1 352 ? -21.264 36.843 30.234 1.00 24.82 383 GLU A N 1
ATOM 2372 C CA . GLU A 1 352 ? -21.582 35.562 30.839 1.00 27.13 383 GLU A CA 1
ATOM 2373 C C . GLU A 1 352 ? -22.461 34.740 29.920 1.00 25.87 383 GLU A C 1
ATOM 2374 O O . GLU A 1 352 ? -23.595 35.114 29.649 1.00 25.26 383 GLU A O 1
ATOM 2380 N N . VAL A 1 353 ? -21.915 33.625 29.424 1.00 24.44 384 VAL A N 1
ATOM 2381 C CA . VAL A 1 353 ? -22.647 32.732 28.534 1.00 21.11 384 VAL A CA 1
ATOM 2382 C C . VAL A 1 353 ? -22.661 31.306 29.087 1.00 26.98 384 VAL A C 1
ATOM 2383 O O . VAL A 1 353 ? -21.919 30.982 30.001 1.00 29.05 384 VAL A O 1
ATOM 2387 N N . VAL A 1 354 ? -23.524 30.462 28.536 1.00 23.50 385 VAL A N 1
ATOM 2388 C CA . VAL A 1 354 ? -23.603 29.073 28.963 1.00 23.29 385 VAL A CA 1
ATOM 2389 C C . VAL A 1 354 ? -23.707 28.219 27.708 1.00 25.28 385 VAL A C 1
ATOM 2390 O O . VAL A 1 354 ? -24.224 28.663 26.675 1.00 27.17 385 VAL A O 1
ATOM 2394 N N . THR A 1 355 ? -23.194 27.003 27.785 1.00 22.18 386 THR A N 1
ATOM 2395 C CA . THR A 1 355 ? -23.244 26.091 26.656 1.00 24.38 386 THR A CA 1
ATOM 2396 C C . THR A 1 355 ? -24.143 24.926 27.054 1.00 24.33 386 THR A C 1
ATOM 2397 O O . THR A 1 355 ? -23.856 24.233 28.042 1.00 21.88 386 THR A O 1
ATOM 2401 N N . ILE A 1 356 ? -25.241 24.750 26.315 1.00 23.88 387 ILE A N 1
ATOM 2402 C CA . ILE A 1 356 ? -26.208 23.680 26.576 1.00 19.52 387 ILE A CA 1
ATOM 2403 C C . ILE A 1 356 ? -26.538 22.860 25.338 1.00 24.14 387 ILE A C 1
ATOM 2404 O O . ILE A 1 356 ? -27.076 23.378 24.352 1.00 26.37 387 ILE A O 1
ATOM 2409 N N . ASP A 1 357 ? -26.225 21.567 25.412 1.00 27.73 388 ASP A N 1
ATOM 2410 C CA . ASP A 1 357 ? -26.485 20.609 24.342 1.00 26.02 388 ASP A CA 1
ATOM 2411 C C . ASP A 1 357 ? -26.149 21.064 22.925 1.00 29.38 388 ASP A C 1
ATOM 2412 O O . ASP A 1 357 ? -26.984 20.992 22.018 1.00 39.79 388 ASP A O 1
ATOM 2417 N N . GLY A 1 358 ? -24.922 21.528 22.737 1.00 26.08 389 GLY A N 1
ATOM 2418 C CA . GLY A 1 358 ? -24.489 21.932 21.414 1.00 34.92 389 GLY A CA 1
ATOM 2419 C C . GLY A 1 358 ? -24.720 23.368 20.988 1.00 36.40 389 GLY A C 1
ATOM 2420 O O . GLY A 1 358 ? -24.460 23.705 19.829 1.00 34.08 389 GLY A O 1
ATOM 2421 N N . LYS A 1 359 ? -25.187 24.213 21.908 1.00 27.93 390 LYS A N 1
ATOM 2422 C CA . LYS A 1 359 ? -25.462 25.606 21.586 1.00 24.67 390 LYS A CA 1
ATOM 2423 C C . LYS A 1 359 ? -25.048 26.512 22.742 1.00 28.11 390 LYS A C 1
ATOM 2424 O O . LYS A 1 359 ? -25.059 26.093 23.911 1.00 23.95 390 LYS A O 1
ATOM 2430 N N . THR A 1 360 ? -24.677 27.748 22.407 1.00 21.95 391 THR A N 1
ATOM 2431 C CA . THR A 1 360 ? -24.255 28.742 23.404 1.00 24.70 391 THR A CA 1
ATOM 2432 C C . THR A 1 360 ? -25.266 29.885 23.495 1.00 26.08 391 THR A C 1
ATOM 2433 O O . THR A 1 360 ? -25.659 30.457 22.473 1.00 22.62 391 THR A O 1
ATOM 2437 N N . TYR A 1 361 ? -25.656 30.219 24.723 1.00 19.70 392 TYR A N 1
ATOM 2438 C CA . TYR A 1 361 ? -26.632 31.263 24.996 1.00 22.33 392 TYR A CA 1
ATOM 2439 C C . TYR A 1 361 ? -26.120 32.255 26.025 1.00 25.77 392 TYR A C 1
ATOM 2440 O O . TYR A 1 361 ? -25.228 31.948 26.819 1.00 25.65 392 TYR A O 1
ATOM 2449 N N . ASN A 1 362 ? -26.710 33.445 26.033 1.00 23.49 393 ASN A N 1
ATOM 2450 C CA . ASN A 1 362 ? -26.351 34.430 27.046 1.00 26.82 393 ASN A CA 1
ATOM 2451 C C . ASN A 1 362 ? -26.895 33.852 28.345 1.00 26.50 393 ASN A C 1
ATOM 2452 O O . ASN A 1 362 ? -28.043 33.374 28.376 1.00 27.05 393 ASN A O 1
ATOM 2457 N N . ALA A 1 363 ? -26.096 33.899 29.412 1.00 25.75 394 ALA A N 1
ATOM 2458 C CA . ALA A 1 363 ? -26.543 33.361 30.691 1.00 26.25 394 ALA A CA 1
ATOM 2459 C C . ALA A 1 363 ? -27.868 33.958 31.134 1.00 26.48 394 ALA A C 1
ATOM 2460 O O . ALA A 1 363 ? -28.782 33.229 31.529 1.00 24.10 394 ALA A O 1
ATOM 2462 N N . SER A 1 364 ? -27.976 35.282 31.078 1.00 29.56 395 SER A N 1
ATOM 2463 C CA . SER A 1 364 ? -29.205 35.956 31.500 1.00 31.39 395 SER A CA 1
ATOM 2464 C C . SER A 1 364 ? -30.454 35.486 30.743 1.00 33.15 395 SER A C 1
ATOM 2465 O O . SER A 1 364 ? -31.551 35.483 31.302 1.00 33.08 395 SER A O 1
ATOM 2468 N N . LYS A 1 365 ? -30.293 35.074 29.483 1.00 32.06 396 LYS A N 1
ATOM 2469 C CA . LYS A 1 365 ? -31.430 34.613 28.690 1.00 28.45 396 LYS A CA 1
ATOM 2470 C C . LYS A 1 365 ? -31.797 33.152 28.931 1.00 28.02 396 LYS A C 1
ATOM 2471 O O . LYS A 1 365 ? -32.953 32.769 28.788 1.00 29.79 396 LYS A O 1
ATOM 2477 N N . ALA A 1 366 ? -30.816 32.331 29.284 1.00 28.10 397 ALA A N 1
ATOM 2478 C CA . ALA A 1 366 ? -31.085 30.920 29.543 1.00 25.57 397 ALA A CA 1
ATOM 2479 C C . ALA A 1 366 ? -31.686 30.681 30.945 1.00 26.52 397 ALA A C 1
ATOM 2480 O O . ALA A 1 366 ? -32.294 29.640 31.200 1.00 22.87 397 ALA A O 1
ATOM 2482 N N . ALA A 1 367 ? -31.521 31.646 31.846 1.00 24.77 398 ALA A N 1
ATOM 2483 C CA . ALA A 1 367 ? -32.031 31.505 33.211 1.00 25.96 398 ALA A CA 1
ATOM 2484 C C . ALA A 1 367 ? -33.536 31.240 33.282 1.00 28.31 398 ALA A C 1
ATOM 2485 O O . ALA A 1 367 ? -34.345 32.030 32.797 1.00 22.26 398 ALA A O 1
ATOM 2487 N N . GLY A 1 368 ? -33.901 30.115 33.889 1.00 26.50 399 GLY A N 1
ATOM 2488 C CA . GLY A 1 368 ? -35.302 29.763 34.028 1.00 23.92 399 GLY A CA 1
ATOM 2489 C C . GLY A 1 368 ? -35.913 29.225 32.749 1.00 27.57 399 GLY A C 1
ATOM 2490 O O . GLY A 1 368 ? -37.074 28.834 32.739 1.00 26.30 399 GLY A O 1
ATOM 2491 N N . HIS A 1 369 ? -35.148 29.187 31.663 1.00 26.38 400 HIS A N 1
ATOM 2492 C CA . HIS A 1 369 ? -35.708 28.689 30.414 1.00 26.48 400 HIS A CA 1
ATOM 2493 C C . HIS A 1 369 ? -36.019 27.186 30.412 1.00 27.94 400 HIS A C 1
ATOM 2494 O O . HIS A 1 369 ? -35.300 26.388 31.014 1.00 29.10 400 HIS A O 1
ATOM 2501 N N . ASP A 1 370 ? -37.096 26.817 29.722 1.00 26.94 401 ASP A N 1
ATOM 2502 C CA . ASP A 1 370 ? -37.532 25.424 29.626 1.00 24.85 401 ASP A CA 1
ATOM 2503 C C . ASP A 1 370 ? -37.362 24.932 28.196 1.00 30.57 401 ASP A C 1
ATOM 2504 O O . ASP A 1 370 ? -38.264 25.103 27.379 1.00 32.53 401 ASP A O 1
ATOM 2509 N N . PHE A 1 371 ? -36.216 24.308 27.909 1.00 31.35 402 PHE A N 1
ATOM 2510 C CA . PHE A 1 371 ? -35.905 23.805 26.571 1.00 34.34 402 PHE A CA 1
ATOM 2511 C C . PHE A 1 371 ? -36.804 22.662 26.119 1.00 35.95 402 PHE A C 1
ATOM 2512 O O . PHE A 1 371 ? -36.784 22.248 24.953 1.00 39.63 402 PHE A O 1
ATOM 2520 N N . LYS A 1 372 ? -37.612 22.172 27.047 1.00 43.55 403 LYS A N 1
ATOM 2521 C CA . LYS A 1 372 ? -38.565 21.106 26.767 1.00 42.63 403 LYS A CA 1
ATOM 2522 C C . LYS A 1 372 ? -39.806 21.775 26.188 1.00 39.14 403 LYS A C 1
ATOM 2523 O O . LYS A 1 372 ? -40.317 21.374 25.147 1.00 38.91 403 LYS A O 1
ATOM 2529 N N . ALA A 1 373 ? -40.272 22.822 26.859 1.00 41.41 404 ALA A N 1
ATOM 2530 C CA . ALA A 1 373 ? -41.451 23.560 26.408 1.00 43.09 404 ALA A CA 1
ATOM 2531 C C . ALA A 1 373 ? -41.163 24.512 25.247 1.00 43.50 404 ALA A C 1
ATOM 2532 O O . ALA A 1 373 ? -42.047 24.774 24.427 1.00 41.97 404 ALA A O 1
ATOM 2534 N N . GLN A 1 374 ? -39.938 25.035 25.185 1.00 38.88 405 GLN A N 1
ATOM 2535 C CA . GLN A 1 374 ? -39.544 25.969 24.124 1.00 38.58 405 GLN A CA 1
ATOM 2536 C C . GLN A 1 374 ? -38.133 25.613 23.661 1.00 40.42 405 GLN A C 1
ATOM 2537 O O . GLN A 1 374 ? -37.158 26.232 24.077 1.00 39.30 405 GLN A O 1
ATOM 2543 N N . PRO A 1 375 ? -38.014 24.616 22.771 1.00 41.80 406 PRO A N 1
ATOM 2544 C CA . PRO A 1 375 ? -36.725 24.155 22.241 1.00 42.90 406 PRO A CA 1
ATOM 2545 C C . PRO A 1 375 ? -35.894 25.290 21.663 1.00 44.71 406 PRO A C 1
ATOM 2546 O O . PRO A 1 375 ? -34.659 25.268 21.720 1.00 46.52 406 PRO A O 1
ATOM 2550 N N . GLU A 1 376 ? -36.582 26.278 21.101 1.00 40.74 407 GLU A N 1
ATOM 2551 C CA . GLU A 1 376 ? -35.917 27.404 20.485 1.00 41.34 407 GLU A CA 1
ATOM 2552 C C . GLU A 1 376 ? -35.716 28.630 21.364 1.00 41.45 407 GLU A C 1
ATOM 2553 O O . GLU A 1 376 ? -36.665 29.192 21.926 1.00 45.66 407 GLU A O 1
ATOM 2559 N N . LEU A 1 377 ? -34.453 29.019 21.487 1.00 36.43 408 LEU A N 1
ATOM 2560 C CA . LEU A 1 377 ? -34.050 30.197 22.242 1.00 33.41 408 LEU A CA 1
ATOM 2561 C C . LEU A 1 377 ? -32.896 30.778 21.437 1.00 31.04 408 LEU A C 1
ATOM 2562 O O . LEU A 1 377 ? -32.034 30.035 20.963 1.00 25.84 408 LEU A O 1
ATOM 2567 N N . ALA A 1 378 ? -32.897 32.096 21.261 1.00 26.40 409 ALA A N 1
ATOM 2568 C CA . ALA A 1 378 ? -31.832 32.753 20.515 1.00 26.99 409 ALA A CA 1
ATOM 2569 C C . ALA A 1 378 ? -30.434 32.456 21.077 1.00 22.52 409 ALA A C 1
ATOM 2570 O O . ALA A 1 378 ? -30.204 32.517 22.292 1.00 24.02 409 ALA A O 1
ATOM 2572 N N . GLU A 1 379 ? -29.497 32.141 20.192 1.00 23.19 410 GLU A N 1
ATOM 2573 C CA . GLU A 1 379 ? -28.125 31.870 20.623 1.00 23.49 410 GLU A CA 1
ATOM 2574 C C . GLU A 1 379 ? -27.346 33.181 20.805 1.00 23.74 410 GLU A C 1
ATOM 2575 O O . GLU A 1 379 ? -27.685 34.182 20.200 1.00 20.23 410 GLU A O 1
ATOM 2581 N N . ALA A 1 380 ? -26.303 33.182 21.633 1.00 25.29 411 ALA A N 1
ATOM 2582 C CA . ALA A 1 380 ? -25.523 34.409 21.839 1.00 29.53 411 ALA A CA 1
ATOM 2583 C C . ALA A 1 380 ? -24.787 34.800 20.549 1.00 27.99 411 ALA A C 1
ATOM 2584 O O . ALA A 1 380 ? -24.406 33.941 19.748 1.00 25.64 411 ALA A O 1
ATOM 2586 N N . ALA A 1 381 ? -24.614 36.100 20.336 1.00 27.39 412 ALA A N 1
ATOM 2587 C CA . ALA A 1 381 ? -23.914 36.568 19.157 1.00 24.66 412 ALA A CA 1
ATOM 2588 C C . ALA A 1 381 ? -22.504 36.008 19.285 1.00 23.57 412 ALA A C 1
ATOM 2589 O O . ALA A 1 381 ? -21.914 36.010 20.370 1.00 24.82 412 ALA A O 1
ATOM 2591 N N . ALA A 1 382 ? -21.977 35.505 18.185 1.00 26.31 413 ALA A N 1
ATOM 2592 C CA . ALA A 1 382 ? -20.651 34.917 18.193 1.00 32.84 413 ALA A CA 1
ATOM 2593 C C . ALA A 1 382 ? -19.598 35.878 17.677 1.00 33.72 413 ALA A C 1
ATOM 2594 O O . ALA A 1 382 ? -18.419 35.743 17.991 1.00 39.72 413 ALA A O 1
ATOM 2596 N N . LYS A 1 383 ? -20.013 36.853 16.880 1.00 30.10 414 LYS A N 1
ATOM 2597 C CA . LYS A 1 383 ? -19.051 37.810 16.357 1.00 25.51 414 LYS A CA 1
ATOM 2598 C C . LYS A 1 383 ? -19.742 39.132 16.083 1.00 25.22 414 LYS A C 1
ATOM 2599 O O . LYS A 1 383 ? -20.959 39.260 16.256 1.00 22.41 414 LYS A O 1
ATOM 2605 N N . THR A 1 384 ? -18.947 40.118 15.693 1.00 14.73 415 THR A N 1
ATOM 2606 C CA . THR A 1 384 ? -19.459 41.431 15.352 1.00 18.06 415 THR A CA 1
ATOM 2607 C C . THR A 1 384 ? -20.253 41.266 14.060 1.00 19.58 415 THR A C 1
ATOM 2608 O O . THR A 1 384 ? -19.803 40.564 13.146 1.00 15.83 415 THR A O 1
ATOM 2612 N N . THR A 1 385 ? -21.432 41.893 13.992 1.00 17.89 416 THR A N 1
ATOM 2613 C CA . THR A 1 385 ? -22.288 41.808 12.805 1.00 21.88 416 THR A CA 1
ATOM 2614 C C . THR A 1 385 ? -21.713 42.491 11.573 1.00 21.66 416 THR A C 1
ATOM 2615 O O . THR A 1 385 ? -21.244 43.625 11.653 1.00 24.38 416 THR A O 1
ATOM 2619 N N . GLU A 1 386 ? -21.765 41.797 10.438 1.00 23.06 417 GLU A N 1
ATOM 2620 C CA . GLU A 1 386 ? -21.281 42.331 9.154 1.00 31.57 417 GLU A CA 1
ATOM 2621 C C . GLU A 1 386 ? -22.439 42.996 8.400 1.00 27.30 417 GLU A C 1
ATOM 2622 O O . GLU A 1 386 ? -23.541 42.458 8.357 1.00 28.29 417 GLU A O 1
ATOM 2628 N N . ASN A 1 387 ? -22.191 44.163 7.813 1.00 28.53 418 ASN A N 1
ATOM 2629 C CA . ASN A 1 387 ? -23.236 44.879 7.078 1.00 31.42 418 ASN A CA 1
ATOM 2630 C C . ASN A 1 387 ? -24.509 45.018 7.914 1.00 28.55 418 ASN A C 1
ATOM 2631 O O . ASN A 1 387 ? -25.604 44.733 7.445 1.00 21.62 418 ASN A O 1
ATOM 2636 N N . PRO A 1 388 ? -24.382 45.477 9.163 1.00 25.92 419 PRO A N 1
ATOM 2637 C CA . PRO A 1 388 ? -25.593 45.610 9.981 1.00 20.33 419 PRO A CA 1
ATOM 2638 C C . PRO A 1 388 ? -26.735 46.476 9.428 1.00 20.26 419 PRO A C 1
ATOM 2639 O O . PRO A 1 388 ? -27.907 46.179 9.663 1.00 19.79 419 PRO A O 1
ATOM 2643 N N . L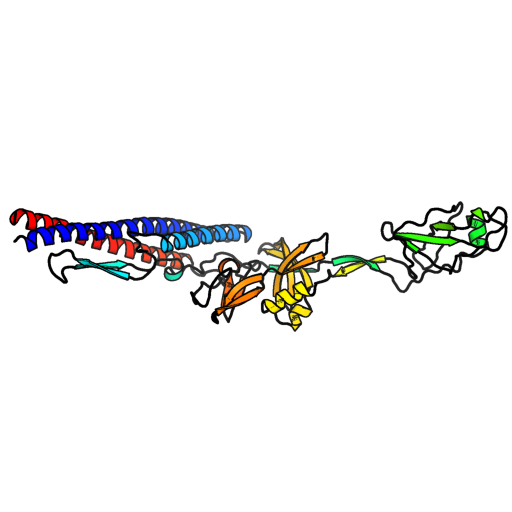EU A 1 389 ? -26.405 47.553 8.725 1.00 16.87 420 LEU A N 1
ATOM 2644 C CA . LEU A 1 389 ? -27.437 48.459 8.216 1.00 23.44 420 LEU A CA 1
ATOM 2645 C C . LEU A 1 389 ? -28.312 47.808 7.150 1.00 21.92 420 LEU A C 1
ATOM 2646 O O . LEU A 1 389 ? -29.518 48.060 7.087 1.00 17.54 420 LEU A O 1
ATOM 2651 N N . GLN A 1 390 ? -27.707 46.953 6.338 1.00 19.96 421 GLN A N 1
ATOM 2652 C CA . GLN A 1 390 ? -28.452 46.231 5.314 1.00 22.15 421 GLN A CA 1
ATOM 2653 C C . GLN A 1 390 ? -29.486 45.349 6.029 1.00 21.99 421 GLN A C 1
ATOM 2654 O O . GLN A 1 390 ? -30.626 45.212 5.571 1.00 16.49 421 GLN A O 1
ATOM 2660 N N . LYS A 1 391 ? -29.090 44.770 7.162 1.00 22.04 422 LYS A N 1
ATOM 2661 C CA . LYS A 1 391 ? -29.984 43.893 7.915 1.00 24.76 422 LYS A CA 1
ATOM 2662 C C . LYS A 1 391 ? -31.076 44.660 8.635 1.00 21.38 422 LYS A C 1
ATOM 2663 O O . LYS A 1 391 ? -32.223 44.223 8.669 1.00 23.66 422 LYS A O 1
ATOM 2669 N N . ILE A 1 392 ? -30.721 45.792 9.227 1.00 15.64 423 ILE A N 1
ATOM 2670 C CA . ILE A 1 392 ? -31.716 46.596 9.915 1.00 14.95 423 ILE A CA 1
ATOM 2671 C C . ILE A 1 392 ? -32.685 47.123 8.851 1.00 23.60 423 ILE A C 1
ATOM 2672 O O . ILE A 1 392 ? -33.908 47.158 9.064 1.00 20.71 423 ILE A O 1
ATOM 2677 N N . ASP A 1 393 ? -32.156 47.501 7.688 1.00 20.31 424 ASP A N 1
ATOM 2678 C CA . ASP A 1 393 ? -33.044 47.972 6.624 1.00 24.31 424 ASP A CA 1
ATOM 2679 C C . ASP A 1 393 ? -34.006 46.879 6.136 1.00 24.56 424 ASP A C 1
ATOM 2680 O O . ASP A 1 393 ? -35.156 47.169 5.817 1.00 25.18 424 ASP A O 1
ATOM 2685 N N . ALA A 1 394 ? -33.548 45.631 6.061 1.00 20.74 425 ALA A N 1
ATOM 2686 C CA . ALA A 1 394 ? -34.435 44.557 5.619 1.00 25.12 425 ALA A CA 1
ATOM 2687 C C . ALA A 1 394 ? -35.598 44.452 6.606 1.00 23.73 425 ALA A C 1
ATOM 2688 O O . ALA A 1 394 ? -36.751 44.328 6.210 1.00 20.90 425 ALA A O 1
ATOM 2690 N N . ALA A 1 395 ? -35.283 44.509 7.896 1.00 20.52 426 ALA A N 1
ATOM 2691 C CA . ALA A 1 395 ? -36.304 44.408 8.941 1.00 17.87 426 ALA A CA 1
ATOM 2692 C C . ALA A 1 395 ? -37.342 45.539 8.862 1.00 19.36 426 ALA A C 1
ATOM 2693 O O . ALA A 1 395 ? -38.533 45.318 9.068 1.00 18.84 426 ALA A O 1
ATOM 2695 N N . LEU A 1 396 ? -36.878 46.756 8.607 1.00 17.85 427 LEU A N 1
ATOM 2696 C CA . LEU A 1 396 ? -37.768 47.901 8.495 1.00 18.56 427 LEU A CA 1
ATOM 2697 C C . LEU A 1 396 ? -38.721 47.710 7.314 1.00 17.22 427 LEU A C 1
ATOM 2698 O O . LEU A 1 396 ? -39.875 48.143 7.360 1.00 17.01 427 LEU A O 1
ATOM 2703 N N . ALA A 1 397 ? -38.227 47.084 6.252 1.00 15.59 428 ALA A N 1
ATOM 2704 C CA . ALA A 1 397 ? -39.053 46.853 5.061 1.00 18.55 428 ALA A CA 1
ATOM 2705 C C . ALA A 1 397 ? -40.131 45.792 5.356 1.00 22.89 428 ALA A C 1
ATOM 2706 O O . ALA A 1 397 ? -41.240 45.868 4.821 1.00 17.94 428 ALA A O 1
ATOM 2708 N N . GLN A 1 398 ? -39.789 44.804 6.186 1.00 14.84 429 GLN A N 1
ATOM 2709 C CA . GLN A 1 398 ? -40.744 43.758 6.579 1.00 19.04 429 GLN A CA 1
ATOM 2710 C C . GLN A 1 398 ? -41.889 44.434 7.355 1.00 20.19 429 GLN A C 1
ATOM 2711 O O . GLN A 1 398 ? -43.059 44.142 7.158 1.00 21.19 429 GLN A O 1
ATOM 2717 N N . VAL A 1 399 ? -41.533 45.334 8.265 1.00 24.58 430 VAL A N 1
ATOM 2718 C CA . VAL A 1 399 ? -42.534 46.016 9.057 1.00 23.15 430 VAL A CA 1
ATOM 2719 C C . VAL A 1 399 ? -43.407 46.951 8.215 1.00 24.65 430 VAL A C 1
ATOM 2720 O O . VAL A 1 399 ? -44.618 47.044 8.422 1.00 24.13 430 VAL A O 1
ATOM 2724 N N . ASP A 1 400 ? -42.808 47.642 7.258 1.00 25.49 431 ASP A N 1
ATOM 2725 C CA . ASP A 1 400 ? -43.597 48.534 6.419 1.00 29.14 431 ASP A CA 1
ATOM 2726 C C . ASP A 1 400 ? -44.542 47.740 5.506 1.00 27.21 431 ASP A C 1
ATOM 2727 O O . ASP A 1 400 ? -45.650 48.193 5.186 1.00 28.69 431 ASP A O 1
ATOM 2732 N N . ALA A 1 401 ? -44.106 46.556 5.092 1.00 23.44 432 ALA A N 1
ATOM 2733 C CA . ALA A 1 401 ? -44.918 45.716 4.218 1.00 25.10 432 ALA A CA 1
ATOM 2734 C C . ALA A 1 401 ? -46.176 45.229 4.946 1.00 26.22 432 ALA A C 1
ATOM 2735 O O . ALA A 1 401 ? -47.246 45.141 4.362 1.00 22.78 432 ALA A O 1
ATOM 2737 N N . LEU A 1 402 ? -46.033 44.917 6.227 1.00 22.12 433 LEU A N 1
ATOM 2738 C CA . LEU A 1 402 ? -47.149 44.430 7.011 1.00 24.54 433 LEU A CA 1
ATOM 2739 C C . LEU A 1 402 ? -48.074 45.592 7.313 1.00 22.97 433 LEU A C 1
ATOM 2740 O O . LEU A 1 402 ? -49.287 45.418 7.347 1.00 23.20 433 LEU A O 1
ATOM 2745 N N . ARG A 1 403 ? -47.506 46.778 7.530 1.00 15.08 434 ARG A N 1
ATOM 2746 C CA . ARG A 1 403 ? -48.336 47.942 7.817 1.00 19.42 434 ARG A CA 1
ATOM 2747 C C . ARG A 1 403 ? -49.189 48.292 6.598 1.00 23.76 434 ARG A C 1
ATOM 2748 O O . ARG A 1 403 ? -50.361 48.649 6.728 1.00 23.68 434 ARG A O 1
ATOM 2756 N N . SER A 1 404 ? -48.604 48.173 5.415 1.00 21.79 435 SER A N 1
ATOM 2757 C CA . SER A 1 404 ? -49.318 48.482 4.182 1.00 22.35 435 SER A CA 1
ATOM 2758 C C . SER A 1 404 ? -50.489 47.510 4.011 1.00 21.67 435 SER A C 1
ATOM 2759 O O . SER A 1 404 ? -51.619 47.933 3.807 1.00 24.51 435 SER A O 1
ATOM 2762 N N . ASP A 1 405 ? -50.214 46.213 4.094 1.00 22.30 436 ASP A N 1
ATOM 2763 C CA . ASP A 1 405 ? -51.266 45.201 3.972 1.00 23.88 436 ASP A CA 1
ATOM 2764 C C . ASP A 1 405 ? -52.419 45.413 4.958 1.00 19.17 436 ASP A C 1
ATOM 2765 O O . ASP A 1 405 ? -53.561 45.218 4.599 1.00 21.62 436 ASP A O 1
ATOM 2770 N N . LEU A 1 406 ? -52.117 45.789 6.195 1.00 19.57 437 LEU A N 1
ATOM 2771 C CA . LEU A 1 406 ? -53.155 46.011 7.188 1.00 21.28 437 LEU A CA 1
ATOM 2772 C C . LEU A 1 406 ? -54.003 47.227 6.819 1.00 27.60 437 LEU A C 1
ATOM 2773 O O . LEU A 1 406 ? -55.222 47.240 7.032 1.00 22.24 437 LEU A O 1
ATOM 2778 N N . GLY A 1 407 ? -53.358 48.254 6.268 1.00 24.53 438 GLY A N 1
ATOM 2779 C CA . GLY A 1 407 ? -54.097 49.432 5.859 1.00 22.39 438 GLY A CA 1
ATOM 2780 C C . GLY A 1 407 ? -55.027 49.072 4.712 1.00 24.70 438 GLY A C 1
ATOM 2781 O O . GLY A 1 407 ? -56.159 49.554 4.662 1.00 22.50 438 GLY A O 1
ATOM 2782 N N . ALA A 1 408 ? -54.572 48.231 3.783 1.00 17.22 439 ALA A N 1
ATOM 2783 C CA . ALA A 1 408 ? -55.439 47.852 2.669 1.00 23.52 439 ALA A CA 1
ATOM 2784 C C . ALA A 1 408 ? -56.624 46.984 3.144 1.00 28.31 439 ALA A C 1
ATOM 2785 O O . ALA A 1 408 ? -57.744 47.127 2.636 1.00 18.93 439 ALA A O 1
ATOM 2787 N N . VAL A 1 409 ? -56.391 46.090 4.107 1.00 19.97 440 VAL A N 1
ATOM 2788 C CA . VAL A 1 409 ? -57.493 45.241 4.572 1.00 20.22 440 VAL A CA 1
ATOM 2789 C C . VAL A 1 409 ? -58.474 46.076 5.390 1.00 23.92 440 VAL A C 1
ATOM 2790 O O . VAL A 1 409 ? -59.646 45.725 5.518 1.00 25.68 440 VAL A O 1
ATOM 2794 N N . GLN A 1 410 ? -57.988 47.190 5.936 1.00 25.29 441 GLN A N 1
ATOM 2795 C CA . GLN A 1 410 ? -58.835 48.095 6.698 1.00 25.85 441 GLN A CA 1
ATOM 2796 C C . GLN A 1 410 ? -59.774 48.796 5.713 1.00 28.76 441 GLN A C 1
ATOM 2797 O O . GLN A 1 410 ? -60.945 49.050 6.017 1.00 28.31 441 GLN A O 1
ATOM 2803 N N . ASN A 1 411 ? -59.265 49.121 4.528 1.00 26.77 442 ASN A N 1
ATOM 2804 C CA . ASN A 1 411 ? -60.116 49.757 3.531 1.00 25.32 442 ASN A CA 1
ATOM 2805 C C . ASN A 1 411 ? -61.197 48.785 3.043 1.00 24.50 442 ASN A C 1
ATOM 2806 O O . ASN A 1 411 ? -62.300 49.211 2.720 1.00 26.04 442 ASN A O 1
ATOM 2811 N N . ARG A 1 412 ? -60.878 47.491 2.980 1.00 23.21 443 ARG A N 1
ATOM 2812 C CA . ARG A 1 412 ? -61.839 46.480 2.543 1.00 22.13 443 ARG A CA 1
ATOM 2813 C C . ARG A 1 412 ? -62.959 46.319 3.584 1.00 25.82 443 ARG A C 1
ATOM 2814 O O . ARG A 1 412 ? -64.117 46.093 3.233 1.00 23.56 443 ARG A O 1
ATOM 2822 N N . PHE A 1 413 ? -62.625 46.422 4.867 1.00 21.02 444 PHE A N 1
ATOM 2823 C CA . PHE A 1 413 ? -63.648 46.280 5.899 1.00 17.88 444 PHE A CA 1
ATOM 2824 C C . PHE A 1 413 ? -64.554 47.491 5.887 1.00 20.51 444 PHE A C 1
ATOM 2825 O O . PHE A 1 413 ? -65.769 47.378 6.085 1.00 21.50 444 PHE A O 1
ATOM 2833 N N . ASN A 1 414 ? -63.956 48.659 5.668 1.00 16.32 445 ASN A N 1
ATOM 2834 C CA . ASN A 1 414 ? -64.696 49.908 5.627 1.00 17.64 445 ASN A CA 1
ATOM 2835 C C . ASN A 1 414 ? -65.655 49.938 4.446 1.00 22.77 445 ASN A C 1
ATOM 2836 O O . ASN A 1 414 ? -66.771 50.452 4.556 1.00 22.55 445 ASN A O 1
ATOM 2841 N N . SER A 1 415 ? -65.217 49.418 3.307 1.00 21.03 446 SER A N 1
ATOM 2842 C CA . SER A 1 415 ? -66.082 49.415 2.127 1.00 24.00 446 SER A CA 1
ATOM 2843 C C . SER A 1 415 ? -67.229 48.429 2.362 1.00 24.95 446 SER A C 1
ATOM 2844 O O . SER A 1 415 ? -68.348 48.653 1.897 1.00 27.40 446 SER A O 1
ATOM 2847 N N . ALA A 1 416 ? -66.959 47.344 3.086 1.00 19.26 447 ALA A N 1
ATOM 2848 C CA . ALA A 1 416 ? -68.006 46.371 3.379 1.00 20.76 447 ALA A CA 1
ATOM 2849 C C . ALA A 1 416 ? -69.051 47.021 4.297 1.00 21.14 447 ALA A C 1
ATOM 2850 O O . ALA A 1 416 ? -70.247 46.845 4.096 1.00 25.42 447 ALA A O 1
ATOM 2852 N N . ILE A 1 417 ? -68.597 47.770 5.303 1.00 21.35 448 ILE A N 1
ATOM 2853 C CA . ILE A 1 417 ? -69.515 48.426 6.222 1.00 26.03 448 ILE A CA 1
ATOM 2854 C C . ILE A 1 417 ? -70.418 49.394 5.466 1.00 29.28 448 ILE A C 1
ATOM 2855 O O . ILE A 1 417 ? -71.611 49.506 5.757 1.00 24.72 448 ILE A O 1
ATOM 2860 N N . THR A 1 418 ? -69.842 50.089 4.492 1.00 21.67 449 THR A N 1
ATOM 2861 C CA . THR A 1 418 ? -70.603 51.031 3.681 1.00 28.80 449 THR A CA 1
ATOM 2862 C C . THR A 1 418 ? -71.663 50.319 2.855 1.00 23.87 449 THR A C 1
ATOM 2863 O O . THR A 1 418 ? -72.808 50.751 2.813 1.00 21.49 449 THR A O 1
ATOM 2867 N N . ASN A 1 419 ? -71.274 49.235 2.189 1.00 22.06 450 ASN A N 1
ATOM 2868 C CA . ASN A 1 419 ? -72.211 48.495 1.348 1.00 22.92 450 ASN A CA 1
ATOM 2869 C C . ASN A 1 419 ? -73.314 47.805 2.155 1.00 26.84 450 ASN A C 1
ATOM 2870 O O . ASN A 1 419 ? -74.444 47.664 1.679 1.00 21.14 450 ASN A O 1
ATOM 2875 N N . LEU A 1 420 ? -72.976 47.377 3.370 1.00 18.91 451 LEU A N 1
ATOM 2876 C CA . LEU A 1 420 ? -73.939 46.705 4.230 1.00 21.25 451 LEU A CA 1
ATOM 2877 C C . LEU A 1 420 ? -74.960 47.705 4.705 1.00 14.63 451 LEU A C 1
ATOM 2878 O O . LEU A 1 420 ? -76.141 47.388 4.859 1.00 22.19 451 LEU A O 1
ATOM 2883 N N . GLY A 1 421 ? -74.491 48.922 4.939 1.00 18.80 452 GLY A N 1
ATOM 2884 C CA . GLY A 1 421 ? -75.366 49.979 5.414 1.00 23.48 452 GLY A CA 1
ATOM 2885 C C . GLY A 1 421 ? -76.413 50.351 4.387 1.00 26.22 452 GLY A C 1
ATOM 2886 O O . GLY A 1 421 ? -77.576 50.597 4.720 1.00 22.77 452 GLY A O 1
ATOM 2887 N N . ASN A 1 422 ? -76.004 50.399 3.126 1.00 24.76 453 ASN A N 1
ATOM 2888 C CA . ASN A 1 422 ? -76.937 50.731 2.074 1.00 20.40 453 ASN A CA 1
ATOM 2889 C C . ASN A 1 422 ? -77.920 49.621 1.845 1.00 24.56 453 ASN A C 1
ATOM 2890 O O . ASN A 1 422 ? -79.114 49.877 1.726 1.00 23.57 453 ASN A O 1
ATOM 2895 N N . THR A 1 423 ? -77.430 48.386 1.791 1.00 22.71 454 THR A N 1
ATOM 2896 C CA . THR A 1 423 ? -78.322 47.264 1.560 1.00 26.87 454 THR A CA 1
ATOM 2897 C C . THR A 1 423 ? -79.413 47.207 2.632 1.00 27.91 454 THR A C 1
ATOM 2898 O O . THR A 1 423 ? -80.579 46.995 2.324 1.00 28.41 454 THR A O 1
ATOM 2902 N N . VAL A 1 424 ? -79.026 47.410 3.885 1.00 27.42 455 VAL A N 1
ATOM 2903 C CA . VAL A 1 424 ? -79.970 47.396 4.988 1.00 23.77 455 VAL A CA 1
ATOM 2904 C C . VAL A 1 424 ? -80.975 48.536 4.842 1.00 29.81 455 VAL A C 1
ATOM 2905 O O . VAL A 1 424 ? -82.168 48.351 5.069 1.00 24.24 455 VAL A O 1
ATOM 2909 N N . ASN A 1 425 ? -80.492 49.708 4.449 1.00 28.91 456 ASN A N 1
ATOM 2910 C CA . ASN A 1 425 ? -81.361 50.865 4.286 1.00 26.00 456 ASN A CA 1
ATOM 2911 C C . ASN A 1 425 ? -82.488 50.608 3.313 1.00 31.33 456 ASN A C 1
ATOM 2912 O O . ASN A 1 425 ? -83.638 50.962 3.589 1.00 30.62 456 ASN A O 1
ATOM 2917 N N . ASN A 1 426 ? -82.161 50.003 2.171 1.00 23.45 457 ASN A N 1
ATOM 2918 C CA . ASN A 1 426 ? -83.168 49.731 1.163 1.00 31.32 457 ASN A CA 1
ATOM 2919 C C . ASN A 1 426 ? -84.158 48.627 1.582 1.00 41.05 457 ASN A C 1
ATOM 2920 O O . ASN A 1 426 ? -85.333 48.681 1.209 1.00 41.78 457 ASN A O 1
ATOM 2925 N N . LEU A 1 427 ? -83.705 47.650 2.369 1.00 39.69 458 LEU A N 1
ATOM 2926 C CA . LEU A 1 427 ? -84.591 46.572 2.822 1.00 42.03 458 LEU A CA 1
ATOM 2927 C C . LEU A 1 427 ? -85.580 47.070 3.872 1.00 44.46 458 LEU A C 1
ATOM 2928 O O . LEU A 1 427 ? -86.708 46.580 3.948 1.00 47.64 458 LEU A O 1
ATOM 2933 N N . SER A 1 428 ? -85.146 48.043 4.675 1.00 45.64 459 SER A N 1
ATOM 2934 C CA . SER A 1 428 ? -85.961 48.613 5.751 1.00 47.20 459 SER A CA 1
ATOM 2935 C C . SER A 1 428 ? -86.832 49.788 5.305 1.00 50.50 459 SER A C 1
ATOM 2936 O O . SER A 1 428 ? -87.294 49.762 4.147 1.00 51.05 459 SER A O 1
#

Foldseek 3Di:
DVLQLVLLVVLLVLLVLLLVLLVLVLVLLVLLLVLLVVLLVLVVVLPDVVAWLVRQVVSQVSNVVSQVVQQVSQQDRDDVPDSQQQAFDWDWTANHSDPPNTDIQGGHNAHCVVLPHPLAGSGAAWDKDWAFDWDKDKDFDPQWADCVVCFQVQVCQQAVADAFGKDFVVSWKKADPVPRWIKTFMQTHDDPCRQQGGMWTWDADVGNDTHHHHPTGHDDQDPVIGTDGGRIDIDIGGQDDDPVQLVLQVLQPDDNVQSVVWTKIWMKTAIPVGDIDTDGIFIQGDNWTFDWHADPVPSDIGFDWAWEADLVGHIGIHTFTQCARHRGFTWGDDDHAIAGRVQRHHYHCNVPVDDDGGNRYHDDPVSVSSVSSSVVSVVSSVSSVVSSVVSVVSSVVSVVVSVVVD

InterPro domains:
  IPR001029 Flagellin, N-terminal domain [PF00669] (5-143)
  IPR001029 Flagellin, N-terminal domain [PR00207] (37-54)
  IPR001029 Flagellin, N-terminal domain [PR00207] (76-95)
  IPR001029 Flagellin, N-terminal domain [PR00207] (111-134)
  IPR001492 Flagellin [PTHR42792] (4-506)
  IPR014981 Flagellin D3 [PF08884] (197-285)
  IPR042187 Flagellin, C-terminal domain, subdomain 2 [G3DSA:6.10.10.10] (458-506)
  IPR046358 Flagell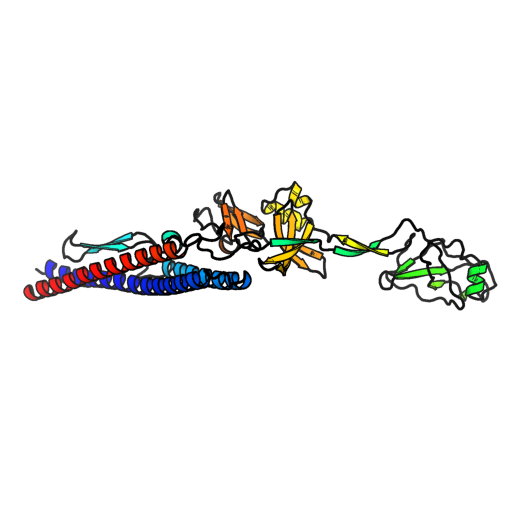in, C-terminal domain [PF00700] (420-505)
  IPR049365 Flagellin, barrel domain [PF21504] (358-401)

Radius of gyration: 38.98 Å; Cα contacts (8 Å, |Δi|>4): 766; chains: 1; bounding box: 112×41×94 Å

B-factor: mean 34.76, std 16.05, range [9.09, 102.03]